Protein AF-0000000080322251 (afdb_homodimer)

Nearest PDB structures (foldseek):
  4rfl-assembly2_D  TM=8.947E-01  e=3.299E-30  Methanocaldococcus jannaschii DSM 2661
  3ce9-assembly1_C  TM=9.248E-01  e=2.451E-27  Clostridium acetobutylicum ATCC 824
  1kq3-assembly1_A  TM=8.225E-01  e=1.600E-18  Thermotoga maritima
  5xn8-assembly1_A  TM=8.268E-01  e=2.009E-17  unidentified
  4mca-assembly1_B  TM=8.255E-01  e=3.932E-17  Serratia plymuthica A30

Radius of gyration: 25.62 Å; Cα contacts (8 Å, |Δi|>4): 1543; chains: 2; bounding box: 57×73×66 Å

pLDDT: mean 95.17, std 6.14, range [41.28, 98.88]

Foldseek 3Di:
DVVCCVVPHADFDFAQAEDEEQPLLVCVVVVCVVVVFAAEEEEEAPVQCVVPVVVSCVNPVRRYDYYYHDDFQAVVSLVVVVVVCPPPDGQEYEFGEAQSRLLSRQVNCQVSVHAYEAEYLEQLFLSSFAQWHWHADPLAIDIDGGRTHNYYRYNLNSHLPPDLQSVLNLLLQLLLLQQLLVFVVVCCVPVVDDDDPVLLCLRVVLNVVLLPDPLQECSDSVSVSSSNSNSNSLRSSCRSVVHNSSRDALLQLLLSLCSRVVNNFGGSSLSSLLSSLLSQVLCCVPVVDHDSVSSLVSSVSHPRQNAQVVRPHDPVSSLSSSLVSLVPPVVSGGSCVVVVDDSVRSVVSCVVSVRD/DVVVCVVPHADFDFAQAEDEEQPLLVCVVVVCVVVVFAAEEEEEAPVQCVVPVVVSCVVPVRRYPYYYYDDFQAVVSLVVVVVVCPPPDGQEYEFGEAQSRLLSQQVNCQVSVHAYEAEYLEQLFLSSFAQWHWHADPLAIDIDGGRTHNYYRYNLNSHLPPDLQSVLNLLLQLLLLQQLLVFVVVCCVPVVDDDDPVLLCLRVVLNVVLLPDPLQECSDSVSVSSSNSNSNSLRSSCRSVVHNSSRDALLQLLLSLCSRVVNNFGGSSLSSLLSSLLSQVLCCVPVVDHDSVSSLVSSVSHPRQNAQVVRPHDPVSSLSSSLVSLVPPVVSGGSCVVVVDDSVRSVVSCVVSVRD

InterPro domains:
  IPR016205 Glycerol dehydrogenase [PIRSF000112] (14-344)
  IPR016205 Glycerol dehydrogenase [PTHR43616] (7-342)
  IPR023002 Glycerol-1-phosphate dehydrogenase, archaea [MF_00497_A] (11-356)
  IPR032837 Glycerol-1-phosphate dehydrogenase, N-terminal domain [PF13685] (20-163)

Structure (mmCIF, N/CA/C/O backbone):
data_AF-0000000080322251-model_v1
#
loop_
_entity.id
_entity.type
_entity.pdbx_description
1 polymer 'Glycerol-1-phosphate dehydrogenase'
#
loop_
_atom_site.group_PDB
_atom_site.id
_atom_site.type_symbol
_atom_site.label_atom_id
_atom_site.label_alt_id
_atom_site.label_comp_id
_atom_site.label_asym_id
_atom_site.label_entity_id
_atom_site.label_seq_id
_atom_site.pdbx_PDB_ins_code
_atom_site.Cartn_x
_atom_site.Cartn_y
_atom_site.Cartn_z
_atom_site.occupancy
_atom_site.B_iso_or_equiv
_atom_site.auth_seq_id
_atom_site.auth_comp_id
_atom_site.auth_asym_id
_atom_site.auth_atom_id
_atom_site.pdbx_PDB_model_num
ATOM 1 N N . MET A 1 1 ? -6.652 1.315 -27.812 1 41.28 1 MET A N 1
ATOM 2 C CA . MET A 1 1 ? -5.781 0.913 -26.703 1 41.28 1 MET A CA 1
ATOM 3 C C . MET A 1 1 ? -5.848 1.921 -25.562 1 41.28 1 MET A C 1
ATOM 5 O O . MET A 1 1 ? -6.004 1.541 -24.406 1 41.28 1 MET A O 1
ATOM 9 N N . ARG A 1 2 ? -5.832 3.135 -25.953 1 52.5 2 ARG A N 1
ATOM 10 C CA . ARG A 1 2 ? -5.859 4.215 -24.969 1 52.5 2 ARG A CA 1
ATOM 11 C C . ARG A 1 2 ? -7.246 4.359 -24.344 1 52.5 2 ARG A C 1
ATOM 13 O O . ARG A 1 2 ? -7.375 4.574 -23.141 1 52.5 2 ARG A O 1
ATOM 20 N N . ARG A 1 3 ? -8.211 4.285 -25.266 1 57.41 3 ARG A N 1
ATOM 21 C CA . ARG A 1 3 ? -9.578 4.438 -24.797 1 57.41 3 ARG A CA 1
ATOM 22 C C . ARG A 1 3 ? -9.961 3.322 -23.828 1 57.41 3 ARG A C 1
ATOM 24 O O . ARG A 1 3 ? -10.688 3.551 -22.859 1 57.41 3 ARG A O 1
ATOM 31 N N . TYR A 1 4 ? -9.469 2.096 -24.109 1 61.5 4 TYR A N 1
ATOM 32 C CA . TYR A 1 4 ? -9.688 0.958 -23.219 1 61.5 4 TYR A CA 1
ATOM 33 C C . TYR A 1 4 ? -9.164 1.246 -21.812 1 61.5 4 TYR A C 1
ATOM 35 O O . TYR A 1 4 ? -9.875 1.056 -20.828 1 61.5 4 TYR A O 1
ATOM 43 N N . ARG A 1 5 ? -8 1.687 -21.844 1 68.88 5 ARG A N 1
ATOM 44 C CA . ARG A 1 5 ? -7.27 1.883 -20.594 1 68.88 5 ARG A CA 1
ATOM 45 C C . ARG A 1 5 ? -7.941 2.938 -19.719 1 68.88 5 ARG A C 1
ATOM 47 O O . ARG A 1 5 ? -8.055 2.766 -18.5 1 68.88 5 ARG A O 1
ATOM 54 N N . ARG A 1 6 ? -8.438 3.814 -20.422 1 69 6 ARG A N 1
ATOM 55 C CA . ARG A 1 6 ? -9.094 4.902 -19.688 1 69 6 ARG A CA 1
ATOM 56 C C . ARG A 1 6 ? -10.469 4.477 -19.188 1 69 6 ARG A C 1
ATOM 58 O O . ARG A 1 6 ? -10.93 4.961 -18.156 1 69 6 ARG A O 1
ATOM 65 N N . LYS A 1 7 ? -10.875 3.613 -19.922 1 77.31 7 LYS A N 1
ATOM 66 C CA . LYS A 1 7 ? -12.25 3.223 -19.609 1 77.31 7 LYS A CA 1
ATOM 67 C C . LYS A 1 7 ? -12.289 2.15 -18.531 1 77.31 7 LYS A C 1
ATOM 69 O O . LYS A 1 7 ? -13.172 2.162 -17.672 1 77.31 7 LYS A O 1
ATOM 74 N N . TYR A 1 8 ? -11.305 1.313 -18.469 1 83.12 8 TYR A N 1
ATOM 75 C CA . TYR A 1 8 ? -11.477 0.106 -17.656 1 83.12 8 TYR A CA 1
ATOM 76 C C . TYR A 1 8 ? -10.469 0.058 -16.516 1 83.12 8 TYR A C 1
ATOM 78 O O . TYR A 1 8 ? -10.578 -0.785 -15.625 1 83.12 8 TYR A O 1
ATOM 86 N N . LEU A 1 9 ? -9.586 1.004 -16.547 1 85.38 9 LEU A N 1
ATOM 87 C CA . LEU A 1 9 ? -8.578 0.998 -15.492 1 85.38 9 LEU A CA 1
ATOM 88 C C . LEU A 1 9 ? -8.531 2.342 -14.773 1 85.38 9 LEU A C 1
ATOM 90 O O . LEU A 1 9 ? -8.945 3.363 -15.328 1 85.38 9 LEU A O 1
ATOM 94 N N . LYS A 1 10 ? -8.086 2.338 -13.562 1 86.25 10 LYS A N 1
ATOM 95 C CA . LYS A 1 10 ? -7.879 3.559 -12.789 1 86.25 10 LYS A CA 1
ATOM 96 C C . LYS A 1 10 ? -6.488 4.137 -13.039 1 86.25 10 LYS A C 1
ATOM 98 O O . LYS A 1 10 ? -5.484 3.428 -12.914 1 86.25 10 LYS A O 1
ATOM 103 N N . LEU A 1 11 ? -6.492 5.414 -13.422 1 86.19 11 LEU A N 1
ATOM 104 C CA . LEU A 1 11 ? -5.227 6.125 -13.555 1 86.19 11 LEU A CA 1
ATOM 105 C C . LEU A 1 11 ? -4.945 6.965 -12.312 1 86.19 11 LEU A C 1
ATOM 107 O O . LEU A 1 11 ? -5.812 7.719 -11.859 1 86.19 11 LEU A O 1
ATOM 111 N N . ALA A 1 12 ? -3.811 6.781 -11.719 1 85.19 12 ALA A N 1
ATOM 112 C CA . ALA A 1 12 ? -3.424 7.523 -10.523 1 85.19 12 ALA A CA 1
ATOM 113 C C . ALA A 1 12 ? -2.121 8.289 -10.75 1 85.19 12 ALA A C 1
ATOM 115 O O . ALA A 1 12 ? -1.206 7.785 -11.406 1 85.19 12 ALA A O 1
ATOM 116 N N . GLU A 1 13 ? -2.143 9.555 -10.219 1 88.44 13 GLU A N 1
ATOM 117 C CA . GLU A 1 13 ? -0.93 10.367 -10.242 1 88.44 13 GLU A CA 1
ATOM 118 C C . GLU A 1 13 ? -0.18 10.281 -8.914 1 88.44 13 GLU A C 1
ATOM 120 O O . GLU A 1 13 ? -0.681 10.727 -7.879 1 88.44 13 GLU A O 1
ATOM 125 N N . LEU A 1 14 ? 0.951 9.734 -8.984 1 92.06 14 LEU A N 1
ATOM 126 C CA . LEU A 1 14 ? 1.763 9.477 -7.801 1 92.06 14 LEU A CA 1
ATOM 127 C C . LEU A 1 14 ? 3.131 10.141 -7.93 1 92.06 14 LEU A C 1
ATOM 129 O O . LEU A 1 14 ? 3.545 10.516 -9.031 1 92.06 14 LEU A O 1
ATOM 133 N N . PRO A 1 15 ? 3.781 10.344 -6.77 1 93.44 15 PRO A N 1
ATOM 134 C CA . PRO A 1 15 ? 5.172 10.789 -6.902 1 93.44 15 PRO A CA 1
ATOM 135 C C . PRO A 1 15 ? 5.984 9.898 -7.84 1 93.44 15 PRO A C 1
ATOM 137 O O . PRO A 1 15 ? 5.855 8.672 -7.801 1 93.44 15 PRO A O 1
ATOM 140 N N . SER A 1 16 ? 6.754 10.531 -8.656 1 93.56 16 SER A N 1
ATOM 141 C CA . SER A 1 16 ? 7.555 9.789 -9.625 1 93.56 16 SER A CA 1
ATOM 142 C C . SER A 1 16 ? 8.734 9.102 -8.961 1 93.56 16 SER A C 1
ATOM 144 O O . SER A 1 16 ? 9.195 8.055 -9.422 1 93.56 16 SER A O 1
ATOM 146 N N . LEU A 1 17 ? 9.156 9.758 -7.898 1 95.75 17 LEU A N 1
ATOM 147 C CA . LEU A 1 17 ? 10.336 9.234 -7.23 1 95.75 17 LEU A CA 1
ATOM 148 C C . LEU A 1 17 ? 10.234 9.414 -5.719 1 95.75 17 LEU A C 1
ATOM 150 O O . LEU A 1 17 ? 9.969 10.523 -5.238 1 95.75 17 LEU A O 1
ATOM 154 N N . VAL A 1 18 ? 10.32 8.305 -4.996 1 97.38 18 VAL A N 1
ATOM 155 C CA . VAL A 1 18 ? 10.367 8.32 -3.539 1 97.38 18 VAL A CA 1
ATOM 156 C C . VAL A 1 18 ? 11.586 7.531 -3.055 1 97.38 18 VAL A C 1
ATOM 158 O O . VAL A 1 18 ? 11.789 6.383 -3.459 1 97.38 18 VAL A O 1
ATOM 161 N N . GLU A 1 19 ? 12.352 8.172 -2.293 1 97.38 19 GLU A N 1
ATOM 162 C CA . GLU A 1 19 ? 13.508 7.496 -1.719 1 97.38 19 GLU A CA 1
ATOM 163 C C . GLU A 1 19 ? 13.484 7.559 -0.194 1 97.38 19 GLU A C 1
ATOM 165 O O . GLU A 1 19 ? 13.281 8.625 0.388 1 97.38 19 GLU A O 1
ATOM 170 N N . ILE A 1 20 ? 13.617 6.441 0.441 1 97.81 20 ILE A N 1
ATOM 171 C CA . ILE A 1 20 ? 13.797 6.309 1.882 1 97.81 20 ILE A CA 1
ATOM 172 C C . ILE A 1 20 ? 15.117 5.598 2.172 1 97.81 20 ILE A C 1
ATOM 174 O O . ILE A 1 20 ? 15.242 4.391 1.943 1 97.81 20 ILE A O 1
ATOM 178 N N . SER A 1 21 ? 16.031 6.316 2.658 1 96.44 21 SER A N 1
ATOM 179 C CA . SER A 1 21 ? 17.344 5.742 2.99 1 96.44 21 SER A CA 1
ATOM 180 C C . SER A 1 21 ? 18.125 6.656 3.924 1 96.44 21 SER A C 1
ATOM 182 O O . SER A 1 21 ? 17.703 7.789 4.184 1 96.44 21 SER A O 1
ATOM 184 N N . GLU A 1 22 ? 19.25 6.23 4.43 1 95.31 22 GLU A N 1
ATOM 185 C CA . GLU A 1 22 ? 20.078 7.02 5.344 1 95.31 22 GLU A CA 1
ATOM 186 C C . GLU A 1 22 ? 20.797 8.141 4.605 1 95.31 22 GLU A C 1
ATOM 188 O O . GLU A 1 22 ? 21.312 9.07 5.23 1 95.31 22 GLU A O 1
ATOM 193 N N . ASN A 1 23 ? 20.844 8.148 3.242 1 92.88 23 ASN A N 1
ATOM 194 C CA . ASN A 1 23 ? 21.562 9.164 2.477 1 92.88 23 ASN A CA 1
ATOM 195 C C . ASN A 1 23 ? 20.703 9.727 1.343 1 92.88 23 ASN A C 1
ATOM 197 O O . ASN A 1 23 ? 21.234 10.133 0.308 1 92.88 23 ASN A O 1
ATOM 201 N N . ALA A 1 24 ? 19.422 9.672 1.575 1 94.44 24 ALA A N 1
ATOM 202 C CA . ALA A 1 24 ? 18.516 10.078 0.512 1 94.44 24 ALA A CA 1
ATOM 203 C C . ALA A 1 24 ? 18.797 11.508 0.064 1 94.44 24 ALA A C 1
ATOM 205 O O . ALA A 1 24 ? 18.656 11.828 -1.118 1 94.44 24 ALA A O 1
ATOM 206 N N . ARG A 1 25 ? 19.203 12.398 0.958 1 91.88 25 ARG A N 1
ATOM 207 C CA . ARG A 1 25 ? 19.438 13.805 0.648 1 91.88 25 ARG A CA 1
ATOM 208 C C . ARG A 1 25 ? 20.547 13.969 -0.378 1 91.88 25 ARG A C 1
ATOM 210 O O . ARG A 1 25 ? 20.562 14.922 -1.156 1 91.88 25 ARG A O 1
ATOM 217 N N . LYS A 1 26 ? 21.469 13.086 -0.409 1 92.44 26 LYS A N 1
ATOM 218 C CA . LYS A 1 26 ? 22.625 13.164 -1.307 1 92.44 26 LYS A CA 1
ATOM 219 C C . LYS A 1 26 ? 22.203 12.953 -2.758 1 92.44 26 LYS A C 1
ATOM 221 O O . LYS A 1 26 ? 22.953 13.281 -3.682 1 92.44 26 LYS A O 1
ATOM 226 N N . ASN A 1 27 ? 21.016 12.484 -2.957 1 94.06 27 ASN A N 1
ATOM 227 C CA . ASN A 1 27 ? 20.562 12.141 -4.301 1 94.06 27 ASN A CA 1
ATOM 228 C C . ASN A 1 27 ? 19.766 13.273 -4.934 1 94.06 27 ASN A C 1
ATOM 230 O O . ASN A 1 27 ? 19.141 13.094 -5.98 1 94.06 27 ASN A O 1
ATOM 234 N N . VAL A 1 28 ? 19.781 14.445 -4.293 1 97.12 28 VAL A N 1
ATOM 235 C CA . VAL A 1 28 ? 19.016 15.586 -4.781 1 97.12 28 VAL A CA 1
ATOM 236 C C . VAL A 1 28 ? 19.469 15.953 -6.191 1 97.12 28 VAL A C 1
ATOM 238 O O . VAL A 1 28 ? 18.641 16.25 -7.059 1 97.12 28 VAL A O 1
ATOM 241 N N . GLU A 1 29 ? 20.734 15.945 -6.465 1 96.38 29 GLU A N 1
ATOM 242 C CA . GLU A 1 29 ? 21.25 16.281 -7.789 1 96.38 29 GLU A CA 1
ATOM 243 C C . GLU A 1 29 ? 20.781 15.258 -8.828 1 96.38 29 GLU A C 1
ATOM 245 O O . GLU A 1 29 ? 20.469 15.625 -9.961 1 96.38 29 GLU A O 1
ATOM 250 N N . LYS A 1 30 ? 20.844 14.023 -8.43 1 94.81 30 LYS A N 1
ATOM 251 C CA . LYS A 1 30 ? 20.359 12.969 -9.32 1 94.81 30 LYS A CA 1
ATOM 252 C C . LYS A 1 30 ? 18.906 13.195 -9.719 1 94.81 30 LYS A C 1
ATOM 254 O O . LYS A 1 30 ? 18.531 12.953 -10.867 1 94.81 30 LYS A O 1
ATOM 259 N N . VAL A 1 31 ? 18.094 13.609 -8.766 1 95.75 31 VAL A N 1
ATOM 260 C CA . VAL A 1 31 ? 16.688 13.898 -9.031 1 95.75 31 VAL A CA 1
ATOM 261 C C . VAL A 1 31 ? 16.578 15.062 -10.016 1 95.75 31 VAL A C 1
ATOM 263 O O . VAL A 1 31 ? 15.789 15.008 -10.961 1 95.75 31 VAL A O 1
ATOM 266 N N . ILE A 1 32 ? 17.375 16.109 -9.812 1 97.12 32 ILE A N 1
ATOM 267 C CA . ILE A 1 32 ? 17.375 17.266 -10.688 1 97.12 32 ILE A CA 1
ATOM 268 C C . ILE A 1 32 ? 17.719 16.844 -12.117 1 97.12 32 ILE A C 1
ATOM 270 O O . ILE A 1 32 ? 17.047 17.25 -13.062 1 97.12 32 ILE A O 1
ATOM 274 N N . MET A 1 33 ? 18.672 15.984 -12.266 1 96 33 MET A N 1
ATOM 275 C CA . MET A 1 33 ? 19.109 15.508 -13.578 1 96 33 MET A CA 1
ATOM 276 C C . MET A 1 33 ? 18.047 14.625 -14.211 1 96 33 MET A C 1
ATOM 278 O O . MET A 1 33 ? 17.766 14.734 -15.414 1 96 33 MET A O 1
ATOM 282 N N . GLU A 1 34 ? 17.484 13.781 -13.391 1 93.62 34 GLU A N 1
ATOM 283 C CA . GLU A 1 34 ? 16.484 12.828 -13.867 1 93.62 34 GLU A CA 1
ATOM 284 C C . GLU A 1 34 ? 15.281 13.547 -14.484 1 93.62 34 GLU A C 1
ATOM 286 O O . GLU A 1 34 ? 14.719 13.086 -15.477 1 93.62 34 GLU A O 1
ATOM 291 N N . PHE A 1 35 ? 14.93 14.688 -13.883 1 95.5 35 PHE A N 1
ATOM 292 C CA . PHE A 1 35 ? 13.734 15.383 -14.336 1 95.5 35 PHE A CA 1
ATOM 293 C C . PHE A 1 35 ? 14.102 16.578 -15.203 1 95.5 35 PHE A C 1
ATOM 295 O O . PHE A 1 35 ? 13.242 17.406 -15.523 1 95.5 35 PHE A O 1
ATOM 302 N N . ASP A 1 36 ? 15.414 16.75 -15.555 1 95.75 36 ASP A N 1
ATOM 303 C CA . ASP A 1 36 ? 15.922 17.812 -16.438 1 95.75 36 ASP A CA 1
ATOM 304 C C . ASP A 1 36 ? 15.562 19.188 -15.898 1 95.75 36 ASP A C 1
ATOM 306 O O . ASP A 1 36 ? 15.016 20.016 -16.625 1 95.75 36 ASP A O 1
ATOM 310 N N . LEU A 1 37 ? 15.734 19.312 -14.57 1 96.56 37 LEU A N 1
ATOM 311 C CA . LEU A 1 37 ? 15.484 20.594 -13.922 1 96.56 37 LEU A CA 1
ATOM 312 C C . LEU A 1 37 ? 16.703 21.5 -14.023 1 96.56 37 LEU A C 1
ATOM 314 O O . LEU A 1 37 ? 17.844 21.031 -14.078 1 96.56 37 LEU A O 1
ATOM 318 N N . SER A 1 38 ? 16.469 22.828 -14.047 1 96.44 38 SER A N 1
ATOM 319 C CA . SER A 1 38 ? 17.594 23.719 -14.273 1 96.44 38 SER A CA 1
ATOM 320 C C . SER A 1 38 ? 17.5 24.953 -13.383 1 96.44 38 SER A C 1
ATOM 322 O O . SER A 1 38 ? 18.484 25.672 -13.211 1 96.44 38 SER A O 1
ATOM 324 N N . SER A 1 39 ? 16.438 25.281 -12.844 1 97.5 39 SER A N 1
ATOM 325 C CA . SER A 1 39 ? 16.203 26.469 -12.031 1 97.5 39 SER A CA 1
ATOM 326 C C . SER A 1 39 ? 15.359 26.141 -10.797 1 97.5 39 SER A C 1
ATOM 328 O O . SER A 1 39 ? 14.141 25.984 -10.898 1 97.5 39 SER A O 1
ATOM 330 N N . VAL A 1 40 ? 16.016 26.188 -9.641 1 97.44 40 VAL A N 1
ATOM 331 C CA . VAL A 1 40 ? 15.406 25.656 -8.422 1 97.44 40 VAL A CA 1
ATOM 332 C C . VAL A 1 40 ? 15.219 26.797 -7.414 1 97.44 40 VAL A C 1
ATOM 334 O O . VAL A 1 40 ? 16.125 27.594 -7.199 1 97.44 40 VAL A O 1
ATOM 337 N N . ILE A 1 41 ? 14.055 26.875 -6.879 1 97.75 41 ILE A N 1
ATOM 338 C CA . ILE A 1 41 ? 13.82 27.672 -5.672 1 97.75 41 ILE A CA 1
ATOM 339 C C . ILE A 1 41 ? 13.883 26.766 -4.445 1 97.75 41 ILE A C 1
ATOM 341 O O . ILE A 1 41 ? 13.211 25.719 -4.398 1 97.75 41 ILE A O 1
ATOM 345 N N . LEU A 1 42 ? 14.695 27.172 -3.518 1 98.19 42 LEU A N 1
ATOM 346 C CA . LEU A 1 42 ? 14.766 26.438 -2.258 1 98.19 42 LEU A CA 1
ATOM 347 C C . LEU A 1 42 ? 13.906 27.109 -1.19 1 98.19 42 LEU A C 1
ATOM 349 O O . LEU A 1 42 ? 14.008 28.328 -0.978 1 98.19 42 LEU A O 1
ATOM 353 N N . ILE A 1 43 ? 13.062 26.406 -0.618 1 98.25 43 ILE A N 1
ATOM 354 C CA . ILE A 1 43 ? 12.266 26.891 0.503 1 98.25 43 ILE A CA 1
ATOM 355 C C . ILE A 1 43 ? 12.594 26.078 1.757 1 98.25 43 ILE A C 1
ATOM 357 O O . ILE A 1 43 ? 12.68 24.859 1.703 1 98.25 43 ILE A O 1
ATOM 361 N N . SER A 1 44 ? 12.836 26.75 2.906 1 98.44 44 SER A N 1
ATOM 362 C CA . SER A 1 44 ? 13.227 26.047 4.125 1 98.44 44 SER A CA 1
ATOM 363 C C . SER A 1 44 ? 12.906 26.875 5.367 1 98.44 44 SER A C 1
ATOM 365 O O . SER A 1 44 ? 12.648 28.078 5.27 1 98.44 44 SER A O 1
ATOM 367 N N . GLY A 1 45 ? 12.75 26.219 6.469 1 96.69 45 GLY A N 1
ATOM 368 C CA . GLY A 1 45 ? 12.891 26.938 7.723 1 96.69 45 GLY A CA 1
ATOM 369 C C . GLY A 1 45 ? 14.328 27.312 8.047 1 96.69 45 GLY A C 1
ATOM 370 O O . GLY A 1 45 ? 15.258 26.703 7.512 1 96.69 45 GLY A O 1
ATOM 371 N N . ARG A 1 46 ? 14.531 28.234 8.93 1 96.06 46 ARG A N 1
ATOM 372 C CA . ARG A 1 46 ? 15.875 28.703 9.25 1 96.06 46 ARG A CA 1
ATOM 373 C C . ARG A 1 46 ? 16.688 27.594 9.898 1 96.06 46 ARG A C 1
ATOM 375 O O . ARG A 1 46 ? 17.844 27.344 9.516 1 96.06 46 ARG A O 1
ATOM 382 N N . THR A 1 47 ? 16.109 26.938 10.867 1 94.81 47 THR A N 1
ATOM 383 C CA . THR A 1 47 ? 16.797 25.875 11.578 1 94.81 47 THR A CA 1
ATOM 384 C C . THR A 1 47 ? 17.125 24.719 10.625 1 94.81 47 THR A C 1
ATOM 386 O O . THR A 1 47 ? 18.25 24.203 10.633 1 94.81 47 THR A O 1
ATOM 389 N N . SER A 1 48 ? 16.156 24.297 9.812 1 96.31 48 SER A N 1
ATOM 390 C CA . SER A 1 48 ? 16.344 23.203 8.859 1 96.31 48 SER A CA 1
ATOM 391 C C . SER A 1 48 ? 17.422 23.547 7.84 1 96.31 48 SER A C 1
ATOM 393 O O . SER A 1 48 ? 18.188 22.672 7.414 1 96.31 48 SER A O 1
ATOM 395 N N . TYR A 1 49 ? 17.438 24.797 7.398 1 97.12 49 TYR A N 1
ATOM 396 C CA . TYR A 1 49 ? 18.453 25.219 6.441 1 97.12 49 TYR A CA 1
ATOM 397 C C . TYR A 1 49 ? 19.844 25.078 7.039 1 97.12 49 TYR A C 1
ATOM 399 O O . TYR A 1 49 ? 20.766 24.578 6.383 1 97.12 49 TYR A O 1
ATOM 407 N N . GLU A 1 50 ? 20 25.531 8.25 1 96.31 50 GLU A N 1
ATOM 408 C CA . GLU A 1 50 ? 21.312 25.5 8.906 1 96.31 50 GLU A CA 1
ATOM 409 C C . GLU A 1 50 ? 21.766 24.062 9.133 1 96.31 50 GLU A C 1
ATOM 411 O O . GLU A 1 50 ? 22.953 23.75 8.984 1 96.31 50 GLU A O 1
ATOM 416 N N . MET A 1 51 ? 20.859 23.203 9.445 1 93.38 51 MET A N 1
ATOM 417 C CA . MET A 1 51 ? 21.203 21.844 9.828 1 93.38 51 MET A CA 1
ATOM 418 C C . MET A 1 51 ? 21.406 20.969 8.594 1 93.38 51 MET A C 1
ATOM 420 O O . MET A 1 51 ? 22.281 20.094 8.586 1 93.38 51 MET A O 1
ATOM 424 N N . VAL A 1 52 ? 20.578 21.156 7.586 1 94.5 52 VAL A N 1
ATOM 425 C CA . VAL A 1 52 ? 20.547 20.219 6.473 1 94.5 52 VAL A CA 1
ATOM 426 C C . VAL A 1 52 ? 20.594 20.969 5.148 1 94.5 52 VAL A C 1
ATOM 428 O O . VAL A 1 52 ? 21.281 20.562 4.211 1 94.5 52 VAL A O 1
ATOM 431 N N . GLY A 1 53 ? 19.891 22.078 5.047 1 96.19 53 GLY A N 1
ATOM 432 C CA . GLY A 1 53 ? 19.641 22.797 3.805 1 96.19 53 GLY A CA 1
ATOM 433 C C . GLY A 1 53 ? 20.906 23.391 3.205 1 96.19 53 GLY A C 1
ATOM 434 O O . GLY A 1 53 ? 21.047 23.453 1.982 1 96.19 53 GLY A O 1
ATOM 435 N N . GLN A 1 54 ? 21.781 23.812 4.051 1 96.81 54 GLN A N 1
ATOM 436 C CA . GLN A 1 54 ? 23.016 24.453 3.58 1 96.81 54 GLN A CA 1
ATOM 437 C C . GLN A 1 54 ? 23.844 23.5 2.744 1 96.81 54 GLN A C 1
ATOM 439 O O . GLN A 1 54 ? 24.344 23.859 1.674 1 96.81 54 GLN A O 1
ATOM 444 N N . LYS A 1 55 ? 24.047 22.328 3.234 1 95.94 55 LYS A N 1
ATOM 445 C CA . LYS A 1 55 ? 24.828 21.328 2.523 1 95.94 55 LYS A CA 1
ATOM 446 C C . LYS A 1 55 ? 24.172 20.953 1.201 1 95.94 55 LYS A C 1
ATOM 448 O O . LYS A 1 55 ? 24.859 20.75 0.196 1 95.94 55 LYS A O 1
ATOM 453 N N . ILE A 1 56 ? 22.859 20.812 1.25 1 97.56 56 ILE A N 1
ATOM 454 C CA . ILE A 1 56 ? 22.109 20.5 0.035 1 97.56 56 ILE A CA 1
ATOM 455 C C . ILE A 1 56 ? 22.266 21.641 -0.973 1 97.56 56 ILE A C 1
ATOM 457 O O . ILE A 1 56 ? 22.531 21.406 -2.152 1 97.56 56 ILE A O 1
ATOM 461 N N . HIS A 1 57 ? 22.094 22.859 -0.467 1 97.81 57 HIS A N 1
ATOM 462 C CA . HIS A 1 57 ? 22.25 24.047 -1.296 1 97.81 57 HIS A CA 1
ATOM 463 C C . HIS A 1 57 ? 23.609 24.094 -1.966 1 97.81 57 HIS A C 1
ATOM 465 O O . HIS A 1 57 ? 23.719 24.359 -3.166 1 97.81 57 HIS A O 1
ATOM 471 N N . GLU A 1 58 ? 24.641 23.812 -1.244 1 97.19 58 GLU A N 1
ATOM 472 C CA . GLU A 1 58 ? 26 23.828 -1.768 1 97.19 58 GLU A CA 1
ATOM 473 C C . GLU A 1 58 ? 26.188 22.797 -2.877 1 97.19 58 GLU A C 1
ATOM 475 O O . GLU A 1 58 ? 26.828 23.062 -3.893 1 97.19 58 GLU A O 1
ATOM 480 N N . LYS A 1 59 ? 25.625 21.688 -2.715 1 96.25 59 LYS A N 1
ATOM 481 C CA . LYS A 1 59 ? 25.75 20.594 -3.666 1 96.25 59 LYS A CA 1
ATOM 482 C C . LYS A 1 59 ? 25.062 20.922 -4.988 1 96.25 59 LYS A C 1
ATOM 484 O O . LYS A 1 59 ? 25.484 20.453 -6.047 1 96.25 59 LYS A O 1
ATOM 489 N N . ILE A 1 60 ? 23.984 21.766 -4.895 1 97.94 60 ILE A N 1
ATOM 490 C CA . ILE A 1 60 ? 23.234 22.016 -6.113 1 97.94 60 ILE A CA 1
ATOM 491 C C . ILE A 1 60 ? 23.219 23.516 -6.402 1 97.94 60 ILE A C 1
ATOM 493 O O . ILE A 1 60 ? 22.234 24.047 -6.93 1 97.94 60 ILE A O 1
ATOM 497 N N . SER A 1 61 ? 24.203 24.203 -5.969 1 97.62 61 SER A N 1
ATOM 498 C CA . SER A 1 61 ? 24.297 25.656 -6.031 1 97.62 61 SER A CA 1
ATOM 499 C C . SER A 1 61 ? 24.109 26.156 -7.461 1 97.62 61 SER A C 1
ATOM 501 O O . SER A 1 61 ? 23.547 27.219 -7.684 1 97.62 61 SER A O 1
ATOM 503 N N . ASP A 1 62 ? 24.516 25.391 -8.445 1 97.12 62 ASP A N 1
ATOM 504 C CA . ASP A 1 62 ? 24.469 25.797 -9.844 1 97.12 62 ASP A CA 1
ATOM 505 C C . ASP A 1 62 ? 23.016 25.891 -10.336 1 97.12 62 ASP A C 1
ATOM 507 O O . ASP A 1 62 ? 22.75 26.547 -11.336 1 97.12 62 ASP A O 1
ATOM 511 N N . TYR A 1 63 ? 22.125 25.172 -9.633 1 97.31 63 TYR A N 1
ATOM 512 C CA . TYR A 1 63 ? 20.734 25.109 -10.078 1 97.31 63 TYR A CA 1
ATOM 513 C C . TYR A 1 63 ? 19.875 26.109 -9.297 1 97.31 63 TYR A C 1
ATOM 515 O O . TYR A 1 63 ? 18.75 26.422 -9.703 1 97.31 63 TYR A O 1
ATOM 523 N N . VAL A 1 64 ? 20.344 26.625 -8.133 1 97.75 64 VAL A N 1
ATOM 524 C CA . VAL A 1 64 ? 19.516 27.391 -7.199 1 97.75 64 VAL A CA 1
ATOM 525 C C . VAL A 1 64 ? 19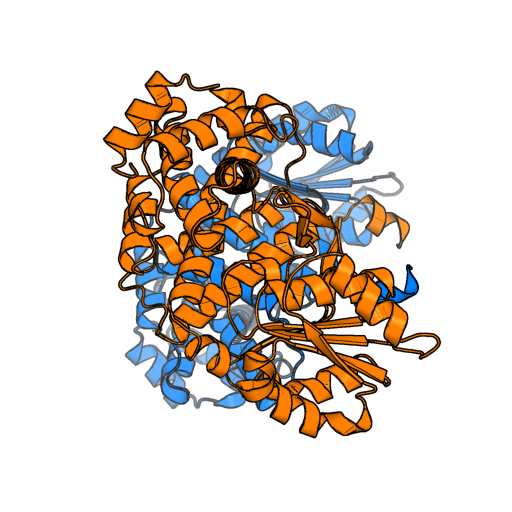.453 28.844 -7.629 1 97.75 64 VAL A C 1
ATOM 527 O O . VAL A 1 64 ? 20.484 29.5 -7.758 1 97.75 64 VAL A O 1
ATOM 530 N N . VAL A 1 65 ? 18.281 29.312 -7.777 1 96.44 65 VAL A N 1
ATOM 531 C CA . VAL A 1 65 ? 18.062 30.703 -8.188 1 96.44 65 VAL A CA 1
ATOM 532 C C . VAL A 1 65 ? 17.875 31.578 -6.949 1 96.44 65 VAL A C 1
ATOM 534 O O . VAL A 1 65 ? 18.281 32.75 -6.941 1 96.44 65 VAL A O 1
ATOM 537 N N . ASP A 1 66 ? 17.219 31.062 -5.973 1 96.38 66 ASP A N 1
ATOM 538 C CA . ASP A 1 66 ? 16.953 31.828 -4.754 1 96.38 66 ASP A CA 1
ATOM 539 C C . ASP A 1 66 ? 16.578 30.891 -3.6 1 96.38 66 ASP A C 1
ATOM 541 O O . ASP A 1 66 ? 16.281 29.719 -3.816 1 96.38 66 ASP A O 1
ATOM 545 N N . VAL A 1 67 ? 16.719 31.422 -2.406 1 97.62 67 VAL A N 1
ATOM 546 C CA . VAL A 1 67 ? 16.359 30.719 -1.18 1 97.62 67 VAL A CA 1
ATOM 547 C C . VAL A 1 67 ? 15.375 31.547 -0.373 1 97.62 67 VAL A C 1
ATOM 549 O O . VAL A 1 67 ? 15.594 32.75 -0.14 1 97.62 67 VAL A O 1
ATOM 552 N N . PHE A 1 68 ? 14.273 30.953 0.015 1 97.94 68 PHE A N 1
ATOM 553 C CA . PHE A 1 68 ? 13.266 31.625 0.818 1 97.94 68 PHE A CA 1
ATOM 554 C C . PHE A 1 68 ? 13.047 30.906 2.143 1 97.94 68 PHE A C 1
ATOM 556 O O . PHE A 1 68 ? 12.953 29.672 2.176 1 97.94 68 PHE A O 1
ATOM 563 N N . TYR A 1 69 ? 12.992 31.625 3.217 1 97.94 69 TYR A N 1
ATOM 564 C CA . TYR A 1 69 ? 12.688 31.078 4.535 1 97.94 69 TYR A CA 1
ATOM 565 C C . TYR A 1 69 ? 11.219 31.266 4.879 1 97.94 69 TYR A C 1
ATOM 567 O O . TYR A 1 69 ? 10.664 32.344 4.699 1 97.94 69 TYR A O 1
ATOM 575 N N . VAL A 1 70 ? 10.609 30.156 5.312 1 96.56 70 VAL A N 1
ATOM 576 C CA . VAL A 1 70 ? 9.188 30.141 5.652 1 96.56 70 VAL A CA 1
ATOM 577 C C . VAL A 1 70 ? 9.023 29.984 7.164 1 96.56 70 VAL A C 1
ATOM 579 O O . VAL A 1 70 ? 9.68 29.141 7.781 1 96.56 70 VAL A O 1
ATOM 582 N N . GLU A 1 71 ? 8.133 30.766 7.699 1 92.69 71 GLU A N 1
ATOM 583 C CA . GLU A 1 71 ? 7.906 30.719 9.141 1 92.69 71 GLU A CA 1
ATOM 584 C C . GLU A 1 71 ? 6.523 30.156 9.461 1 92.69 71 GLU A C 1
ATOM 586 O O . GLU A 1 71 ? 6.328 29.531 10.5 1 92.69 71 GLU A O 1
ATOM 591 N N . LYS A 1 72 ? 5.613 30.5 8.625 1 93.25 72 LYS A N 1
ATOM 592 C CA . LYS A 1 72 ? 4.23 30.078 8.852 1 93.25 72 LYS A CA 1
ATOM 593 C C . LYS A 1 72 ? 3.619 29.5 7.574 1 93.25 72 LYS A C 1
ATOM 595 O O . LYS A 1 72 ? 4 29.891 6.465 1 93.25 72 LYS A O 1
ATOM 600 N N . ALA A 1 73 ? 2.789 28.578 7.727 1 94.19 73 ALA A N 1
ATOM 601 C CA . ALA A 1 73 ? 2.045 28.031 6.594 1 94.19 73 ALA A CA 1
ATOM 602 C C . ALA A 1 73 ? 0.806 28.875 6.297 1 94.19 73 ALA A C 1
ATOM 604 O O . ALA A 1 73 ? -0.309 28.5 6.664 1 94.19 73 ALA A O 1
ATOM 605 N N . ARG A 1 74 ? 1 29.953 5.66 1 95.62 74 ARG A N 1
ATOM 606 C CA . ARG A 1 74 ? -0.039 30.906 5.262 1 95.62 74 ARG A CA 1
ATOM 607 C C . ARG A 1 74 ? 0.106 31.297 3.797 1 95.62 74 ARG A C 1
ATOM 609 O O . ARG A 1 74 ? 1.206 31.25 3.242 1 95.62 74 ARG A O 1
ATOM 616 N N . MET A 1 75 ? -1.05 31.703 3.258 1 95.94 75 MET A N 1
ATOM 617 C CA . MET A 1 75 ? -1.036 32.094 1.854 1 95.94 75 MET A CA 1
ATOM 618 C C . MET A 1 75 ? -0.17 33.344 1.649 1 95.94 75 MET A C 1
ATOM 620 O O . MET A 1 75 ? 0.427 33.531 0.586 1 95.94 75 MET A O 1
ATOM 624 N N . GLU A 1 76 ? -0.09 34.094 2.645 1 95.5 76 GLU A N 1
ATOM 625 C CA . GLU A 1 76 ? 0.751 35.281 2.582 1 95.5 76 GLU A CA 1
ATOM 626 C C . GLU A 1 76 ? 2.197 34.938 2.252 1 95.5 76 GLU A C 1
ATOM 628 O O . GLU A 1 76 ? 2.877 35.656 1.531 1 95.5 76 GLU A O 1
ATOM 633 N N . GLU A 1 77 ? 2.711 33.844 2.818 1 95.94 77 GLU A N 1
ATOM 634 C CA . GLU A 1 77 ? 4.066 33.375 2.535 1 95.94 77 GLU A CA 1
ATOM 635 C C . GLU A 1 77 ? 4.211 32.969 1.075 1 95.94 77 GLU A C 1
ATOM 637 O O . GLU A 1 77 ? 5.234 33.25 0.444 1 95.94 77 GLU A O 1
ATOM 642 N N . VAL A 1 78 ? 3.227 32.281 0.531 1 97.25 78 VAL A N 1
ATOM 643 C CA . VAL A 1 78 ? 3.236 31.844 -0.864 1 97.25 78 VAL A CA 1
ATOM 644 C C . VAL A 1 78 ? 3.275 33.062 -1.777 1 97.25 78 VAL A C 1
ATOM 646 O O . VAL A 1 78 ? 4.086 33.125 -2.705 1 97.25 78 VAL A O 1
ATOM 649 N N . ARG A 1 79 ? 2.414 34.062 -1.502 1 96.62 79 ARG A N 1
ATOM 650 C CA . ARG A 1 79 ? 2.35 35.281 -2.305 1 96.62 79 ARG A CA 1
ATOM 651 C C . ARG A 1 79 ? 3.66 36.062 -2.229 1 96.62 79 ARG A C 1
ATOM 653 O O . ARG A 1 79 ? 4.137 36.594 -3.238 1 96.62 79 ARG A O 1
ATOM 660 N N . ARG A 1 80 ? 4.172 36.125 -1.037 1 96.62 80 ARG A N 1
ATOM 661 C CA . ARG A 1 80 ? 5.449 36.812 -0.85 1 96.62 80 ARG A CA 1
ATOM 662 C C . ARG A 1 80 ? 6.527 36.188 -1.74 1 96.62 80 ARG A C 1
ATOM 664 O O . ARG A 1 80 ? 7.273 36.938 -2.402 1 96.62 80 ARG A O 1
ATOM 671 N N . ILE A 1 81 ? 6.641 34.906 -1.746 1 96.5 81 ILE A N 1
ATOM 672 C CA . ILE A 1 81 ? 7.656 34.219 -2.535 1 96.5 81 ILE A CA 1
ATOM 673 C C . ILE A 1 81 ? 7.391 34.438 -4.023 1 96.5 81 ILE A C 1
ATOM 675 O O . ILE A 1 81 ? 8.312 34.719 -4.785 1 96.5 81 ILE A O 1
ATOM 679 N N . GLU A 1 82 ? 6.148 34.375 -4.465 1 95.19 82 GLU A N 1
ATOM 680 C CA . GLU A 1 82 ? 5.777 34.594 -5.859 1 95.19 82 GLU A CA 1
ATOM 681 C C . GLU A 1 82 ? 6.156 36 -6.309 1 95.19 82 GLU A C 1
ATOM 683 O O . GLU A 1 82 ? 6.656 36.188 -7.418 1 95.19 82 GLU A O 1
ATOM 688 N N . PHE A 1 83 ? 5.809 36.875 -5.41 1 94.69 83 PHE A N 1
ATOM 689 C CA . PHE A 1 83 ? 6.105 38.281 -5.719 1 94.69 83 PHE A CA 1
ATOM 690 C C . PHE A 1 83 ? 7.605 38.5 -5.902 1 94.69 83 PHE A C 1
ATOM 692 O O . PHE A 1 83 ? 8.031 39.188 -6.824 1 94.69 83 PHE A O 1
ATOM 699 N N . ASN A 1 84 ? 8.367 37.938 -5.035 1 94.81 84 ASN A N 1
ATOM 700 C CA . ASN A 1 84 ? 9.82 38.094 -5.078 1 94.81 84 ASN A CA 1
ATOM 701 C C . ASN A 1 84 ? 10.414 37.406 -6.309 1 94.81 84 ASN A C 1
ATOM 703 O O . ASN A 1 84 ? 11.461 37.844 -6.809 1 94.81 84 ASN A O 1
ATOM 707 N N . LEU A 1 85 ? 9.781 36.344 -6.762 1 91.69 85 LEU A N 1
ATOM 708 C CA . LEU A 1 85 ? 10.25 35.625 -7.953 1 91.69 85 LEU A CA 1
ATOM 709 C C . LEU A 1 85 ? 10.062 36.5 -9.195 1 91.69 85 LEU A C 1
ATOM 711 O O . LEU A 1 85 ? 10.828 36.406 -10.156 1 91.69 85 LEU A O 1
ATOM 715 N N . GLY A 1 86 ? 9.047 37.375 -9.242 1 86.56 86 GLY A N 1
ATOM 716 C CA . GLY A 1 86 ? 8.781 38.219 -10.391 1 86.56 86 GLY A CA 1
ATOM 717 C C . GLY A 1 86 ? 8.664 37.438 -11.688 1 86.56 86 GLY A C 1
ATOM 718 O O . GLY A 1 86 ? 7.863 36.531 -11.789 1 86.56 86 GLY A O 1
ATOM 719 N N . TYR A 1 87 ? 9.609 37.781 -12.586 1 82.06 87 TYR A N 1
ATOM 720 C CA . TYR A 1 87 ? 9.57 37.188 -13.914 1 82.06 87 TYR A CA 1
ATOM 721 C C . TYR A 1 87 ? 10.633 36.094 -14.047 1 82.06 87 TYR A C 1
ATOM 723 O O . TYR A 1 87 ? 10.914 35.625 -15.156 1 82.06 87 TYR A O 1
ATOM 731 N N . THR A 1 88 ? 11.141 35.719 -12.906 1 87.25 88 THR A N 1
ATOM 732 C CA . THR A 1 88 ? 12.141 34.656 -12.945 1 87.25 88 THR A CA 1
ATOM 733 C C . THR A 1 88 ? 11.508 33.312 -13.32 1 87.25 88 THR A C 1
ATOM 735 O O . THR A 1 88 ? 10.492 32.906 -12.742 1 87.25 88 THR A O 1
ATOM 738 N N . ASP A 1 89 ? 12.055 32.688 -14.312 1 89.62 89 ASP A N 1
ATOM 739 C CA . ASP A 1 89 ? 11.57 31.375 -14.727 1 89.62 89 ASP A CA 1
ATOM 740 C C . ASP A 1 89 ? 12.133 30.281 -13.828 1 89.62 89 ASP A C 1
ATOM 742 O O . ASP A 1 89 ? 13.352 30.141 -13.703 1 89.62 89 ASP A O 1
ATOM 746 N N . VAL A 1 90 ? 11.273 29.625 -13.188 1 94.88 90 VAL A N 1
ATOM 747 C CA . VAL A 1 90 ? 11.656 28.516 -12.312 1 94.88 90 VAL A CA 1
ATOM 748 C C . VAL A 1 90 ? 10.938 27.25 -12.75 1 94.88 90 VAL A C 1
ATOM 750 O O . VAL A 1 90 ? 9.781 27.281 -13.164 1 94.88 90 VAL A O 1
ATOM 753 N N . ASP A 1 91 ? 11.672 26.141 -12.703 1 96.56 91 ASP A N 1
ATOM 754 C CA . ASP A 1 91 ? 11.039 24.906 -13.156 1 96.56 91 ASP A CA 1
ATOM 755 C C . ASP A 1 91 ? 10.898 23.906 -12.016 1 96.56 91 ASP A C 1
ATOM 757 O O . ASP A 1 91 ? 10.414 22.781 -12.211 1 96.56 91 ASP A O 1
ATOM 761 N N . SER A 1 92 ? 11.32 24.344 -10.781 1 97.75 92 SER A N 1
ATOM 762 C CA . SER A 1 92 ? 11.148 23.422 -9.656 1 97.75 92 SER A CA 1
ATOM 763 C C . SER A 1 92 ? 11.234 24.156 -8.32 1 97.75 92 SER A C 1
ATOM 765 O O . SER A 1 92 ? 11.852 25.219 -8.234 1 97.75 92 SER A O 1
ATOM 767 N N . VAL A 1 93 ? 10.609 23.625 -7.363 1 98.31 93 VAL A N 1
ATOM 768 C CA . VAL A 1 93 ? 10.664 24.031 -5.965 1 98.31 93 VAL A CA 1
ATOM 769 C C . VAL A 1 93 ? 11.156 22.875 -5.102 1 98.31 93 VAL A C 1
ATOM 771 O O . VAL A 1 93 ? 10.695 21.75 -5.25 1 98.31 93 VAL A O 1
ATOM 774 N N . ILE A 1 94 ? 12.148 23.094 -4.277 1 98.56 94 ILE A N 1
ATOM 775 C CA . ILE A 1 94 ? 12.602 22.094 -3.305 1 98.56 94 ILE A CA 1
ATOM 776 C C . ILE A 1 94 ? 12.273 22.578 -1.892 1 98.56 94 ILE A C 1
ATOM 778 O O . ILE A 1 94 ? 12.711 23.656 -1.482 1 98.56 94 ILE A O 1
ATOM 782 N N . GLY A 1 95 ? 11.438 21.875 -1.211 1 98.31 95 GLY A N 1
ATOM 783 C CA . GLY A 1 95 ? 11.148 22.156 0.187 1 98.31 95 GLY A CA 1
ATOM 784 C C . GLY A 1 95 ? 12 21.344 1.145 1 98.31 95 GLY A C 1
ATOM 785 O O . GLY A 1 95 ? 12.031 20.109 1.059 1 98.31 95 GLY A O 1
ATOM 786 N N . ILE A 1 96 ? 12.703 22.016 2.047 1 98.25 96 ILE A N 1
ATOM 787 C CA . ILE A 1 96 ? 13.523 21.359 3.062 1 98.25 96 ILE A CA 1
ATOM 788 C C . ILE A 1 96 ? 13.062 21.797 4.453 1 98.25 96 ILE A C 1
ATOM 790 O O . ILE A 1 96 ? 13.359 22.906 4.902 1 98.25 96 ILE A O 1
ATOM 794 N N . GLY A 1 97 ? 12.367 20.938 5.141 1 97.5 97 GLY A N 1
ATOM 795 C CA . GLY A 1 97 ? 11.898 21.328 6.461 1 97.5 97 GLY A CA 1
ATOM 796 C C . GLY A 1 97 ? 10.734 20.484 6.953 1 97.5 97 GLY A C 1
ATOM 797 O O . GLY A 1 97 ? 10.578 19.328 6.547 1 97.5 97 GLY A O 1
ATOM 798 N N . GLY A 1 98 ? 10.039 21 7.953 1 96.06 98 GLY A N 1
ATOM 799 C CA . GLY A 1 98 ? 8.867 20.328 8.492 1 96.06 98 GLY A CA 1
ATOM 800 C C . GLY A 1 98 ? 7.613 20.578 7.672 1 96.06 98 GLY A C 1
ATOM 801 O O . GLY A 1 98 ? 7.688 21.031 6.527 1 96.06 98 GLY A O 1
ATOM 802 N N . GLY A 1 99 ? 6.496 20.266 8.25 1 95.25 99 GLY A N 1
ATOM 803 C CA . GLY A 1 99 ? 5.215 20.297 7.562 1 95.25 99 GLY A CA 1
ATOM 804 C C . GLY A 1 99 ? 4.875 21.672 7.004 1 95.25 99 GLY A C 1
ATOM 805 O O . GLY A 1 99 ? 4.391 21.781 5.875 1 95.25 99 GLY A O 1
ATOM 806 N N . LYS A 1 100 ? 5.121 22.719 7.781 1 95 100 LYS A N 1
ATOM 807 C CA . LYS A 1 100 ? 4.785 24.078 7.352 1 95 100 LYS A CA 1
ATOM 808 C C . LYS A 1 100 ? 5.547 24.453 6.086 1 95 100 LYS A C 1
ATOM 810 O O . LYS A 1 100 ? 4.965 25 5.148 1 95 100 LYS A O 1
ATOM 815 N N . VAL A 1 101 ? 6.809 24.172 6.105 1 97.56 101 VAL A N 1
ATOM 816 C CA . VAL A 1 101 ? 7.672 24.484 4.977 1 97.56 101 VAL A CA 1
ATOM 817 C C . VAL A 1 101 ? 7.254 23.672 3.758 1 97.56 101 VAL A C 1
ATOM 819 O O . VAL A 1 101 ? 7.113 24.203 2.656 1 97.56 101 VAL A O 1
ATOM 822 N N . LEU A 1 102 ? 7.059 22.375 3.988 1 98.06 102 LEU A N 1
ATOM 823 C CA . LEU A 1 102 ? 6.723 21.484 2.889 1 98.06 102 LEU A CA 1
ATOM 824 C C . LEU A 1 102 ? 5.367 21.844 2.289 1 98.06 102 LEU A C 1
ATOM 826 O O . LEU A 1 102 ? 5.184 21.781 1.072 1 98.06 102 LEU A O 1
ATOM 830 N N . ASP A 1 103 ? 4.449 22.25 3.113 1 97.88 103 ASP A N 1
ATOM 831 C CA . ASP A 1 103 ? 3.121 22.625 2.633 1 97.88 103 ASP A CA 1
ATOM 832 C C . ASP A 1 103 ? 3.178 23.906 1.793 1 97.88 103 ASP A C 1
ATOM 834 O O . ASP A 1 103 ? 2.543 23.984 0.74 1 97.88 103 ASP A O 1
ATOM 838 N N . VAL A 1 104 ? 3.91 24.859 2.262 1 98.06 104 VAL A N 1
ATOM 839 C CA . VAL A 1 104 ? 4.07 26.094 1.487 1 98.06 104 VAL A CA 1
ATOM 840 C C . VAL A 1 104 ? 4.734 25.766 0.149 1 98.06 104 VAL A C 1
ATOM 842 O O . VAL A 1 104 ? 4.312 26.281 -0.895 1 98.06 104 VAL A O 1
ATOM 845 N N . GLY A 1 105 ? 5.754 24.953 0.182 1 98.06 105 GLY A N 1
ATOM 846 C CA . GLY A 1 105 ? 6.418 24.547 -1.043 1 98.06 105 GLY A CA 1
ATOM 847 C C . GLY A 1 105 ? 5.492 23.844 -2.018 1 98.06 105 GLY A C 1
ATOM 848 O O . GLY A 1 105 ? 5.539 24.094 -3.223 1 98.06 105 GLY A O 1
ATOM 849 N N . LYS A 1 106 ? 4.684 23.016 -1.483 1 97.44 106 LYS A N 1
ATOM 850 C CA . LYS A 1 106 ? 3.734 22.266 -2.305 1 97.44 106 LYS A CA 1
ATOM 851 C C . LYS A 1 106 ? 2.756 23.203 -3.006 1 97.44 106 LYS A C 1
ATOM 853 O O . LYS A 1 106 ? 2.488 23.047 -4.199 1 97.44 106 LYS A O 1
ATOM 858 N N . VAL A 1 107 ? 2.178 24.109 -2.281 1 98.06 107 VAL A N 1
ATOM 859 C CA . VAL A 1 107 ? 1.221 25.047 -2.846 1 98.06 107 VAL A CA 1
ATOM 860 C C . VAL A 1 107 ? 1.907 25.906 -3.906 1 98.06 107 VAL A C 1
ATOM 862 O O . VAL A 1 107 ? 1.378 26.094 -5.004 1 98.06 107 VAL A O 1
ATOM 865 N N . LEU A 1 108 ? 3.082 26.375 -3.588 1 97.69 108 LEU A N 1
ATOM 866 C CA . LEU A 1 108 ? 3.83 27.219 -4.52 1 97.69 108 LEU A CA 1
ATOM 867 C C . LEU A 1 108 ? 4.109 26.469 -5.82 1 97.69 108 LEU A C 1
ATOM 869 O O . LEU A 1 108 ? 3.846 26.984 -6.906 1 97.69 108 LEU A O 1
ATOM 873 N N . ALA A 1 109 ? 4.652 25.281 -5.711 1 97.19 109 ALA A N 1
ATOM 874 C CA . ALA A 1 109 ? 5 24.484 -6.887 1 97.19 109 ALA A CA 1
ATOM 875 C C . ALA A 1 109 ? 3.768 24.203 -7.734 1 97.19 109 ALA A C 1
ATOM 877 O O . ALA A 1 109 ? 3.832 24.219 -8.969 1 97.19 109 ALA A O 1
ATOM 878 N N . SER A 1 110 ? 2.682 23.891 -7.055 1 95.94 110 SER A N 1
ATOM 879 C CA . SER A 1 110 ? 1.44 23.594 -7.762 1 95.94 110 SER A CA 1
ATOM 880 C C . SER A 1 110 ? 0.927 24.812 -8.516 1 95.94 110 SER A C 1
ATOM 882 O O . SER A 1 110 ? 0.473 24.688 -9.656 1 95.94 110 SER A O 1
ATOM 884 N N . GLU A 1 111 ? 0.963 25.922 -7.875 1 95.31 111 GLU A N 1
ATOM 885 C CA . GLU A 1 111 ? 0.482 27.141 -8.516 1 95.31 111 GLU A CA 1
ATOM 886 C C . GLU A 1 111 ? 1.368 27.531 -9.688 1 95.31 111 GLU A C 1
ATOM 888 O O . GLU A 1 111 ? 0.878 28.047 -10.695 1 95.31 111 GLU A O 1
ATOM 893 N N . LEU A 1 112 ? 2.641 27.312 -9.539 1 94.38 112 LEU A N 1
ATOM 894 C CA . LEU A 1 112 ? 3.586 27.625 -10.602 1 94.38 112 LEU A CA 1
ATOM 895 C C . LEU A 1 112 ? 3.596 26.547 -11.672 1 94.38 112 LEU A C 1
ATOM 897 O O . LEU A 1 112 ? 4.184 26.719 -12.742 1 94.38 112 LEU A O 1
ATOM 901 N N . ASN A 1 113 ? 2.955 25.422 -11.328 1 94.12 113 ASN A N 1
ATOM 902 C CA . ASN A 1 113 ? 2.932 24.266 -12.211 1 94.12 113 ASN A CA 1
ATOM 903 C C . ASN A 1 113 ? 4.344 23.766 -12.531 1 94.12 113 ASN A C 1
ATOM 905 O O . ASN A 1 113 ? 4.703 23.625 -13.695 1 94.12 113 ASN A O 1
ATOM 909 N N . VAL A 1 114 ? 5.137 23.594 -11.539 1 96.44 114 VAL A N 1
ATOM 910 C CA . VAL A 1 114 ? 6.516 23.141 -11.688 1 96.44 114 VAL A CA 1
ATOM 911 C C . VAL A 1 114 ? 6.754 21.922 -10.797 1 96.44 114 VAL A C 1
ATOM 913 O O . VAL A 1 114 ? 5.898 21.562 -9.984 1 96.44 114 VAL A O 1
ATOM 916 N N . ALA A 1 115 ? 7.898 21.266 -10.922 1 97.44 115 ALA A N 1
ATOM 917 C CA . ALA A 1 115 ? 8.25 20.094 -10.133 1 97.44 115 ALA A CA 1
ATOM 918 C C . ALA A 1 115 ? 8.438 20.453 -8.664 1 97.44 115 ALA A C 1
ATOM 920 O O . ALA A 1 115 ? 8.977 21.516 -8.344 1 97.44 115 ALA A O 1
ATOM 921 N N . TYR A 1 116 ? 8.016 19.625 -7.844 1 98 116 TYR A N 1
ATOM 922 C CA . TYR A 1 116 ? 8.203 19.844 -6.414 1 98 116 TYR A CA 1
ATOM 923 C C . TYR A 1 116 ? 8.984 18.688 -5.797 1 98 116 TYR A C 1
ATOM 925 O O . TYR A 1 116 ? 8.578 17.516 -5.918 1 98 116 TYR A O 1
ATOM 933 N N . ILE A 1 117 ? 10.031 18.922 -5.145 1 98.25 117 ILE A N 1
ATOM 934 C CA . ILE A 1 117 ? 10.82 17.938 -4.422 1 98.25 117 ILE A CA 1
ATOM 935 C C . ILE A 1 117 ? 10.688 18.172 -2.916 1 98.25 117 ILE A C 1
ATOM 937 O O . ILE A 1 117 ? 11.062 19.219 -2.408 1 98.25 117 ILE A O 1
ATOM 941 N N . SER A 1 118 ? 10.172 17.203 -2.191 1 98.19 118 SER A N 1
ATOM 942 C CA . SER A 1 118 ? 9.945 17.25 -0.75 1 98.19 118 SER A CA 1
ATOM 943 C C . SER A 1 118 ? 11.086 16.578 0.011 1 98.19 118 SER A C 1
ATOM 945 O O . SER A 1 118 ? 11.344 15.391 -0.167 1 98.19 118 SER A O 1
ATOM 947 N N . ILE A 1 119 ? 11.781 17.297 0.843 1 98.38 119 ILE A N 1
ATOM 948 C CA . ILE A 1 119 ? 12.836 16.766 1.704 1 98.38 119 ILE A CA 1
ATOM 949 C C . ILE A 1 119 ? 12.484 17.031 3.168 1 98.38 119 ILE A C 1
ATOM 951 O O . ILE A 1 119 ? 12.945 18.016 3.752 1 98.38 119 ILE A O 1
ATOM 955 N N . PRO A 1 120 ? 11.805 16.141 3.781 1 98.38 120 PRO A N 1
ATOM 956 C CA . PRO A 1 120 ? 11.359 16.359 5.16 1 98.38 120 PRO A CA 1
ATOM 957 C C . PRO A 1 120 ? 12.508 16.281 6.164 1 98.38 120 PRO A C 1
ATOM 959 O O . PRO A 1 120 ? 13.383 15.422 6.047 1 98.38 120 PRO A O 1
ATOM 962 N N . THR A 1 121 ? 12.492 17.203 7.137 1 97.81 121 THR A N 1
ATOM 963 C CA . THR A 1 121 ? 13.453 17.156 8.234 1 97.81 121 THR A CA 1
ATOM 964 C C . THR A 1 121 ? 12.781 16.656 9.516 1 97.81 121 THR A C 1
ATOM 966 O O . THR A 1 121 ? 13.461 16.344 10.492 1 97.81 121 THR A O 1
ATOM 969 N N . VAL A 1 122 ? 11.523 16.609 9.555 1 97 122 VAL A N 1
ATOM 970 C CA . VAL A 1 122 ? 10.711 15.945 10.57 1 97 122 VAL A CA 1
ATOM 971 C C . VAL A 1 122 ? 9.602 15.141 9.898 1 97 122 VAL A C 1
ATOM 973 O O . VAL A 1 122 ? 9.219 15.43 8.758 1 97 122 VAL A O 1
ATOM 976 N N . ALA A 1 123 ? 9.156 14.102 10.508 1 95.81 123 ALA A N 1
ATOM 977 C CA . ALA A 1 123 ? 8.047 13.297 10.008 1 95.81 123 ALA A CA 1
ATOM 978 C C . ALA A 1 123 ? 6.879 13.305 10.992 1 95.81 123 ALA A C 1
ATOM 980 O O . ALA A 1 123 ? 6.617 12.297 11.664 1 95.81 123 ALA A O 1
ATOM 981 N N . SER A 1 124 ? 6.172 14.414 10.969 1 96 124 SER A N 1
ATOM 982 C CA . SER A 1 124 ? 5.156 14.602 11.992 1 96 124 SER A CA 1
ATOM 983 C C . SER A 1 124 ? 3.77 14.227 11.484 1 96 124 SER A C 1
ATOM 985 O O . SER A 1 124 ? 2.816 14.141 12.258 1 96 124 SER A O 1
ATOM 987 N N . HIS A 1 125 ? 3.623 14 10.172 1 93.19 125 HIS A N 1
ATOM 988 C CA . HIS A 1 125 ? 2.363 13.602 9.555 1 93.19 125 HIS A CA 1
ATOM 989 C C . HIS A 1 125 ? 2.564 13.18 8.109 1 93.19 125 HIS A C 1
ATOM 991 O O . HIS A 1 125 ? 3.67 13.297 7.57 1 93.19 125 HIS A O 1
ATOM 997 N N . ASP A 1 126 ? 1.492 12.742 7.488 1 90.94 126 ASP A N 1
ATOM 998 C CA . ASP A 1 126 ? 1.57 12.156 6.152 1 90.94 126 ASP A CA 1
ATOM 999 C C . ASP A 1 126 ? 1.688 13.234 5.082 1 90.94 126 ASP A C 1
ATOM 1001 O O . ASP A 1 126 ? 1.781 12.938 3.891 1 90.94 126 ASP A O 1
ATOM 1005 N N . GLY A 1 127 ? 1.828 14.453 5.391 1 93.56 127 GLY A N 1
ATOM 1006 C CA . GLY A 1 127 ? 1.957 15.57 4.457 1 93.56 127 GLY A CA 1
ATOM 1007 C C . GLY A 1 127 ? 3.246 15.531 3.662 1 93.56 127 GLY A C 1
ATOM 1008 O O . GLY A 1 127 ? 3.373 16.219 2.643 1 93.56 127 GLY A O 1
ATOM 1009 N N . ILE A 1 128 ? 4.188 14.742 4.008 1 93.06 128 ILE A N 1
ATOM 1010 C CA . ILE A 1 128 ? 5.484 14.68 3.346 1 93.06 128 ILE A CA 1
ATOM 1011 C C . ILE A 1 128 ? 5.316 14.141 1.927 1 93.06 128 ILE A C 1
ATOM 1013 O O . ILE A 1 128 ? 6.16 14.383 1.06 1 93.06 128 ILE A O 1
ATOM 1017 N N . ALA A 1 129 ? 4.145 13.445 1.677 1 94.56 129 ALA A N 1
ATOM 1018 C CA . ALA A 1 129 ? 3.957 12.852 0.354 1 94.56 129 ALA A CA 1
ATOM 1019 C C . ALA A 1 129 ? 2.539 13.094 -0.156 1 94.56 129 ALA A C 1
ATOM 1021 O O . ALA A 1 129 ? 2.221 12.766 -1.301 1 94.56 129 ALA A O 1
ATOM 1022 N N . SER A 1 130 ? 1.69 13.688 0.638 1 95.19 130 SER A N 1
ATOM 1023 C CA . SER A 1 130 ? 0.284 13.836 0.277 1 95.19 130 SER A CA 1
ATOM 1024 C C . SER A 1 130 ? 0.077 15.023 -0.664 1 95.19 130 SER A C 1
ATOM 1026 O O . SER A 1 130 ? 0.879 15.953 -0.68 1 95.19 130 SER A O 1
ATOM 1028 N N . PRO A 1 131 ? -0.964 15.031 -1.474 1 96.12 131 PRO A N 1
ATOM 1029 C CA . PRO A 1 131 ? -1.312 16.172 -2.338 1 96.12 131 PRO A CA 1
ATOM 1030 C C . PRO A 1 131 ? -2.174 17.203 -1.628 1 96.12 131 PRO A C 1
ATOM 1032 O O . PRO A 1 131 ? -3.066 17.797 -2.242 1 96.12 131 PRO A O 1
ATOM 1035 N N . VAL A 1 132 ? -2.066 17.312 -0.33 1 95.69 132 VAL A N 1
ATOM 1036 C CA . VAL A 1 132 ? -2.846 18.25 0.463 1 95.69 132 VAL A CA 1
ATOM 1037 C C . VAL A 1 132 ? -1.91 19.094 1.334 1 95.69 132 VAL A C 1
ATOM 1039 O O . VAL A 1 132 ? -0.925 18.578 1.87 1 95.69 132 VAL A O 1
ATOM 1042 N N . ALA A 1 133 ? -2.154 20.312 1.398 1 96.62 133 ALA A N 1
ATOM 1043 C CA . ALA A 1 133 ? -1.411 21.219 2.27 1 96.62 133 ALA A CA 1
ATOM 1044 C C . ALA A 1 133 ? -2.314 21.797 3.355 1 96.62 133 ALA A C 1
ATOM 1046 O O . ALA A 1 133 ? -3.471 22.141 3.094 1 96.62 133 ALA A O 1
ATOM 1047 N N . SER A 1 134 ? -1.799 21.859 4.512 1 93.31 134 SER A N 1
ATOM 1048 C CA . SER A 1 134 ? -2.541 22.406 5.641 1 93.31 134 SER A CA 1
ATOM 1049 C C . SER A 1 134 ? -2.055 23.812 5.988 1 93.31 134 SER A C 1
ATOM 1051 O O . SER A 1 134 ? -0.887 24 6.332 1 93.31 134 SER A O 1
ATOM 1053 N N . PHE A 1 135 ? -2.922 24.797 5.926 1 94.06 135 PHE A N 1
ATOM 1054 C CA . PHE A 1 135 ? -2.627 26.188 6.23 1 94.06 135 PHE A CA 1
ATOM 1055 C C . PHE A 1 135 ? -3.484 26.672 7.391 1 94.06 135 PHE A C 1
ATOM 1057 O O . PHE A 1 135 ? -4.461 26.031 7.766 1 94.06 135 PHE A O 1
ATOM 1064 N N . LYS A 1 136 ? -2.992 27.672 8.047 1 89.38 136 LYS A N 1
ATOM 1065 C CA . LYS A 1 136 ? -3.779 28.391 9.047 1 89.38 136 LYS A CA 1
ATOM 1066 C C . LYS A 1 136 ? -3.965 29.859 8.664 1 89.38 136 LYS A C 1
ATOM 1068 O O . LYS A 1 136 ? -2.99 30.609 8.578 1 89.38 136 LYS A O 1
ATOM 1073 N N . GLU A 1 137 ? -5.246 30.125 8.367 1 89.62 137 GLU A N 1
ATOM 1074 C CA . GLU A 1 137 ? -5.613 31.5 8.031 1 89.62 137 GLU A CA 1
ATOM 1075 C C . GLU A 1 137 ? -6.527 32.094 9.094 1 89.62 137 GLU A C 1
ATOM 1077 O O . GLU A 1 137 ? -7.629 31.609 9.328 1 89.62 137 GLU A O 1
ATOM 1082 N N . GLU A 1 138 ? -6.16 33.156 9.695 1 83.25 138 GLU A N 1
ATOM 1083 C CA . GLU A 1 138 ? -6.926 33.812 10.766 1 83.25 138 GLU A CA 1
ATOM 1084 C C . GLU A 1 138 ? -7.332 32.781 11.828 1 83.25 138 GLU A C 1
ATOM 1086 O O . GLU A 1 138 ? -8.508 32.688 12.188 1 83.25 138 GLU A O 1
ATOM 1091 N N . ASN A 1 139 ? -6.488 31.953 12.109 1 77.31 139 ASN A N 1
ATOM 1092 C CA . ASN A 1 139 ? -6.605 30.938 13.148 1 77.31 139 ASN A CA 1
ATOM 1093 C C . ASN A 1 139 ? -7.57 29.828 12.75 1 77.31 139 ASN A C 1
ATOM 1095 O O . ASN A 1 139 ? -8.086 29.109 13.602 1 77.31 139 ASN A O 1
ATOM 1099 N N . ARG A 1 140 ? -7.863 29.797 11.523 1 82.69 140 ARG A N 1
ATOM 1100 C CA . ARG A 1 140 ? -8.703 28.734 11 1 82.69 140 ARG A CA 1
ATOM 1101 C C . ARG A 1 140 ? -7.91 27.812 10.07 1 82.69 140 ARG A C 1
ATOM 1103 O O . ARG A 1 140 ? -7.137 28.297 9.234 1 82.69 140 ARG A O 1
ATOM 1110 N N . PRO A 1 141 ? -8.094 26.562 10.367 1 86.81 141 PRO A N 1
ATOM 1111 C CA . PRO A 1 141 ? -7.391 25.625 9.5 1 86.81 141 PRO A CA 1
ATOM 1112 C C . PRO A 1 141 ? -8.016 25.531 8.109 1 86.81 141 PRO A C 1
ATOM 1114 O O . PRO A 1 141 ? -9.242 25.547 7.973 1 86.81 141 PRO A O 1
ATOM 1117 N N . ILE A 1 142 ? -7.195 25.547 7.07 1 88.81 142 ILE A N 1
ATOM 1118 C CA . ILE A 1 142 ? -7.672 25.328 5.707 1 88.81 142 ILE A CA 1
ATOM 1119 C C . ILE A 1 142 ? -6.816 24.266 5.023 1 88.81 142 ILE A C 1
ATOM 1121 O O . ILE A 1 142 ? -5.598 24.219 5.223 1 88.81 142 ILE A O 1
ATOM 1125 N N . SER A 1 143 ? -7.477 23.391 4.344 1 90.75 143 SER A N 1
ATOM 1126 C CA . SER A 1 143 ? -6.805 22.391 3.525 1 90.75 143 SER A CA 1
ATOM 1127 C C . SER A 1 143 ? -6.797 22.797 2.055 1 90.75 143 SER A C 1
ATOM 1129 O O . SER A 1 143 ? -7.844 23.109 1.486 1 90.75 143 SER A O 1
ATOM 1131 N N . ILE A 1 144 ? -5.629 22.812 1.465 1 94.69 144 ILE A N 1
ATOM 1132 C CA . ILE A 1 144 ? -5.488 23.203 0.067 1 94.69 144 ILE A CA 1
ATOM 1133 C C . ILE A 1 144 ? -5.082 22 -0.771 1 94.69 144 ILE A C 1
ATOM 1135 O O . ILE A 1 144 ? -4.113 21.297 -0.444 1 94.69 144 ILE A O 1
ATOM 1139 N N . SER A 1 145 ? -5.871 21.688 -1.792 1 94.5 145 SER A N 1
ATOM 1140 C CA . SER A 1 145 ? -5.504 20.625 -2.729 1 94.5 145 SER A CA 1
ATOM 1141 C C . SER A 1 145 ? -4.316 21.047 -3.592 1 94.5 145 SER A C 1
ATOM 1143 O O . SER A 1 145 ? -4.277 22.156 -4.109 1 94.5 145 SER A O 1
ATOM 1145 N N . THR A 1 146 ? -3.348 20.203 -3.725 1 95.81 146 THR A N 1
ATOM 1146 C CA . THR A 1 146 ? -2.145 20.438 -4.516 1 95.81 146 THR A CA 1
ATOM 1147 C C . THR A 1 146 ? -1.804 19.203 -5.352 1 95.81 146 THR A C 1
ATOM 1149 O O . THR A 1 146 ? -2.457 18.156 -5.23 1 95.81 146 THR A O 1
ATOM 1152 N N . ASN A 1 147 ? -0.885 19.359 -6.273 1 94 147 ASN A N 1
ATOM 1153 C CA . ASN A 1 147 ? -0.247 18.172 -6.84 1 94 147 ASN A CA 1
ATOM 1154 C C . ASN A 1 147 ? 0.592 17.438 -5.797 1 94 147 ASN A C 1
ATOM 1156 O O . ASN A 1 147 ? 1.141 18.062 -4.887 1 94 147 ASN A O 1
ATOM 1160 N N . PRO A 1 148 ? 0.591 16.125 -5.941 1 94.5 148 PRO A N 1
ATOM 1161 C CA . PRO A 1 148 ? 1.588 15.445 -5.105 1 94.5 148 PRO A CA 1
ATOM 1162 C C . PRO A 1 148 ? 3.021 15.812 -5.484 1 94.5 148 PRO A C 1
ATOM 1164 O O . PRO A 1 148 ? 3.266 16.312 -6.586 1 94.5 148 PRO A O 1
ATOM 1167 N N . PRO A 1 149 ? 3.926 15.633 -4.562 1 96.88 149 PRO A N 1
ATOM 1168 C CA . PRO A 1 149 ? 5.312 15.906 -4.941 1 96.88 149 PRO A CA 1
ATOM 1169 C C . PRO A 1 149 ? 5.797 15.031 -6.094 1 96.88 149 PRO A C 1
ATOM 1171 O O . PRO A 1 149 ? 5.367 13.883 -6.223 1 96.88 149 PRO A O 1
ATOM 1174 N N . THR A 1 150 ? 6.633 15.664 -6.918 1 96.88 150 THR A N 1
ATOM 1175 C CA . THR A 1 150 ? 7.309 14.914 -7.973 1 96.88 150 THR A CA 1
ATOM 1176 C C . THR A 1 150 ? 8.266 13.883 -7.375 1 96.88 150 THR A C 1
ATOM 1178 O O . THR A 1 150 ? 8.328 12.742 -7.84 1 96.88 150 THR A O 1
ATOM 1181 N N . ALA A 1 151 ? 8.938 14.336 -6.348 1 97.56 151 ALA A N 1
ATOM 1182 C CA . ALA A 1 151 ? 9.883 13.461 -5.664 1 97.56 151 ALA A CA 1
ATOM 1183 C C . ALA A 1 151 ? 9.859 13.695 -4.156 1 97.56 151 ALA A C 1
ATOM 1185 O O . ALA A 1 151 ? 9.609 14.812 -3.703 1 97.56 151 ALA A O 1
ATOM 1186 N N . VAL A 1 152 ? 10.086 12.664 -3.398 1 98.25 152 VAL A N 1
ATOM 1187 C CA . VAL A 1 152 ? 10.242 12.719 -1.949 1 98.25 152 VAL A CA 1
ATOM 1188 C C . VAL A 1 152 ? 11.578 12.086 -1.552 1 98.25 152 VAL A C 1
ATOM 1190 O O . VAL A 1 152 ? 11.844 10.93 -1.882 1 98.25 152 VAL A O 1
ATOM 1193 N N . LEU A 1 153 ? 12.414 12.844 -0.947 1 98.25 153 LEU A N 1
ATOM 1194 C CA . LEU A 1 153 ? 13.672 12.336 -0.41 1 98.25 153 LEU A CA 1
ATOM 1195 C C . LEU A 1 153 ? 13.641 12.305 1.114 1 98.25 153 LEU A C 1
ATOM 1197 O O . LEU A 1 153 ? 14.008 13.281 1.767 1 98.25 153 LEU A O 1
ATOM 1201 N N . ALA A 1 154 ? 13.234 11.211 1.663 1 98.31 154 ALA A N 1
ATOM 1202 C CA . ALA A 1 154 ? 13.172 11.023 3.109 1 98.31 154 ALA A CA 1
ATOM 1203 C C . ALA A 1 154 ? 14.477 10.438 3.645 1 98.31 154 ALA A C 1
ATOM 1205 O O . ALA A 1 154 ? 14.703 9.227 3.562 1 98.31 154 ALA A O 1
ATOM 1206 N N . ASP A 1 155 ? 15.289 11.273 4.207 1 98.06 155 ASP A N 1
ATOM 1207 C CA . ASP A 1 155 ? 16.594 10.883 4.746 1 98.06 155 ASP A CA 1
ATOM 1208 C C . ASP A 1 155 ? 16.469 10.414 6.191 1 98.06 155 ASP A C 1
ATOM 1210 O O . ASP A 1 155 ? 16.234 11.219 7.094 1 98.06 155 ASP A O 1
ATOM 1214 N N . LEU A 1 156 ? 16.75 9.141 6.441 1 97.75 156 LEU A N 1
ATOM 1215 C CA . LEU A 1 156 ? 16.516 8.531 7.746 1 97.75 156 LEU A CA 1
ATOM 1216 C C . LEU A 1 156 ? 17.5 9.078 8.773 1 97.75 156 LEU A C 1
ATOM 1218 O O . LEU A 1 156 ? 17.188 9.156 9.969 1 97.75 156 LEU A O 1
ATOM 1222 N N . THR A 1 157 ? 18.672 9.453 8.344 1 96.56 157 THR A N 1
ATOM 1223 C CA . THR A 1 157 ? 19.656 10.031 9.258 1 96.56 157 THR A CA 1
ATOM 1224 C C . THR A 1 157 ? 19.156 11.375 9.789 1 96.56 157 THR A C 1
ATOM 1226 O O . THR A 1 157 ? 19.281 11.656 10.984 1 96.56 157 THR A O 1
ATOM 1229 N N . ILE A 1 158 ? 18.594 12.164 8.906 1 96.56 158 ILE A N 1
ATOM 1230 C CA . ILE A 1 158 ? 18.047 13.469 9.281 1 96.56 158 ILE A CA 1
ATOM 1231 C C . ILE A 1 158 ? 16.828 13.281 10.172 1 96.56 158 ILE A C 1
ATOM 1233 O O . ILE A 1 158 ? 16.719 13.914 11.227 1 96.56 158 ILE A O 1
ATOM 1237 N N . LEU A 1 159 ? 15.93 12.398 9.812 1 97.56 159 LEU A N 1
ATOM 1238 C CA . LEU A 1 159 ? 14.664 12.203 10.523 1 97.56 159 LEU A CA 1
ATOM 1239 C C . LEU A 1 159 ? 14.898 11.609 11.906 1 97.56 159 LEU A C 1
ATOM 1241 O O . LEU A 1 159 ? 14.211 11.969 12.867 1 97.56 159 LEU A O 1
ATOM 1245 N N . ARG A 1 160 ? 15.883 10.719 11.992 1 96.38 160 ARG A N 1
ATOM 1246 C CA . ARG A 1 160 ? 16.203 10.078 13.266 1 96.38 160 ARG A CA 1
ATOM 1247 C C . ARG A 1 160 ? 16.719 11.102 14.281 1 96.38 160 ARG A C 1
ATOM 1249 O O . ARG A 1 160 ? 16.5 10.953 15.484 1 96.38 160 ARG A O 1
ATOM 1256 N N . LYS A 1 161 ? 17.328 12.172 13.828 1 94.44 161 LYS A N 1
ATOM 1257 C CA . LYS A 1 161 ? 17.938 13.18 14.688 1 94.44 161 LYS A CA 1
ATOM 1258 C C . LYS A 1 161 ? 16.953 14.281 15.039 1 94.44 161 LYS A C 1
ATOM 1260 O O . LYS A 1 161 ? 17.219 15.125 15.891 1 94.44 161 LYS A O 1
ATOM 1265 N N . SER A 1 162 ? 15.797 14.273 14.406 1 95.69 162 SER A N 1
ATOM 1266 C CA . SER A 1 162 ? 14.781 15.266 14.719 1 95.69 162 SER A CA 1
ATOM 1267 C C . SER A 1 162 ? 14.227 15.07 16.125 1 95.69 162 SER A C 1
ATOM 1269 O O . SER A 1 162 ? 14.344 13.984 16.703 1 95.69 162 SER A O 1
ATOM 1271 N N . PRO A 1 163 ? 13.742 16.188 16.766 1 95.75 163 PRO A N 1
ATOM 1272 C CA . PRO A 1 163 ? 13.102 15.969 18.078 1 95.75 163 PRO A CA 1
ATOM 1273 C C . PRO A 1 163 ? 12.055 14.859 18.031 1 95.75 163 PRO A C 1
ATOM 1275 O O . PRO A 1 163 ? 11.203 14.836 17.141 1 95.75 163 PRO A O 1
ATOM 1278 N N . VAL A 1 164 ? 12.086 13.945 18.984 1 97.06 164 VAL A N 1
ATOM 1279 C CA . VAL A 1 164 ? 11.336 12.695 18.969 1 97.06 164 VAL A CA 1
ATOM 1280 C C . VAL A 1 164 ? 9.836 12.992 19 1 97.06 164 VAL A C 1
ATOM 1282 O O . VAL A 1 164 ? 9.031 12.195 18.5 1 97.06 164 VAL A O 1
ATOM 1285 N N . ARG A 1 165 ? 9.492 14.188 19.5 1 97.56 165 ARG A N 1
ATOM 1286 C CA . ARG A 1 165 ? 8.094 14.57 19.578 1 97.56 165 ARG A CA 1
ATOM 1287 C C . ARG A 1 165 ? 7.445 14.555 18.188 1 97.56 165 ARG A C 1
ATOM 1289 O O . ARG A 1 165 ? 6.273 14.203 18.047 1 97.56 165 ARG A O 1
ATOM 1296 N N . TYR A 1 166 ? 8.195 14.93 17.156 1 97.75 166 TYR A N 1
ATOM 1297 C CA . TYR A 1 166 ? 7.652 14.977 15.805 1 97.75 166 TYR A CA 1
ATOM 1298 C C . TYR A 1 166 ? 7.453 13.57 15.25 1 97.75 166 TYR A C 1
ATOM 1300 O O . TYR A 1 166 ? 6.5 13.32 14.508 1 97.75 166 TYR A O 1
ATOM 1308 N N . LEU A 1 167 ? 8.328 12.641 15.609 1 97.94 167 LEU A N 1
ATOM 1309 C CA . LEU A 1 167 ? 8.148 11.258 15.203 1 97.94 167 LEU A CA 1
ATOM 1310 C C . LEU A 1 167 ? 6.941 10.633 15.898 1 97.94 167 LEU A C 1
ATOM 1312 O O . LEU A 1 167 ? 6.188 9.883 15.289 1 97.94 167 LEU A O 1
ATOM 1316 N N . ARG A 1 168 ? 6.773 11.023 17.172 1 98.25 168 ARG A N 1
ATOM 1317 C CA . ARG A 1 168 ? 5.609 10.547 17.922 1 98.25 168 ARG A CA 1
ATOM 1318 C C . ARG A 1 168 ? 4.316 11.07 17.312 1 98.25 168 ARG A C 1
ATOM 1320 O O . ARG A 1 168 ? 3.324 10.344 17.234 1 98.25 168 ARG A O 1
ATOM 1327 N N . SER A 1 169 ? 4.379 12.312 16.859 1 98.31 169 SER A N 1
ATOM 1328 C CA . SER A 1 169 ? 3.23 12.891 16.172 1 98.31 169 SER A CA 1
ATOM 1329 C C . SER A 1 169 ? 2.943 12.156 14.867 1 98.31 169 SER A C 1
ATOM 1331 O O . SER A 1 169 ? 1.786 11.883 14.539 1 98.31 169 SER A O 1
ATOM 1333 N N . GLY A 1 170 ? 4.012 11.875 14.109 1 98.44 170 GLY A N 1
ATOM 1334 C CA . GLY A 1 170 ? 3.855 11.094 12.898 1 98.44 170 GLY A CA 1
ATOM 1335 C C . GLY A 1 170 ? 3.223 9.742 13.133 1 98.44 170 GLY A C 1
ATOM 1336 O O . GLY A 1 170 ? 2.395 9.289 12.344 1 98.44 170 GLY A O 1
ATOM 1337 N N . TYR A 1 171 ? 3.613 9.094 14.25 1 98.62 171 TYR A N 1
ATOM 1338 C CA . TYR A 1 171 ? 3.023 7.816 14.633 1 98.62 171 TYR A CA 1
ATOM 1339 C C . TYR A 1 171 ? 1.528 7.961 14.891 1 98.62 171 TYR A C 1
ATOM 1341 O O . TYR A 1 171 ? 0.729 7.152 14.414 1 98.62 171 TYR A O 1
ATOM 1349 N N . GLY A 1 172 ? 1.184 8.992 15.656 1 98.69 172 GLY A N 1
ATOM 1350 C CA . GLY A 1 172 ? -0.225 9.258 15.898 1 98.69 172 GLY A CA 1
ATOM 1351 C C . GLY A 1 172 ? -1.025 9.469 14.633 1 98.69 172 GLY A C 1
ATOM 1352 O O . GLY A 1 172 ? -2.137 8.945 14.5 1 98.69 172 GLY A O 1
ATOM 1353 N N . ASP A 1 173 ? -0.435 10.211 13.711 1 98.75 173 ASP A N 1
ATOM 1354 C CA . ASP A 1 173 ? -1.08 10.469 12.43 1 98.75 173 ASP A CA 1
ATOM 1355 C C . ASP A 1 173 ? -1.298 9.164 11.648 1 98.75 173 ASP A C 1
ATOM 1357 O O . ASP A 1 173 ? -2.369 8.953 11.078 1 98.75 173 ASP A O 1
ATOM 1361 N N . LEU A 1 174 ? -0.339 8.312 11.625 1 98.75 174 LEU A N 1
ATOM 1362 C CA . LEU A 1 174 ? -0.442 7.043 10.914 1 98.75 174 LEU A CA 1
ATOM 1363 C C . LEU A 1 174 ? -1.521 6.156 11.531 1 98.75 174 LEU A C 1
ATOM 1365 O O . LEU A 1 174 ? -2.35 5.59 10.82 1 98.75 174 LEU A O 1
ATOM 1369 N N . ILE A 1 175 ? -1.547 6.059 12.852 1 98.62 175 ILE A N 1
ATOM 1370 C CA . ILE A 1 175 ? -2.473 5.191 13.57 1 98.62 175 ILE A CA 1
ATOM 1371 C C . ILE A 1 175 ? -3.906 5.664 13.344 1 98.62 175 ILE A C 1
ATOM 1373 O O . ILE A 1 175 ? -4.836 4.852 13.297 1 98.62 175 ILE A O 1
ATOM 1377 N N . SER A 1 176 ? -4.027 6.949 13.117 1 98.75 176 SER A N 1
ATOM 1378 C CA . SER A 1 176 ? -5.363 7.512 12.938 1 98.75 176 SER A CA 1
ATOM 1379 C C . SER A 1 176 ? -6.004 7.012 11.648 1 98.75 176 SER A C 1
ATOM 1381 O O . SER A 1 176 ? -7.223 7.105 11.477 1 98.75 176 SER A O 1
ATOM 1383 N N . ASN A 1 177 ? -5.18 6.465 10.703 1 98.81 177 ASN A N 1
ATOM 1384 C CA . ASN A 1 177 ? -5.738 5.895 9.484 1 98.81 177 ASN A CA 1
ATOM 1385 C C . ASN A 1 177 ? -6.719 4.766 9.789 1 98.81 177 ASN A C 1
ATOM 1387 O O . ASN A 1 177 ? -7.605 4.473 8.984 1 98.81 177 ASN A O 1
ATOM 1391 N N . ILE A 1 178 ? -6.602 4.113 10.953 1 98.62 178 ILE A N 1
ATOM 1392 C CA . ILE A 1 178 ? -7.457 2.996 11.344 1 98.62 178 ILE A CA 1
ATOM 1393 C C . ILE A 1 178 ? -8.906 3.471 11.469 1 98.62 178 ILE A C 1
ATOM 1395 O O . ILE A 1 178 ? -9.812 2.873 10.883 1 98.62 178 ILE A O 1
ATOM 1399 N N . THR A 1 179 ? -9.148 4.586 12.164 1 98.75 179 THR A N 1
ATOM 1400 C CA . THR A 1 179 ? -10.508 5.09 12.328 1 98.75 179 THR A CA 1
ATOM 1401 C C . THR A 1 179 ? -10.977 5.805 11.07 1 98.75 179 THR A C 1
ATOM 1403 O O . THR A 1 179 ? -12.164 5.77 10.734 1 98.75 179 THR A O 1
ATOM 1406 N N . ALA A 1 180 ? -10.016 6.418 10.328 1 98.75 180 ALA A N 1
ATOM 1407 C CA . ALA A 1 180 ? -10.375 7.066 9.07 1 98.75 180 ALA A CA 1
ATOM 1408 C C . ALA A 1 180 ? -10.977 6.062 8.086 1 98.75 180 ALA A C 1
ATOM 1410 O O . ALA A 1 180 ? -12.008 6.332 7.473 1 98.75 180 ALA A O 1
ATOM 1411 N N . VAL A 1 181 ? -10.375 4.949 7.969 1 98.62 181 VAL A N 1
ATOM 1412 C CA . VAL A 1 181 ? -10.844 3.939 7.027 1 98.62 181 VAL A CA 1
ATOM 1413 C C . VAL A 1 181 ? -12.148 3.338 7.523 1 98.62 181 VAL A C 1
ATOM 1415 O O . VAL A 1 181 ? -13.055 3.055 6.73 1 98.62 181 VAL A O 1
ATOM 1418 N N . LYS A 1 182 ? -12.305 3.117 8.875 1 98.38 182 LYS A N 1
ATOM 1419 C CA . LYS A 1 182 ? -13.578 2.645 9.414 1 98.38 182 LYS A CA 1
ATOM 1420 C C . LYS A 1 182 ? -14.711 3.609 9.07 1 98.38 182 LYS A C 1
ATOM 1422 O O . LYS A 1 182 ? -15.812 3.182 8.703 1 98.38 182 LYS A O 1
ATOM 1427 N N . ASP A 1 183 ? -14.422 4.887 9.219 1 98.62 183 ASP A N 1
ATOM 1428 C CA . ASP A 1 183 ? -15.406 5.898 8.867 1 98.62 183 ASP A CA 1
ATOM 1429 C C . ASP A 1 183 ? -15.75 5.836 7.379 1 98.62 183 ASP A C 1
ATOM 1431 O O . ASP A 1 183 ? -16.906 6.031 6.988 1 98.62 183 ASP A O 1
ATOM 1435 N N . TRP A 1 184 ? -14.734 5.641 6.57 1 98.56 184 TRP A N 1
ATOM 1436 C CA . TRP A 1 184 ? -14.938 5.555 5.129 1 98.56 184 TRP A CA 1
ATOM 1437 C C . TRP A 1 184 ? -15.82 4.359 4.773 1 98.56 184 TRP A C 1
ATOM 1439 O O . TRP A 1 184 ? -16.719 4.473 3.947 1 98.56 184 TRP A O 1
ATOM 1449 N N . ILE A 1 185 ? -15.578 3.213 5.375 1 97.44 185 ILE A N 1
ATOM 1450 C CA . ILE A 1 185 ? -16.391 2.02 5.18 1 97.44 185 ILE A CA 1
ATOM 1451 C C . ILE A 1 185 ? -17.828 2.297 5.625 1 97.44 185 ILE A C 1
ATOM 1453 O O . ILE A 1 185 ? -18.781 1.922 4.941 1 97.44 185 ILE A O 1
ATOM 1457 N N . LEU A 1 186 ? -17.938 2.955 6.789 1 97.88 186 LEU A N 1
ATOM 1458 C CA . LEU A 1 186 ? -19.266 3.332 7.301 1 97.88 186 LEU A CA 1
ATOM 1459 C C . LEU A 1 186 ? -20 4.195 6.289 1 97.88 186 LEU A C 1
ATOM 1461 O O . LEU A 1 186 ? -21.203 3.994 6.051 1 97.88 186 LEU A O 1
ATOM 1465 N N . ALA A 1 187 ? -19.328 5.164 5.715 1 98.12 187 ALA A N 1
ATOM 1466 C CA . ALA A 1 187 ? -19.938 6.043 4.719 1 98.12 187 ALA A CA 1
ATOM 1467 C C . ALA A 1 187 ? -20.391 5.262 3.488 1 98.12 187 ALA A C 1
ATOM 1469 O O . ALA A 1 187 ? -21.438 5.539 2.916 1 98.12 187 ALA A O 1
ATOM 1470 N N . LYS A 1 188 ? -19.578 4.375 3.053 1 96.25 188 LYS A N 1
ATOM 1471 C CA . LYS A 1 188 ? -19.953 3.502 1.94 1 96.25 188 LYS A CA 1
ATOM 1472 C C . LYS A 1 188 ? -21.234 2.744 2.244 1 96.25 188 LYS A C 1
ATOM 1474 O O . LYS A 1 188 ? -22.156 2.697 1.413 1 96.25 188 LYS A O 1
ATOM 1479 N N . GLU A 1 189 ? -21.359 2.205 3.385 1 95.06 189 GLU A N 1
ATOM 1480 C CA . GLU A 1 189 ? -22.469 1.338 3.764 1 95.06 189 GLU A CA 1
ATOM 1481 C C . GLU A 1 189 ? -23.734 2.146 4.008 1 95.06 189 GLU A C 1
ATOM 1483 O O . GLU A 1 189 ? -24.844 1.7 3.676 1 95.06 189 GLU A O 1
ATOM 1488 N N . LYS A 1 190 ? -23.578 3.281 4.641 1 96.81 190 LYS A N 1
ATOM 1489 C CA . LYS A 1 190 ? -24.734 4.016 5.129 1 96.81 190 LYS A CA 1
ATOM 1490 C C . LYS A 1 190 ? -25.234 5.02 4.09 1 96.81 190 LYS A C 1
ATOM 1492 O O . LYS A 1 190 ? -26.438 5.27 3.99 1 96.81 190 LYS A O 1
ATOM 1497 N N . VAL A 1 191 ? -24.328 5.625 3.316 1 96.88 191 VAL A N 1
ATOM 1498 C CA . VAL A 1 191 ? -24.766 6.688 2.42 1 96.88 191 VAL A CA 1
ATOM 1499 C C . VAL A 1 191 ? -24.25 6.426 1.011 1 96.88 191 VAL A C 1
ATOM 1501 O O . VAL A 1 191 ? -24.203 7.336 0.177 1 96.88 191 VAL A O 1
ATOM 1504 N N . ASP A 1 192 ? -23.734 5.281 0.704 1 94.75 192 ASP A N 1
ATOM 1505 C CA . ASP A 1 192 ? -23.312 4.797 -0.608 1 94.75 192 ASP A CA 1
ATOM 1506 C C . ASP A 1 192 ? -22.188 5.668 -1.182 1 94.75 192 ASP A C 1
ATOM 1508 O O . ASP A 1 192 ? -22.203 5.992 -2.371 1 94.75 192 ASP A O 1
ATOM 1512 N N . GLU A 1 193 ? -21.312 6.109 -0.25 1 96.56 193 GLU A N 1
ATOM 1513 C CA . GLU A 1 193 ? -20.156 6.867 -0.715 1 96.56 193 GLU A CA 1
ATOM 1514 C C . GLU A 1 193 ? -19.188 5.973 -1.483 1 96.56 193 GLU A C 1
ATOM 1516 O O . GLU A 1 193 ? -19.016 4.797 -1.149 1 96.56 193 GLU A O 1
ATOM 1521 N N . GLU A 1 194 ? -18.594 6.551 -2.516 1 94.5 194 GLU A N 1
ATOM 1522 C CA . GLU A 1 194 ? -17.578 5.812 -3.264 1 94.5 194 GLU A CA 1
ATOM 1523 C C . GLU A 1 194 ? -16.438 5.355 -2.352 1 94.5 194 GLU A C 1
ATOM 1525 O O . GLU A 1 194 ? -16 6.102 -1.479 1 94.5 194 GLU A O 1
ATOM 1530 N N . TYR A 1 195 ? -15.992 4.129 -2.504 1 96.06 195 TYR A N 1
ATOM 1531 C CA . TYR A 1 195 ? -14.969 3.486 -1.688 1 96.06 195 TYR A CA 1
ATOM 1532 C C . TYR A 1 195 ? -13.922 2.807 -2.564 1 96.06 195 TYR A C 1
ATOM 1534 O O . TYR A 1 195 ? -14.258 2.217 -3.594 1 96.06 195 TYR A O 1
ATOM 1542 N N . ASN A 1 196 ? -12.68 2.977 -2.26 1 96.88 196 ASN A N 1
ATOM 1543 C CA . ASN A 1 196 ? -11.57 2.34 -2.961 1 96.88 196 ASN A CA 1
ATOM 1544 C C . ASN A 1 196 ? -10.766 1.432 -2.033 1 96.88 196 ASN A C 1
ATOM 1546 O O . ASN A 1 196 ? -10 1.912 -1.199 1 96.88 196 ASN A O 1
ATOM 1550 N N . GLU A 1 197 ? -10.875 0.208 -2.258 1 97.56 197 GLU A N 1
ATOM 1551 C CA . GLU A 1 197 ? -10.289 -0.795 -1.372 1 97.56 197 GLU A CA 1
ATOM 1552 C C . GLU A 1 197 ? -8.766 -0.742 -1.406 1 97.56 197 GLU A C 1
ATOM 1554 O O . GLU A 1 197 ? -8.109 -0.968 -0.388 1 97.56 197 GLU A O 1
ATOM 1559 N N . VAL A 1 198 ? -8.18 -0.525 -2.535 1 97.38 198 VAL A N 1
ATOM 1560 C CA . VAL A 1 198 ? -6.73 -0.472 -2.668 1 97.38 198 VAL A CA 1
ATOM 1561 C C . VAL A 1 198 ? -6.176 0.681 -1.835 1 97.38 198 VAL A C 1
ATOM 1563 O O . VAL A 1 198 ? -5.254 0.492 -1.037 1 97.38 198 VAL A O 1
ATOM 1566 N N . ALA A 1 199 ? -6.789 1.865 -1.962 1 97.75 199 ALA A N 1
ATOM 1567 C CA . ALA A 1 199 ? -6.363 3.029 -1.188 1 97.75 199 ALA A CA 1
ATOM 1568 C C . ALA A 1 199 ? -6.547 2.791 0.307 1 97.75 199 ALA A C 1
ATOM 1570 O O . ALA A 1 199 ? -5.68 3.143 1.11 1 97.75 199 ALA A O 1
ATOM 1571 N N . ALA A 1 200 ? -7.676 2.207 0.651 1 98.5 200 ALA A N 1
ATOM 1572 C CA . ALA A 1 200 ? -7.938 1.901 2.055 1 98.5 200 ALA A CA 1
ATOM 1573 C C . ALA A 1 200 ? -6.887 0.95 2.615 1 98.5 200 ALA A C 1
ATOM 1575 O O . ALA A 1 200 ? -6.398 1.143 3.732 1 98.5 200 ALA A O 1
ATOM 1576 N N . SER A 1 201 ? -6.543 -0.052 1.84 1 98.5 201 SER A N 1
ATOM 1577 C CA . SER A 1 201 ? -5.547 -1.03 2.266 1 98.5 201 SER A CA 1
ATOM 1578 C C . SER A 1 201 ? -4.172 -0.39 2.42 1 98.5 201 SER A C 1
ATOM 1580 O O . SER A 1 201 ? -3.449 -0.681 3.375 1 98.5 201 SER A O 1
ATOM 1582 N N . MET A 1 202 ? -3.803 0.516 1.527 1 98.12 202 MET A N 1
ATOM 1583 C CA . MET A 1 202 ? -2.525 1.223 1.577 1 98.12 202 MET A CA 1
ATOM 1584 C C . MET A 1 202 ? -2.418 2.062 2.844 1 98.12 202 MET A C 1
ATOM 1586 O O . MET A 1 202 ? -1.322 2.262 3.371 1 98.12 202 MET A O 1
ATOM 1590 N N . ALA A 1 203 ? -3.545 2.553 3.289 1 98.56 203 ALA A N 1
ATOM 1591 C CA . ALA A 1 203 ? -3.561 3.422 4.461 1 98.56 203 ALA A CA 1
ATOM 1592 C C . ALA A 1 203 ? -3.572 2.605 5.75 1 98.56 203 ALA A C 1
ATOM 1594 O O . ALA A 1 203 ? -2.822 2.898 6.684 1 98.56 203 ALA A O 1
ATOM 1595 N N . VAL A 1 204 ? -4.348 1.537 5.789 1 98.38 204 VAL A N 1
ATOM 1596 C CA . VAL A 1 204 ? -4.668 0.919 7.07 1 98.38 204 VAL A CA 1
ATOM 1597 C C . VAL A 1 204 ? -3.658 -0.186 7.379 1 98.38 204 VAL A C 1
ATOM 1599 O O . VAL A 1 204 ? -3.338 -0.437 8.539 1 98.38 204 VAL A O 1
ATOM 1602 N N . MET A 1 205 ? -3.078 -0.861 6.355 1 98 205 MET A N 1
ATOM 1603 C CA . MET A 1 205 ? -2.203 -2 6.621 1 98 205 MET A CA 1
ATOM 1604 C C . MET A 1 205 ? -0.923 -1.556 7.32 1 98 205 MET A C 1
ATOM 1606 O O . MET A 1 205 ? -0.509 -2.16 8.312 1 98 205 MET A O 1
ATOM 1610 N N . PRO A 1 206 ? -0.266 -0.442 6.859 1 98.19 206 PRO A N 1
ATOM 1611 C CA . PRO A 1 206 ? 0.896 0.038 7.613 1 98.19 206 PRO A CA 1
ATOM 1612 C C . PRO A 1 206 ? 0.545 0.443 9.047 1 98.19 206 PRO A C 1
ATOM 1614 O O . PRO A 1 206 ? 1.331 0.209 9.969 1 98.19 206 PRO A O 1
ATOM 1617 N N . ALA A 1 207 ? -0.607 1.069 9.227 1 98.38 207 ALA A N 1
ATOM 1618 C CA . ALA A 1 207 ? -1.044 1.443 10.57 1 98.38 207 ALA A CA 1
ATOM 1619 C C . ALA A 1 207 ? -1.169 0.215 11.469 1 98.38 207 ALA A C 1
ATOM 1621 O O . ALA A 1 207 ? -0.705 0.224 12.609 1 98.38 207 ALA A O 1
ATOM 1622 N N . ASN A 1 208 ? -1.764 -0.849 10.945 1 97.75 208 ASN A N 1
ATOM 1623 C CA . ASN A 1 208 ? -1.924 -2.082 11.711 1 97.75 208 ASN A CA 1
ATOM 1624 C C . ASN A 1 208 ? -0.58 -2.75 11.992 1 97.75 208 ASN A C 1
ATOM 1626 O O . ASN A 1 208 ? -0.394 -3.371 13.039 1 97.75 208 ASN A O 1
ATOM 1630 N N . LEU A 1 209 ? 0.352 -2.65 11.016 1 97.44 209 LEU A N 1
ATOM 1631 C CA . LEU A 1 209 ? 1.69 -3.188 11.234 1 97.44 209 LEU A CA 1
ATOM 1632 C C . LEU A 1 209 ? 2.354 -2.527 12.438 1 97.44 209 LEU A C 1
ATOM 1634 O O . LEU A 1 209 ? 2.889 -3.213 13.312 1 97.44 209 LEU A O 1
ATOM 1638 N N . MET A 1 210 ? 2.25 -1.178 12.461 1 96.75 210 MET A N 1
ATOM 1639 C CA . MET A 1 210 ? 2.85 -0.455 13.578 1 96.75 210 MET A CA 1
ATOM 1640 C C . MET A 1 210 ? 2.148 -0.798 14.891 1 96.75 210 MET A C 1
ATOM 1642 O O . MET A 1 210 ? 2.799 -0.954 15.922 1 96.75 210 MET A O 1
ATOM 1646 N N . LEU A 1 211 ? 0.875 -0.957 14.797 1 95.19 211 LEU A N 1
ATOM 1647 C CA . LEU A 1 211 ? 0.052 -1.271 15.953 1 95.19 211 LEU A CA 1
ATOM 1648 C C . LEU A 1 211 ? 0.434 -2.627 16.547 1 95.19 211 LEU A C 1
ATOM 1650 O O . LEU A 1 211 ? 0.404 -2.812 17.766 1 95.19 211 LEU A O 1
ATOM 1654 N N . THR A 1 212 ? 0.849 -3.572 15.719 1 92.25 212 THR A N 1
ATOM 1655 C CA . THR A 1 212 ? 1.046 -4.961 16.125 1 92.25 212 THR A CA 1
ATOM 1656 C C . THR A 1 212 ? 2.516 -5.234 16.422 1 92.25 212 THR A C 1
ATOM 1658 O O . THR A 1 212 ? 2.859 -6.281 16.969 1 92.25 212 THR A O 1
ATOM 1661 N N . THR A 1 213 ? 3.389 -4.32 16.031 1 91.62 213 THR A N 1
ATOM 1662 C CA . THR A 1 213 ? 4.82 -4.523 16.25 1 91.62 213 THR A CA 1
ATOM 1663 C C . THR A 1 213 ? 5.156 -4.523 17.734 1 91.62 213 THR A C 1
ATOM 1665 O O . THR A 1 213 ? 4.891 -3.545 18.438 1 91.62 213 THR A O 1
ATOM 1668 N N . ALA A 1 214 ? 5.711 -5.645 18.109 1 84.88 214 ALA A N 1
ATOM 1669 C CA . ALA A 1 214 ? 6.137 -5.773 19.5 1 84.88 214 ALA A CA 1
ATOM 1670 C C . ALA A 1 214 ? 7.383 -4.934 19.766 1 84.88 214 ALA A C 1
ATOM 1672 O O . ALA A 1 214 ? 8.234 -4.773 18.891 1 84.88 214 ALA A O 1
ATOM 1673 N N . ASN A 1 215 ? 7.605 -4.441 20.875 1 87.69 215 ASN A N 1
ATOM 1674 C CA . ASN A 1 215 ? 8.781 -3.686 21.297 1 87.69 215 ASN A CA 1
ATOM 1675 C C . ASN A 1 215 ? 9.078 -2.533 20.344 1 87.69 215 ASN A C 1
ATOM 1677 O O . ASN A 1 215 ? 10.227 -2.332 19.953 1 87.69 215 ASN A O 1
ATOM 1681 N N . LEU A 1 216 ? 8.062 -1.956 19.859 1 91.12 216 LEU A N 1
ATOM 1682 C CA . LEU A 1 216 ? 8.172 -0.826 18.953 1 91.12 216 LEU A CA 1
ATOM 1683 C C . LEU A 1 216 ? 9.039 0.277 19.547 1 91.12 216 LEU A C 1
ATOM 1685 O O . LEU A 1 216 ? 8.836 0.68 20.688 1 91.12 216 LEU A O 1
ATOM 1689 N N . ASP A 1 217 ? 10.109 0.642 18.797 1 93 217 ASP A N 1
ATOM 1690 C CA . ASP A 1 217 ? 11.016 1.739 19.109 1 93 217 ASP A CA 1
ATOM 1691 C C . ASP A 1 217 ? 11.234 2.641 17.891 1 93 217 ASP A C 1
ATOM 1693 O O . ASP A 1 217 ? 12 2.301 16.984 1 93 217 ASP A O 1
ATOM 1697 N N . ILE A 1 218 ? 10.664 3.789 17.906 1 92.12 218 ILE A N 1
ATOM 1698 C CA . ILE A 1 218 ? 10.703 4.664 16.734 1 92.12 218 ILE A CA 1
ATOM 1699 C C . ILE A 1 218 ? 12.102 5.254 16.578 1 92.12 218 ILE A C 1
ATOM 1701 O O . ILE A 1 218 ? 12.422 5.824 15.531 1 92.12 218 ILE A O 1
ATOM 1705 N N . GLY A 1 219 ? 12.961 5.07 17.625 1 90.81 219 GLY A N 1
ATOM 1706 C CA . GLY A 1 219 ? 14.359 5.457 17.5 1 90.81 219 GLY A CA 1
ATOM 1707 C C . GLY A 1 219 ? 15.195 4.438 16.766 1 90.81 219 GLY A C 1
ATOM 1708 O O . GLY A 1 219 ? 16.312 4.738 16.312 1 90.81 219 GLY A O 1
ATOM 1709 N N . ASN A 1 220 ? 14.68 3.23 16.688 1 93.12 220 ASN A N 1
ATOM 1710 C CA . ASN A 1 220 ? 15.328 2.186 15.906 1 93.12 220 ASN A CA 1
ATOM 1711 C C . ASN A 1 220 ? 15.164 2.432 14.406 1 93.12 220 ASN A C 1
ATOM 1713 O O . ASN A 1 220 ? 14.055 2.715 13.938 1 93.12 220 ASN A O 1
ATOM 1717 N N . ILE A 1 221 ? 16.188 2.309 13.68 1 94.81 221 ILE A N 1
ATOM 1718 C CA . ILE A 1 221 ? 16.219 2.703 12.281 1 94.81 221 ILE A CA 1
ATOM 1719 C C . ILE A 1 221 ? 15.203 1.879 11.484 1 94.81 221 ILE A C 1
ATOM 1721 O O . ILE A 1 221 ? 14.57 2.385 10.555 1 94.81 221 ILE A O 1
ATOM 1725 N N . LYS A 1 222 ? 15.055 0.596 11.812 1 92.75 222 LYS A N 1
ATOM 1726 C CA . LYS A 1 222 ? 14.125 -0.267 11.094 1 92.75 222 LYS A CA 1
ATOM 1727 C C . LYS A 1 222 ? 12.68 0.152 11.344 1 92.75 222 LYS A C 1
ATOM 1729 O O . LYS A 1 222 ? 11.859 0.166 10.422 1 92.75 222 LYS A O 1
ATOM 1734 N N . HIS A 1 223 ? 12.359 0.411 12.609 1 95.94 223 HIS A N 1
ATOM 1735 C CA . HIS A 1 223 ? 11.008 0.845 12.953 1 95.94 223 HIS A CA 1
ATOM 1736 C C . HIS A 1 223 ? 10.719 2.234 12.398 1 95.94 223 HIS A C 1
ATOM 1738 O O . HIS A 1 223 ? 9.594 2.514 11.977 1 95.94 223 HIS A O 1
ATOM 1744 N N . LEU A 1 224 ? 11.773 3.107 12.398 1 97.38 224 LEU A N 1
ATOM 1745 C CA . LEU A 1 224 ? 11.633 4.43 11.805 1 97.38 224 LEU A CA 1
ATOM 1746 C C . LEU A 1 224 ? 11.328 4.324 10.312 1 97.38 224 LEU A C 1
ATOM 1748 O O . LEU A 1 224 ? 10.461 5.031 9.797 1 97.38 224 LEU A O 1
ATOM 1752 N N . GLU A 1 225 ? 12.031 3.486 9.633 1 97.38 225 GLU A N 1
ATOM 1753 C CA . GLU A 1 225 ? 11.805 3.266 8.211 1 97.38 225 GLU A CA 1
ATOM 1754 C C . GLU A 1 225 ? 10.367 2.818 7.941 1 97.38 225 GLU A C 1
ATOM 1756 O O . GLU A 1 225 ? 9.727 3.295 7 1 97.38 225 GLU A O 1
ATOM 1761 N N . MET A 1 226 ? 9.836 1.922 8.766 1 97.06 226 MET A N 1
ATOM 1762 C CA . MET A 1 226 ? 8.469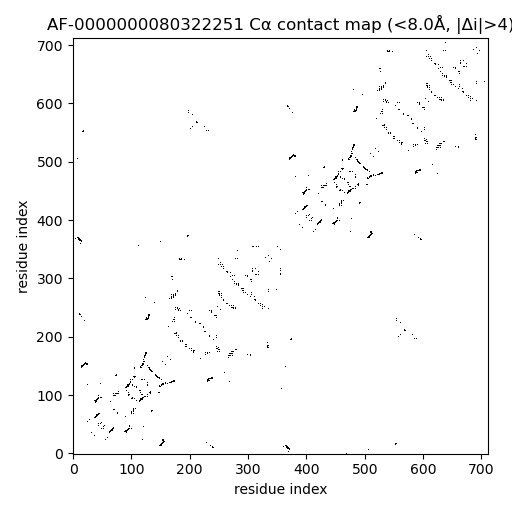 1.437 8.617 1 97.06 226 MET A CA 1
ATOM 1763 C C . MET A 1 226 ? 7.465 2.562 8.836 1 97.06 226 MET A C 1
ATOM 1765 O O . MET A 1 226 ? 6.465 2.654 8.125 1 97.06 226 MET A O 1
ATOM 1769 N N . LEU A 1 227 ? 7.754 3.373 9.844 1 98.12 227 LEU A N 1
ATOM 1770 C CA . LEU A 1 227 ? 6.891 4.52 10.117 1 98.12 227 LEU A CA 1
ATOM 1771 C C . LEU A 1 227 ? 6.848 5.457 8.914 1 98.12 227 LEU A C 1
ATOM 1773 O O . LEU A 1 227 ? 5.77 5.879 8.492 1 98.12 227 LEU A O 1
ATOM 1777 N N . ILE A 1 228 ? 8.023 5.738 8.32 1 98.5 228 ILE A N 1
ATOM 1778 C CA . ILE A 1 228 ? 8.125 6.66 7.199 1 98.5 228 ILE A CA 1
ATOM 1779 C C . ILE A 1 228 ? 7.438 6.055 5.973 1 98.5 228 ILE A C 1
ATOM 1781 O O . ILE A 1 228 ? 6.707 6.746 5.262 1 98.5 228 ILE A O 1
ATOM 1785 N N . ARG A 1 229 ? 7.613 4.73 5.75 1 98.38 229 ARG A N 1
ATOM 1786 C CA . ARG A 1 229 ? 6.91 4.043 4.672 1 98.38 229 ARG A CA 1
ATOM 1787 C C . ARG A 1 229 ? 5.398 4.172 4.836 1 98.38 229 ARG A C 1
ATOM 1789 O O . ARG A 1 229 ? 4.68 4.406 3.859 1 98.38 229 ARG A O 1
ATOM 1796 N N . GLY A 1 230 ? 4.973 3.979 6.07 1 98.56 230 GLY A N 1
ATOM 1797 C CA . GLY A 1 230 ? 3.551 4.094 6.348 1 98.56 230 GLY A CA 1
ATOM 1798 C C . GLY A 1 230 ? 2.998 5.477 6.062 1 98.56 230 GLY A C 1
ATOM 1799 O O . GLY A 1 230 ? 1.939 5.613 5.445 1 98.56 230 GLY A O 1
ATOM 1800 N N . LEU A 1 231 ? 3.715 6.5 6.496 1 98.56 231 LEU A N 1
ATOM 1801 C CA . LEU A 1 231 ? 3.283 7.875 6.277 1 98.56 231 LEU A CA 1
ATOM 1802 C C . LEU A 1 231 ? 3.246 8.203 4.789 1 98.56 231 LEU A C 1
ATOM 1804 O O . LEU A 1 231 ? 2.328 8.883 4.32 1 98.56 231 LEU A O 1
ATOM 1808 N N . ILE A 1 232 ? 4.203 7.738 4.051 1 98.19 232 ILE A N 1
ATOM 1809 C CA . ILE A 1 232 ? 4.266 7.98 2.613 1 98.19 232 ILE A CA 1
ATOM 1810 C C . ILE A 1 232 ? 3.113 7.258 1.917 1 98.19 232 ILE A C 1
ATOM 1812 O O . ILE A 1 232 ? 2.439 7.832 1.06 1 98.19 232 ILE A O 1
ATOM 1816 N N . LEU A 1 233 ? 2.834 6.004 2.309 1 98.5 233 LEU A N 1
ATOM 1817 C CA . LEU A 1 233 ? 1.721 5.27 1.718 1 98.5 233 LEU A CA 1
ATOM 1818 C C . LEU A 1 233 ? 0.392 5.945 2.033 1 98.5 233 LEU A C 1
ATOM 1820 O O . LEU A 1 233 ? -0.526 5.938 1.21 1 98.5 233 LEU A O 1
ATOM 1824 N N . SER A 1 234 ? 0.299 6.473 3.246 1 98.44 234 SER A N 1
ATOM 1825 C CA . SER A 1 234 ? -0.883 7.25 3.604 1 98.44 234 SER A CA 1
ATOM 1826 C C . SER A 1 234 ? -1.091 8.414 2.639 1 98.44 234 SER A C 1
ATOM 1828 O O . SER A 1 234 ? -2.184 8.594 2.098 1 98.44 234 SER A O 1
ATOM 1830 N N . GLY A 1 235 ? -0.019 9.18 2.385 1 97.25 235 GLY A N 1
ATOM 1831 C CA . GLY A 1 235 ? -0.093 10.281 1.434 1 97.25 235 GLY A CA 1
ATOM 1832 C C . GLY A 1 235 ? -0.419 9.828 0.023 1 97.25 235 GLY A C 1
ATOM 1833 O O . GLY A 1 235 ? -1.241 10.438 -0.658 1 97.25 235 GLY A O 1
ATOM 1834 N N . VAL A 1 236 ? 0.154 8.742 -0.4 1 96.88 236 VAL A N 1
ATOM 1835 C CA . VAL A 1 236 ? -0.039 8.211 -1.746 1 96.88 236 VAL A CA 1
ATOM 1836 C C . VAL A 1 236 ? -1.474 7.715 -1.904 1 96.88 236 VAL A C 1
ATOM 1838 O O . VAL A 1 236 ? -2.061 7.828 -2.982 1 96.88 236 VAL A O 1
ATOM 1841 N N . SER A 1 237 ? -2.02 7.117 -0.828 1 97.75 237 SER A N 1
ATOM 1842 C CA . SER A 1 237 ? -3.402 6.66 -0.887 1 97.75 237 SER A CA 1
ATOM 1843 C C . SER A 1 237 ? -4.359 7.82 -1.145 1 97.75 237 SER A C 1
ATOM 1845 O O . SER A 1 237 ? -5.348 7.668 -1.866 1 97.75 237 SER A O 1
ATOM 1847 N N . ILE A 1 238 ? -4.062 8.984 -0.577 1 97.12 238 ILE A N 1
ATOM 1848 C CA . ILE A 1 238 ? -4.852 10.188 -0.808 1 97.12 238 ILE A CA 1
ATOM 1849 C C . ILE A 1 238 ? -4.754 10.594 -2.277 1 97.12 238 ILE A C 1
ATOM 1851 O O . ILE A 1 238 ? -5.762 10.938 -2.9 1 97.12 238 ILE A O 1
ATOM 1855 N N . SER A 1 239 ? -3.553 10.508 -2.82 1 94.25 239 SER A N 1
ATOM 1856 C CA . SER A 1 239 ? -3.326 10.836 -4.223 1 94.25 239 SER A CA 1
ATOM 1857 C C . SER A 1 239 ? -4.09 9.891 -5.145 1 94.25 239 SER A C 1
ATOM 1859 O O . SER A 1 239 ? -4.605 10.305 -6.184 1 94.25 239 SER A O 1
ATOM 1861 N N . LEU A 1 240 ? -4.145 8.656 -4.773 1 94.12 240 LEU A N 1
ATOM 1862 C CA . LEU A 1 240 ? -4.758 7.617 -5.594 1 94.12 240 LEU A CA 1
ATOM 1863 C C . LEU A 1 240 ? -6.246 7.887 -5.789 1 94.12 240 LEU A C 1
ATOM 1865 O O . LEU A 1 240 ? -6.781 7.664 -6.879 1 94.12 240 LEU A O 1
ATOM 1869 N N . VAL A 1 241 ? -6.902 8.414 -4.766 1 94.62 241 VAL A N 1
ATOM 1870 C CA . VAL A 1 241 ? -8.352 8.523 -4.848 1 94.62 241 VAL A CA 1
ATOM 1871 C C . VAL A 1 241 ? -8.758 9.984 -5.004 1 94.62 241 VAL A C 1
ATOM 1873 O O . VAL A 1 241 ? -9.922 10.297 -5.281 1 94.62 241 VAL A O 1
ATOM 1876 N N . GLY A 1 242 ? -7.832 10.961 -4.828 1 92.38 242 GLY A N 1
ATOM 1877 C CA . GLY A 1 242 ? -8.133 12.375 -4.961 1 92.38 242 GLY A CA 1
ATOM 1878 C C . GLY A 1 242 ? -8.977 12.914 -3.822 1 92.38 242 GLY A C 1
ATOM 1879 O O . GLY A 1 242 ? -9.742 13.859 -4.004 1 92.38 242 GLY A O 1
ATOM 1880 N N . SER A 1 243 ? -8.883 12.25 -2.717 1 94.25 243 SER A N 1
ATOM 1881 C CA . SER A 1 243 ? -9.602 12.625 -1.504 1 94.25 243 SER A CA 1
ATOM 1882 C C . SER A 1 243 ? -8.844 12.195 -0.253 1 94.25 243 SER A C 1
ATOM 1884 O O . SER A 1 243 ? -8.078 11.227 -0.285 1 94.25 243 SER A O 1
ATOM 1886 N N . SER A 1 244 ? -9.062 12.867 0.812 1 95.62 244 SER A N 1
ATOM 1887 C CA . SER A 1 244 ? -8.367 12.531 2.051 1 95.62 244 SER A CA 1
ATOM 1888 C C . SER A 1 244 ? -9.07 11.398 2.789 1 95.62 244 SER A C 1
ATOM 1890 O O . SER A 1 244 ? -8.68 11.039 3.9 1 95.62 244 SER A O 1
ATOM 1892 N N . ARG A 1 245 ? -10.047 10.766 2.256 1 97.25 245 ARG A N 1
ATOM 1893 C CA . ARG A 1 245 ? -10.898 9.766 2.896 1 97.25 245 ARG A CA 1
ATOM 1894 C C . ARG A 1 245 ? -10.062 8.633 3.479 1 97.25 245 ARG A C 1
ATOM 1896 O O . ARG A 1 245 ? -10.352 8.141 4.574 1 97.25 245 ARG A O 1
ATOM 1903 N N . PRO A 1 246 ? -8.977 8.219 2.795 1 98.06 246 PRO A N 1
ATOM 1904 C CA . PRO A 1 246 ? -8.219 7.086 3.344 1 98.06 246 PRO A CA 1
ATOM 1905 C C . PRO A 1 246 ? -7.488 7.438 4.637 1 98.06 246 PRO A C 1
ATOM 1907 O O . PRO A 1 246 ? -7.062 6.543 5.371 1 98.06 246 PRO A O 1
ATOM 1910 N N . ALA A 1 247 ? -7.371 8.781 4.898 1 98.25 247 ALA A N 1
ATOM 1911 C CA . ALA A 1 247 ? -6.469 9.172 5.98 1 98.25 247 ALA A CA 1
ATOM 1912 C C . ALA A 1 247 ? -7.129 10.188 6.906 1 98.25 247 ALA A C 1
ATOM 1914 O O . ALA A 1 247 ? -6.477 10.75 7.789 1 98.25 247 ALA A O 1
ATOM 1915 N N . SER A 1 248 ? -8.367 10.477 6.691 1 97.38 248 SER A N 1
ATOM 1916 C CA . SER A 1 248 ? -9.023 11.508 7.484 1 97.38 248 SER A CA 1
ATOM 1917 C C . SER A 1 248 ? -10.492 11.164 7.73 1 97.38 248 SER A C 1
ATOM 1919 O O . SER A 1 248 ? -11.266 11.008 6.781 1 97.38 248 SER A O 1
ATOM 1921 N N . GLY A 1 249 ? -10.867 10.953 8.938 1 97.75 249 GLY A N 1
ATOM 1922 C CA . GLY A 1 249 ? -12.234 10.727 9.367 1 97.75 249 GLY A CA 1
ATOM 1923 C C . GLY A 1 249 ? -12.648 11.609 10.531 1 97.75 249 GLY A C 1
ATOM 1924 O O . GLY A 1 249 ? -12.352 12.805 10.547 1 97.75 249 GLY A O 1
ATOM 1925 N N . ALA A 1 250 ? -13.336 11.086 11.469 1 98.56 250 ALA A N 1
ATOM 1926 C CA . ALA A 1 250 ? -13.859 11.812 12.617 1 98.56 250 ALA A CA 1
ATOM 1927 C C . ALA A 1 250 ? -12.727 12.289 13.523 1 98.56 250 ALA A C 1
ATOM 1929 O O . ALA A 1 250 ? -12.828 13.344 14.148 1 98.56 250 ALA A O 1
ATOM 1930 N N . GLU A 1 251 ? -11.656 11.523 13.625 1 98.44 251 GLU A N 1
ATOM 1931 C CA . GLU A 1 251 ? -10.508 11.93 14.43 1 98.44 251 GLU A CA 1
ATOM 1932 C C . GLU A 1 251 ? -9.906 13.234 13.906 1 98.44 251 GLU A C 1
ATOM 1934 O O . GLU A 1 251 ? -9.469 14.078 14.695 1 98.44 251 GLU A O 1
ATOM 1939 N N . HIS A 1 252 ? -9.867 13.383 12.586 1 97.19 252 HIS A N 1
ATOM 1940 C CA . HIS A 1 252 ? -9.398 14.633 11.992 1 97.19 252 HIS A CA 1
ATOM 1941 C C . HIS A 1 252 ? -10.406 15.758 12.195 1 97.19 252 HIS A C 1
ATOM 1943 O O . HIS A 1 252 ? -10.023 16.922 12.391 1 97.19 252 HIS A O 1
ATOM 1949 N N . LYS A 1 253 ? -11.695 15.43 12.133 1 97.25 253 LYS A N 1
ATOM 1950 C CA . LYS A 1 253 ? -12.703 16.438 12.438 1 97.25 253 LYS A CA 1
ATOM 1951 C C . LYS A 1 253 ? -12.508 17 13.844 1 97.25 253 LYS A C 1
ATOM 1953 O O . LYS A 1 253 ? -12.648 18.203 14.055 1 97.25 253 LYS A O 1
ATOM 1958 N N . PHE A 1 254 ? -12.234 16.141 14.781 1 98.06 254 PHE A N 1
ATOM 1959 C CA . PHE A 1 254 ? -11.945 16.562 16.156 1 98.06 254 PHE A CA 1
ATOM 1960 C C . PHE A 1 254 ? -10.773 17.531 16.188 1 98.06 254 PHE A C 1
ATOM 1962 O O . PHE A 1 254 ? -10.852 18.594 16.797 1 98.06 254 PHE A O 1
ATOM 1969 N N . SER A 1 255 ? -9.656 17.172 15.508 1 96.56 255 SER A N 1
ATOM 1970 C CA . SER A 1 255 ? -8.477 18.016 15.453 1 96.56 255 SER A CA 1
ATOM 1971 C C . SER A 1 255 ? -8.797 19.359 14.82 1 96.56 255 SER A C 1
ATOM 1973 O O . SER A 1 255 ? -8.391 20.406 15.336 1 96.56 255 SER A O 1
ATOM 1975 N N . HIS A 1 256 ? -9.539 19.359 13.734 1 94.25 256 HIS A N 1
ATOM 1976 C CA . HIS A 1 256 ? -9.93 20.594 13.07 1 94.25 256 HIS A CA 1
ATOM 1977 C C . HIS A 1 256 ? -10.789 21.453 13.992 1 94.25 256 HIS A C 1
ATOM 1979 O O . HIS A 1 256 ? -10.641 22.688 14.016 1 94.25 256 HIS A O 1
ATOM 1985 N N . ALA A 1 257 ? -11.672 20.812 14.672 1 96 257 ALA A N 1
ATOM 1986 C CA . ALA A 1 257 ? -12.523 21.531 15.617 1 96 257 ALA A CA 1
ATOM 1987 C C . ALA A 1 257 ? -11.688 22.219 16.703 1 96 257 ALA A C 1
ATOM 1989 O O . ALA A 1 257 ? -11.953 23.359 17.062 1 96 257 ALA A O 1
ATOM 1990 N N . LEU A 1 258 ? -10.703 21.469 17.234 1 95.62 258 LEU A N 1
ATOM 1991 C CA . LEU A 1 258 ? -9.797 22.078 18.219 1 95.62 258 LEU A CA 1
ATOM 1992 C C . LEU A 1 258 ? -9.164 23.344 17.656 1 95.62 258 LEU A C 1
ATOM 1994 O O . LEU A 1 258 ? -9.141 24.375 18.344 1 95.62 258 LEU A O 1
ATOM 1998 N N . ASP A 1 259 ? -8.727 23.281 16.469 1 91.62 259 ASP A N 1
ATOM 1999 C CA . ASP A 1 259 ? -8.055 24.406 15.836 1 91.62 259 ASP A CA 1
ATOM 2000 C C . ASP A 1 259 ? -9.023 25.562 15.594 1 91.62 259 ASP A C 1
ATOM 2002 O O . ASP A 1 259 ? -8.695 26.719 15.836 1 91.62 259 ASP A O 1
ATOM 2006 N N . TYR A 1 260 ? -10.172 25.25 15.141 1 91.12 260 TYR A N 1
ATOM 2007 C CA . TYR A 1 260 ? -11.188 26.25 14.836 1 91.12 260 TYR A CA 1
ATOM 2008 C C . TYR A 1 260 ? -11.586 27.016 16.094 1 91.12 260 TYR A C 1
ATOM 2010 O O . TYR A 1 260 ? -11.844 28.234 16.031 1 91.12 260 TYR A O 1
ATOM 2018 N N . LEU A 1 261 ? -11.633 26.328 17.188 1 93.5 261 LEU A N 1
ATOM 2019 C CA . LEU A 1 261 ? -12.102 26.922 18.453 1 93.5 261 LEU A CA 1
ATOM 2020 C C . LEU A 1 261 ? -10.961 27.641 19.172 1 93.5 261 LEU A C 1
ATOM 2022 O O . LEU A 1 261 ? -11.172 28.234 20.234 1 93.5 261 LEU A O 1
ATOM 2026 N N . GLY A 1 262 ? -9.766 27.562 18.562 1 90.5 262 GLY A N 1
ATOM 2027 C CA . GLY A 1 262 ? -8.609 28.234 19.156 1 90.5 262 GLY A CA 1
ATOM 2028 C C . GLY A 1 262 ? -7.938 27.406 20.234 1 90.5 262 GLY A C 1
ATOM 2029 O O . GLY A 1 262 ? -7.148 27.922 21.031 1 90.5 262 GLY A O 1
ATOM 2030 N N . HIS A 1 263 ? -8.258 26.094 20.281 1 89.94 263 HIS A N 1
ATOM 2031 C CA . HIS A 1 263 ? -7.691 25.172 21.266 1 89.94 263 HIS A CA 1
ATOM 2032 C C . HIS A 1 263 ? -6.641 24.266 20.625 1 89.94 263 HIS A C 1
ATOM 2034 O O . HIS A 1 263 ? -6.387 23.156 21.125 1 89.94 263 HIS A O 1
ATOM 2040 N N . GLY A 1 264 ? -6.145 24.688 19.531 1 83.06 264 GLY A N 1
ATOM 2041 C CA . GLY A 1 264 ? -5.277 23.828 18.734 1 83.06 264 GLY A CA 1
ATOM 2042 C C . GLY A 1 264 ? -3.912 23.625 19.375 1 83.06 264 GLY A C 1
ATOM 2043 O O . GLY A 1 264 ? -2.885 23.781 18.703 1 83.06 264 GLY A O 1
ATOM 2044 N N . ASN A 1 265 ? -3.881 23.234 20.578 1 87.19 265 ASN A N 1
ATOM 2045 C CA . ASN A 1 265 ? -2.627 22.906 21.25 1 87.19 265 ASN A CA 1
ATOM 2046 C C . ASN A 1 265 ? -2.104 21.547 20.828 1 87.19 265 ASN A C 1
ATOM 2048 O O . ASN A 1 265 ? -2.885 20.656 20.469 1 87.19 265 ASN A O 1
ATOM 2052 N N . GLY A 1 266 ? -0.772 21.422 20.812 1 93.19 266 GLY A N 1
ATOM 2053 C CA . GLY A 1 266 ? -0.167 20.172 20.406 1 93.19 266 GLY A CA 1
ATOM 2054 C C . GLY A 1 266 ? 0.05 20.062 18.906 1 93.19 266 GLY A C 1
ATOM 2055 O O . GLY A 1 266 ? -0.468 20.891 18.141 1 93.19 266 GLY A O 1
ATOM 2056 N N . LEU A 1 267 ? 0.777 19.062 18.5 1 95.56 267 LEU A N 1
ATOM 2057 C CA . LEU A 1 267 ? 1.012 18.797 17.094 1 95.56 267 LEU A CA 1
ATOM 2058 C C . LEU A 1 267 ? -0.177 18.062 16.484 1 95.56 267 LEU A C 1
ATOM 2060 O O . LEU A 1 267 ? -0.973 17.453 17.188 1 95.56 267 LEU A O 1
ATOM 2064 N N . HIS A 1 268 ? -0.334 18.156 15.195 1 95.25 268 HIS A N 1
ATOM 2065 C CA . HIS A 1 268 ? -1.448 17.562 14.461 1 95.25 268 HIS A CA 1
ATOM 2066 C C . HIS A 1 268 ? -1.603 16.078 14.797 1 95.25 268 HIS A C 1
ATOM 2068 O O . HIS A 1 268 ? -2.701 15.633 15.125 1 95.25 268 HIS A O 1
ATOM 2074 N N . GLY A 1 269 ? -0.477 15.297 14.734 1 97.81 269 GLY A N 1
ATOM 2075 C CA . GLY A 1 269 ? -0.513 13.867 14.984 1 97.81 269 GLY A CA 1
ATOM 2076 C C . GLY A 1 269 ? -0.887 13.523 16.406 1 97.81 269 GLY A C 1
ATOM 2077 O O . GLY A 1 269 ? -1.437 12.445 16.672 1 97.81 269 GLY A O 1
ATOM 2078 N N . GLU A 1 270 ? -0.588 14.461 17.328 1 98.5 270 GLU A N 1
ATOM 2079 C CA . GLU A 1 270 ? -0.997 14.273 18.719 1 98.5 270 GLU A CA 1
ATOM 2080 C C . GLU A 1 270 ? -2.51 14.414 18.875 1 98.5 270 GLU A C 1
ATOM 2082 O O . GLU A 1 270 ? -3.145 13.609 19.547 1 98.5 270 GLU A O 1
ATOM 2087 N N . GLN A 1 271 ? -3.029 15.398 18.203 1 98.12 271 GLN A N 1
ATOM 2088 C CA . GLN A 1 271 ? -4.465 15.641 18.266 1 98.12 271 GLN A CA 1
ATOM 2089 C C . GLN A 1 271 ? -5.25 14.492 17.656 1 98.12 271 GLN A C 1
ATOM 2091 O O . GLN A 1 271 ? -6.203 13.984 18.25 1 98.12 271 GLN A O 1
ATOM 2096 N N . VAL A 1 272 ? -4.836 14.055 16.469 1 98.5 272 VAL A N 1
ATOM 2097 C CA . VAL A 1 272 ? -5.613 13.039 15.766 1 98.5 272 VAL A CA 1
ATOM 2098 C C . VAL A 1 272 ? -5.395 11.68 16.438 1 98.5 272 VAL A C 1
ATOM 2100 O O . VAL A 1 272 ? -6.27 10.812 16.391 1 98.5 272 VAL A O 1
ATOM 2103 N N . GLY A 1 273 ? -4.191 11.469 17.047 1 98.69 273 GLY A N 1
ATOM 2104 C CA . GLY A 1 273 ? -4.004 10.273 17.859 1 98.69 273 GLY A CA 1
ATOM 2105 C C . GLY A 1 273 ? -5.004 10.148 18.984 1 98.69 273 GLY A C 1
ATOM 2106 O O . GLY A 1 273 ? -5.633 9.102 19.156 1 98.69 273 GLY A O 1
ATOM 2107 N N . ILE A 1 274 ? -5.195 11.234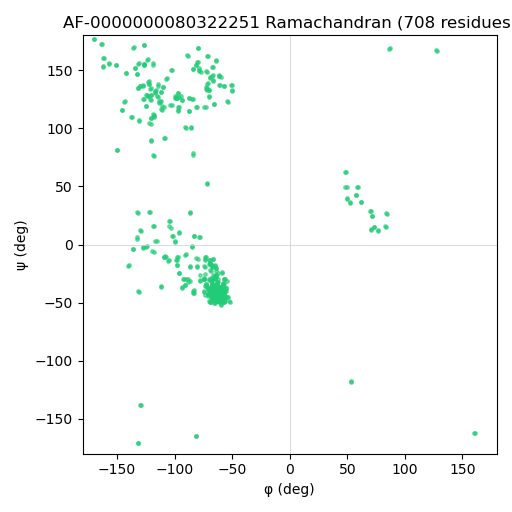 19.719 1 98.75 274 ILE A N 1
ATOM 2108 C CA . ILE A 1 274 ? -6.184 11.281 20.781 1 98.75 274 ILE A CA 1
ATOM 2109 C C . ILE A 1 274 ? -7.586 11.102 20.203 1 98.75 274 ILE A C 1
ATOM 2111 O O . ILE A 1 274 ? -8.391 10.344 20.75 1 98.75 274 ILE A O 1
ATOM 2115 N N . GLY A 1 275 ? -7.82 11.781 19.141 1 98.75 275 GLY A N 1
ATOM 2116 C CA . GLY A 1 275 ? -9.094 11.617 18.453 1 98.75 275 GLY A CA 1
ATOM 2117 C C . GLY A 1 275 ? -9.375 10.18 18.062 1 98.75 275 GLY A C 1
ATOM 2118 O O . GLY A 1 275 ? -10.508 9.719 18.156 1 98.75 275 GLY A O 1
ATOM 2119 N N . ALA A 1 276 ? -8.352 9.477 17.609 1 98.88 276 ALA A N 1
ATOM 2120 C CA . ALA A 1 276 ? -8.5 8.094 17.172 1 98.88 276 ALA A CA 1
ATOM 2121 C C . ALA A 1 276 ? -8.945 7.203 18.328 1 98.88 276 ALA A C 1
ATOM 2123 O O . ALA A 1 276 ? -9.734 6.281 18.141 1 98.88 276 ALA A O 1
ATOM 2124 N N . ILE A 1 277 ? -8.414 7.465 19.547 1 98.88 277 ILE A N 1
ATOM 2125 C CA . ILE A 1 277 ? -8.844 6.719 20.719 1 98.88 277 ILE A CA 1
ATOM 2126 C C . ILE A 1 277 ? -10.352 6.898 20.922 1 98.88 277 ILE A C 1
ATOM 2128 O O . ILE A 1 277 ? -11.078 5.918 21.094 1 98.88 277 ILE A O 1
ATOM 2132 N N . ILE A 1 278 ? -10.789 8.141 20.859 1 98.88 278 ILE A N 1
ATOM 2133 C CA . ILE A 1 278 ? -12.18 8.484 21.125 1 98.88 278 ILE A CA 1
ATOM 2134 C C . ILE A 1 278 ? -13.078 7.859 20.062 1 98.88 278 ILE A C 1
ATOM 2136 O O . ILE A 1 278 ? -14.07 7.203 20.391 1 98.88 278 ILE A O 1
ATOM 2140 N N . MET A 1 279 ? -12.727 8.062 18.781 1 98.88 279 MET A N 1
ATOM 2141 C CA . MET A 1 279 ? -13.562 7.582 17.688 1 98.88 279 MET A CA 1
ATOM 2142 C C . MET A 1 279 ? -13.57 6.059 17.641 1 98.88 279 MET A C 1
ATOM 2144 O O . MET A 1 279 ? -14.586 5.449 17.297 1 98.88 279 MET A O 1
ATOM 2148 N N . GLU A 1 280 ? -12.422 5.445 17.906 1 98.81 280 GLU A N 1
ATOM 2149 C CA . GLU A 1 280 ? -12.359 3.988 17.953 1 98.81 280 GLU A CA 1
ATOM 2150 C C . GLU A 1 280 ? -13.289 3.428 19.016 1 98.81 280 GLU A C 1
ATOM 2152 O O . GLU A 1 280 ? -13.898 2.377 18.828 1 98.81 280 GLU A O 1
ATOM 2157 N N . TYR A 1 281 ? -13.359 4.09 20.188 1 98.81 281 TYR A N 1
ATOM 2158 C CA . TYR A 1 281 ? -14.297 3.691 21.234 1 98.81 281 TYR A CA 1
ATOM 2159 C C . TYR A 1 281 ? -15.727 3.713 20.719 1 98.81 281 TYR A C 1
ATOM 2161 O O . TYR A 1 281 ? -16.5 2.791 20.984 1 98.81 281 TYR A O 1
ATOM 2169 N N . LEU A 1 282 ? -16.078 4.758 20.031 1 98.69 282 LEU A N 1
ATOM 2170 C CA . LEU A 1 282 ? -17.438 4.863 19.5 1 98.69 282 LEU A CA 1
ATOM 2171 C C . LEU A 1 282 ? -17.719 3.736 18.5 1 98.69 282 LEU A C 1
ATOM 2173 O O . LEU A 1 282 ? -18.797 3.145 18.531 1 98.69 282 LEU A O 1
ATOM 2177 N N . HIS A 1 283 ? -16.766 3.447 17.625 1 98.56 283 HIS A N 1
ATOM 2178 C CA . HIS A 1 283 ? -16.922 2.338 16.703 1 98.56 283 HIS A CA 1
ATOM 2179 C C . HIS A 1 283 ? -17.109 1.018 17.438 1 98.56 283 HIS A C 1
ATOM 2181 O O . HIS A 1 283 ? -17.938 0.189 17.047 1 98.56 283 HIS A O 1
ATOM 2187 N N . GLN A 1 284 ? -16.312 0.822 18.469 1 98.25 284 GLN A N 1
ATOM 2188 C CA . GLN A 1 284 ? -16.391 -0.397 19.266 1 98.25 284 GLN A CA 1
ATOM 2189 C C . GLN A 1 284 ? -17.75 -0.489 19.969 1 98.25 284 GLN A C 1
ATOM 2191 O O . GLN A 1 284 ? -18.391 -1.538 19.953 1 98.25 284 GLN A O 1
ATOM 2196 N N . LYS A 1 285 ? -18.156 0.531 20.594 1 98 285 LYS A N 1
ATOM 2197 C CA . LYS A 1 285 ? -19.391 0.558 21.391 1 98 285 LYS A CA 1
ATOM 2198 C C . LYS A 1 285 ? -20.625 0.347 20.516 1 98 285 LYS A C 1
ATOM 2200 O O . LYS A 1 285 ? -21.516 -0.428 20.859 1 98 285 LYS A O 1
ATOM 2205 N N . HIS A 1 286 ? -20.672 0.976 19.359 1 97.75 286 HIS A N 1
ATOM 2206 C CA . HIS A 1 286 ? -21.906 1.022 18.594 1 97.75 286 HIS A CA 1
ATOM 2207 C C . HIS A 1 286 ? -21.953 -0.068 17.531 1 97.75 286 HIS A C 1
ATOM 2209 O O . HIS A 1 286 ? -23.031 -0.515 17.125 1 97.75 286 HIS A O 1
ATOM 2215 N N . TYR A 1 287 ? -20.766 -0.567 17.062 1 96.5 287 TYR A N 1
ATOM 2216 C CA . TYR A 1 287 ? -20.781 -1.522 15.969 1 96.5 287 TYR A CA 1
ATOM 2217 C C . TYR A 1 287 ? -19.984 -2.775 16.328 1 96.5 287 TYR A C 1
ATOM 2219 O O . TYR A 1 287 ? -19.922 -3.727 15.547 1 96.5 287 TYR A O 1
ATOM 2227 N N . GLY A 1 288 ? -19.406 -2.771 17.5 1 94.94 288 GLY A N 1
ATOM 2228 C CA . GLY A 1 288 ? -18.672 -3.939 17.953 1 94.94 288 GLY A CA 1
ATOM 2229 C C . GLY A 1 288 ? -17.375 -4.152 17.203 1 94.94 288 GLY A C 1
ATOM 2230 O O . GLY A 1 288 ? -16.828 -5.258 17.203 1 94.94 288 GLY A O 1
ATOM 2231 N N . ILE A 1 289 ? -17.016 -3.082 16.453 1 92.5 289 ILE A N 1
ATOM 2232 C CA . ILE A 1 289 ? -15.773 -3.188 15.688 1 92.5 289 ILE A CA 1
ATOM 2233 C C . ILE A 1 289 ? -14.758 -2.184 16.219 1 92.5 289 ILE A C 1
ATOM 2235 O O . ILE A 1 289 ? -15.125 -1.08 16.641 1 92.5 289 ILE A O 1
ATOM 2239 N N . GLY A 1 290 ? -13.594 -2.627 16.547 1 91.06 290 GLY A N 1
ATOM 2240 C CA . GLY A 1 290 ? -12.547 -1.745 17.031 1 91.06 290 GLY A CA 1
ATOM 2241 C C . GLY A 1 290 ? -11.93 -2.203 18.344 1 91.06 290 GLY A C 1
ATOM 2242 O O . GLY A 1 290 ? -12.453 -3.109 18.984 1 91.06 290 GLY A O 1
ATOM 2243 N N . ASP A 1 291 ? -10.883 -1.619 18.625 1 96.38 291 ASP A N 1
ATOM 2244 C CA . ASP A 1 291 ? -10.125 -1.859 19.844 1 96.38 291 ASP A CA 1
ATOM 2245 C C . ASP A 1 291 ? -9.383 -0.599 20.281 1 96.38 291 ASP A C 1
ATOM 2247 O O . ASP A 1 291 ? -8.18 -0.465 20.047 1 96.38 291 ASP A O 1
ATOM 2251 N N . TRP A 1 292 ? -10.188 0.291 20.984 1 98.38 292 TRP A N 1
ATOM 2252 C CA . TRP A 1 292 ? -9.625 1.589 21.344 1 98.38 292 TRP A CA 1
ATOM 2253 C C . TRP A 1 292 ? -8.477 1.429 22.344 1 98.38 292 TRP A C 1
ATOM 2255 O O . TRP A 1 292 ? -7.535 2.229 22.344 1 98.38 292 TRP A O 1
ATOM 2265 N N . GLU A 1 293 ? -8.523 0.384 23.156 1 98.38 293 GLU A N 1
ATOM 2266 C CA . GLU A 1 293 ? -7.453 0.146 24.125 1 98.38 293 GLU A CA 1
ATOM 2267 C C . GLU A 1 293 ? -6.137 -0.178 23.422 1 98.38 293 GLU A C 1
ATOM 2269 O O . GLU A 1 293 ? -5.07 0.259 23.859 1 98.38 293 GLU A O 1
ATOM 2274 N N . ARG A 1 294 ? -6.293 -0.956 22.391 1 96.5 294 ARG A N 1
ATOM 2275 C CA . ARG A 1 294 ? -5.102 -1.302 21.625 1 96.5 294 ARG A CA 1
ATOM 2276 C C . ARG A 1 294 ? -4.469 -0.061 21.016 1 96.5 294 ARG A C 1
ATOM 2278 O O . ARG A 1 294 ? -3.244 0.068 20.969 1 96.5 294 ARG A O 1
ATOM 2285 N N . ILE A 1 295 ? -5.277 0.84 20.469 1 98.12 295 ILE A N 1
ATOM 2286 C CA . ILE A 1 295 ? -4.789 2.094 19.906 1 98.12 295 ILE A CA 1
ATOM 2287 C C . ILE A 1 295 ? -4.102 2.912 21 1 98.12 295 ILE A C 1
ATOM 2289 O O . ILE A 1 295 ? -2.977 3.387 20.812 1 98.12 295 ILE A O 1
ATOM 2293 N N . LYS A 1 296 ? -4.77 3.043 22.109 1 98.5 296 LYS A N 1
ATOM 2294 C CA . LYS A 1 296 ? -4.227 3.816 23.219 1 98.5 296 LYS A CA 1
ATOM 2295 C C . LYS A 1 296 ? -2.904 3.232 23.703 1 98.5 296 LYS A C 1
ATOM 2297 O O . LYS A 1 296 ? -1.934 3.965 23.906 1 98.5 296 LYS A O 1
ATOM 2302 N N . GLN A 1 297 ? -2.865 1.938 23.875 1 97.31 297 GLN A N 1
ATOM 2303 C CA . GLN A 1 297 ? -1.654 1.268 24.344 1 97.31 297 GLN A CA 1
ATOM 2304 C C . GLN A 1 297 ? -0.506 1.46 23.359 1 97.31 297 GLN A C 1
ATOM 2306 O O . GLN A 1 297 ? 0.645 1.635 23.766 1 97.31 297 GLN A O 1
ATOM 2311 N N . SER A 1 298 ? -0.845 1.358 22.078 1 96.88 298 SER A N 1
ATOM 2312 C CA . SER A 1 298 ? 0.179 1.528 21.047 1 96.88 298 SER A CA 1
ATOM 2313 C C . SER A 1 298 ? 0.77 2.934 21.094 1 96.88 298 SER A C 1
ATOM 2315 O O . SER A 1 298 ? 1.979 3.107 20.938 1 96.88 298 SER A O 1
ATOM 2317 N N . LEU A 1 299 ? -0.05 3.951 21.266 1 98.12 299 LEU A N 1
ATOM 2318 C CA . LEU A 1 299 ? 0.416 5.328 21.391 1 98.12 299 LEU A CA 1
ATOM 2319 C C . LEU A 1 299 ? 1.288 5.496 22.625 1 98.12 299 LEU A C 1
ATOM 2321 O O . LEU A 1 299 ? 2.332 6.152 22.578 1 98.12 299 LEU A O 1
ATOM 2325 N N . GLU A 1 300 ? 0.882 4.875 23.703 1 97.38 300 GLU A N 1
ATOM 2326 C CA . GLU A 1 300 ? 1.644 4.945 24.938 1 97.38 300 GLU A CA 1
ATOM 2327 C C . GLU A 1 300 ? 3.02 4.305 24.781 1 97.38 300 GLU A C 1
ATOM 2329 O O . GLU A 1 300 ? 4.008 4.801 25.328 1 97.38 300 GLU A O 1
ATOM 2334 N N . LYS A 1 301 ? 3.084 3.23 24.031 1 95.06 301 LYS A N 1
ATOM 2335 C CA . LYS A 1 301 ? 4.336 2.51 23.812 1 95.06 301 LYS A CA 1
ATOM 2336 C C . LYS A 1 301 ? 5.395 3.416 23.203 1 95.06 301 LYS A C 1
ATOM 2338 O O . LYS A 1 301 ? 6.582 3.275 23.484 1 95.06 301 LYS A O 1
ATOM 2343 N N . VAL A 1 302 ? 4.984 4.34 22.375 1 96.5 302 VAL A N 1
ATOM 2344 C CA . VAL A 1 302 ? 5.949 5.223 21.734 1 96.5 302 VAL A CA 1
ATOM 2345 C C . VAL A 1 302 ? 5.992 6.562 22.453 1 96.5 302 VAL A C 1
ATOM 2347 O O . VAL A 1 302 ? 6.598 7.523 21.969 1 96.5 302 VAL A O 1
ATOM 2350 N N . GLN A 1 303 ? 5.219 6.688 23.531 1 97.12 303 GLN A N 1
ATOM 2351 C CA . GLN A 1 303 ? 5.172 7.863 24.391 1 97.12 303 GLN A CA 1
ATOM 2352 C C . GLN A 1 303 ? 4.504 9.039 23.688 1 97.12 303 GLN A C 1
ATOM 2354 O O . GLN A 1 303 ? 4.914 10.188 23.859 1 97.12 303 GLN A O 1
ATOM 2359 N N . ALA A 1 304 ? 3.623 8.711 22.812 1 97.81 304 ALA A N 1
ATOM 2360 C CA . ALA A 1 304 ? 2.75 9.734 22.266 1 97.81 304 ALA A CA 1
ATOM 2361 C C . ALA A 1 304 ? 1.622 10.086 23.219 1 97.81 304 ALA A C 1
ATOM 2363 O O . ALA A 1 304 ? 1.192 9.242 24.016 1 97.81 304 ALA A O 1
ATOM 2364 N N . PRO A 1 305 ? 1.133 11.297 23.188 1 98.31 305 PRO A N 1
ATOM 2365 C CA . PRO A 1 305 ? 0.06 11.688 24.094 1 98.31 305 PRO A CA 1
ATOM 2366 C C . PRO A 1 305 ? -1.209 10.859 23.906 1 98.31 305 PRO A C 1
ATOM 2368 O O . PRO A 1 305 ? -1.589 10.555 22.781 1 98.31 305 PRO A O 1
ATOM 2371 N N . THR A 1 306 ? -1.812 10.469 25.031 1 98.75 306 THR A N 1
ATOM 2372 C CA . THR A 1 306 ? -3.074 9.734 25 1 98.75 306 THR A CA 1
ATOM 2373 C C . THR A 1 306 ? -4.137 10.445 25.828 1 98.75 306 THR A C 1
ATOM 2375 O O . THR A 1 306 ? -5.289 10.008 25.875 1 98.75 306 THR A O 1
ATOM 2378 N N . THR A 1 307 ? -3.758 11.586 26.484 1 98.5 307 THR A N 1
ATOM 2379 C CA . THR A 1 307 ? -4.699 12.383 27.266 1 98.5 307 THR A CA 1
ATOM 2380 C C . THR A 1 307 ? -4.68 13.844 26.812 1 98.5 307 THR A C 1
ATOM 2382 O O . THR A 1 307 ? -3.664 14.328 26.297 1 98.5 307 THR A O 1
ATOM 2385 N N . ALA A 1 308 ? -5.781 14.461 27.062 1 97.75 308 ALA A N 1
ATOM 2386 C CA . ALA A 1 308 ? -5.914 15.875 26.703 1 97.75 308 ALA A CA 1
ATOM 2387 C C . ALA A 1 308 ? -4.887 16.719 27.453 1 97.75 308 ALA A C 1
ATOM 2389 O O . ALA A 1 308 ? -4.281 17.625 26.875 1 97.75 308 ALA A O 1
ATOM 2390 N N . LYS A 1 309 ? -4.629 16.438 28.625 1 97.69 309 LYS A N 1
ATOM 2391 C CA . LYS A 1 309 ? -3.729 17.203 29.484 1 97.69 309 LYS A CA 1
ATOM 2392 C C . LYS A 1 309 ? -2.307 17.203 28.938 1 97.69 309 LYS A C 1
ATOM 2394 O O . LYS A 1 309 ? -1.589 18.188 29.031 1 97.69 309 LYS A O 1
ATOM 2399 N N . GLU A 1 310 ? -1.921 16.094 28.359 1 98.19 310 GLU A N 1
ATOM 2400 C CA . GLU A 1 310 ? -0.563 15.93 27.844 1 98.19 310 GLU A CA 1
ATOM 2401 C C . GLU A 1 310 ? -0.277 16.906 26.703 1 98.19 310 GLU A C 1
ATOM 2403 O O . GLU A 1 310 ? 0.884 17.172 26.391 1 98.19 310 GLU A O 1
ATOM 2408 N N . ILE A 1 311 ? -1.366 17.406 26.109 1 97.75 311 ILE A N 1
ATOM 2409 C CA . ILE A 1 311 ? -1.133 18.359 25.031 1 97.75 311 ILE A CA 1
ATOM 2410 C C . ILE A 1 311 ? -1.742 19.703 25.406 1 97.75 311 ILE A C 1
ATOM 2412 O O . ILE A 1 311 ? -2.07 20.5 24.516 1 97.75 311 ILE A O 1
ATOM 2416 N N . GLY A 1 312 ? -2.059 19.906 26.672 1 97.31 312 GLY A N 1
ATOM 2417 C CA . GLY A 1 312 ? -2.449 21.203 27.188 1 97.31 312 GLY A CA 1
ATOM 2418 C C . GLY A 1 312 ? -3.922 21.5 26.969 1 97.31 312 GLY A C 1
ATOM 2419 O O . GLY A 1 312 ? -4.312 22.672 26.875 1 97.31 312 GLY A O 1
ATOM 2420 N N . LEU A 1 313 ? -4.727 20.516 26.891 1 97.94 313 LEU A N 1
ATOM 2421 C CA . LEU A 1 313 ? -6.164 20.703 26.719 1 97.94 313 LEU A CA 1
ATOM 2422 C C . LEU A 1 313 ? -6.91 20.359 28.016 1 97.94 313 LEU A C 1
ATOM 2424 O O . LEU A 1 313 ? -6.543 19.406 28.719 1 97.94 313 LEU A O 1
ATOM 2428 N N . THR A 1 314 ? -7.945 21.125 28.297 1 97.5 314 THR A N 1
ATOM 2429 C CA . THR A 1 314 ? -8.844 20.797 29.391 1 97.5 314 THR A CA 1
ATOM 2430 C C . THR A 1 314 ? -9.969 19.875 28.922 1 97.5 314 THR A C 1
ATOM 2432 O O . THR A 1 314 ? -10.219 19.766 27.719 1 97.5 314 THR A O 1
ATOM 2435 N N . ARG A 1 315 ? -10.594 19.25 29.906 1 97.5 315 ARG A N 1
ATOM 2436 C CA . ARG A 1 315 ? -11.75 18.406 29.594 1 97.5 315 ARG A CA 1
ATOM 2437 C C . ARG A 1 315 ? -12.828 19.219 28.891 1 97.5 315 ARG A C 1
ATOM 2439 O O . ARG A 1 315 ? -13.445 18.719 27.938 1 97.5 315 ARG A O 1
ATOM 2446 N N . GLU A 1 316 ? -13.039 20.406 29.312 1 97.62 316 GLU A N 1
ATOM 2447 C CA . GLU A 1 316 ? -14.062 21.266 28.734 1 97.62 316 GLU A CA 1
ATOM 2448 C C . GLU A 1 316 ? -13.742 21.609 27.281 1 97.62 316 GLU A C 1
ATOM 2450 O O . GLU A 1 316 ? -14.633 21.609 26.422 1 97.62 316 GLU A O 1
ATOM 2455 N N . GLN A 1 317 ? -12.523 21.906 27 1 97.88 317 GLN A N 1
ATOM 2456 C CA . GLN A 1 317 ? -12.102 22.203 25.641 1 97.88 317 GLN A CA 1
ATOM 2457 C C . GLN A 1 317 ? -12.297 21.016 24.719 1 97.88 317 GLN A C 1
ATOM 2459 O O . GLN A 1 317 ? -12.703 21.172 23.562 1 97.88 317 GLN A O 1
ATOM 2464 N N . VAL A 1 318 ? -12.016 19.812 25.266 1 98.38 318 VAL A N 1
ATOM 2465 C CA . VAL A 1 318 ? -12.18 18.594 24.5 1 98.38 318 VAL A CA 1
ATOM 2466 C C . VAL A 1 318 ? -13.664 18.375 24.188 1 98.38 318 VAL A C 1
ATOM 2468 O O . VAL A 1 318 ? -14.023 18.062 23.047 1 98.38 318 VAL A O 1
ATOM 2471 N N . LEU A 1 319 ? -14.453 18.562 25.203 1 98.25 319 LEU A N 1
ATOM 2472 C CA . LEU A 1 319 ? -15.891 18.375 25.016 1 98.25 319 LEU A CA 1
ATOM 2473 C C . LEU A 1 319 ? -16.438 19.359 24 1 98.25 319 LEU A C 1
ATOM 2475 O O . LEU A 1 319 ? -17.25 19 23.156 1 98.25 319 LEU A O 1
ATOM 2479 N N . GLU A 1 320 ? -16 20.609 24.078 1 97.94 320 GLU A N 1
ATOM 2480 C CA . GLU A 1 320 ? -16.422 21.625 23.125 1 97.94 320 GLU A CA 1
ATOM 2481 C C . GLU A 1 320 ? -16.031 21.25 21.703 1 97.94 320 GLU A C 1
ATOM 2483 O O . GLU A 1 320 ? -16.828 21.406 20.781 1 97.94 320 GLU A O 1
ATOM 2488 N N . ALA A 1 321 ? -14.844 20.75 21.547 1 98 321 ALA A N 1
ATOM 2489 C CA . ALA A 1 321 ? -14.344 20.375 20.219 1 98 321 ALA A CA 1
ATOM 2490 C C . ALA A 1 321 ? -15.125 19.188 19.656 1 98 321 ALA A C 1
ATOM 2492 O O . ALA A 1 321 ? -15.422 19.156 18.453 1 98 321 ALA A O 1
ATOM 2493 N N . LEU A 1 322 ? -15.398 18.234 20.531 1 98.56 322 LEU A N 1
ATOM 2494 C CA . LEU A 1 322 ? -16.172 17.078 20.078 1 98.56 322 LEU A CA 1
ATOM 2495 C C . LEU A 1 322 ? -17.562 17.5 19.625 1 98.56 322 LEU A C 1
ATOM 2497 O O . LEU A 1 322 ? -18.047 17.031 18.594 1 98.56 322 LEU A O 1
ATOM 2501 N N . MET A 1 323 ? -18.172 18.391 20.391 1 97.94 323 MET A N 1
ATOM 2502 C CA . MET A 1 323 ? -19.5 18.891 20.031 1 97.94 323 MET A CA 1
ATOM 2503 C C . MET A 1 323 ? -19.438 19.656 18.719 1 97.94 323 MET A C 1
ATOM 2505 O O . MET A 1 323 ? -20.328 19.531 17.875 1 97.94 323 MET A O 1
ATOM 2509 N N . PHE A 1 324 ? -18.406 20.391 18.547 1 96.88 324 PHE A N 1
ATOM 2510 C CA . PHE A 1 324 ? -18.25 21.203 17.344 1 96.88 324 PHE A CA 1
ATOM 2511 C C . PHE A 1 324 ? -17.922 20.328 16.141 1 96.88 324 PHE A C 1
ATOM 2513 O O . PHE A 1 324 ? -18.344 20.594 15.023 1 96.88 324 PHE A O 1
ATOM 2520 N N . ALA A 1 325 ? -17.156 19.281 16.328 1 97.12 325 ALA A N 1
ATOM 2521 C CA . ALA A 1 325 ? -16.734 18.359 15.273 1 97.12 325 ALA A CA 1
ATOM 2522 C C . ALA A 1 325 ? -17.953 17.766 14.562 1 97.12 325 ALA A C 1
ATOM 2524 O O . ALA A 1 325 ? -17.906 17.484 13.367 1 97.12 325 ALA A O 1
ATOM 2525 N N . LYS A 1 326 ? -19.016 17.641 15.258 1 94.88 326 LYS A N 1
ATOM 2526 C CA . LYS A 1 326 ? -20.25 17.094 14.688 1 94.88 326 LYS A CA 1
ATOM 2527 C C . LYS A 1 326 ? -20.859 18.078 13.68 1 94.88 326 LYS A C 1
ATOM 2529 O O . LYS A 1 326 ? -21.656 17.672 12.836 1 94.88 326 LYS A O 1
ATOM 2534 N N . LYS A 1 327 ? -20.422 19.297 13.758 1 92.12 327 LYS A N 1
ATOM 2535 C CA . LYS A 1 327 ? -21.109 20.344 13 1 92.12 327 LYS A CA 1
ATOM 2536 C C . LYS A 1 327 ? -20.266 20.797 11.812 1 92.12 327 LYS A C 1
ATOM 2538 O O . LYS A 1 327 ? -20.75 21.516 10.938 1 92.12 327 LYS A O 1
ATOM 2543 N N . ILE A 1 328 ? -19.094 20.375 11.797 1 86.06 328 ILE A N 1
ATOM 2544 C CA . ILE A 1 328 ? -18.25 20.828 10.695 1 86.06 328 ILE A CA 1
ATOM 2545 C C . ILE A 1 328 ? -18.109 19.719 9.656 1 86.06 328 ILE A C 1
ATOM 2547 O O . ILE A 1 328 ? -18.234 18.531 9.977 1 86.06 328 ILE A O 1
ATOM 2551 N N . ARG A 1 329 ? -17.938 20.125 8.398 1 83.25 329 ARG A N 1
ATOM 2552 C CA . ARG A 1 329 ? -17.734 19.219 7.273 1 83.25 329 ARG A CA 1
ATOM 2553 C C . ARG A 1 329 ? -18.797 18.125 7.277 1 83.25 329 ARG A C 1
ATOM 2555 O O . ARG A 1 329 ? -18.453 16.938 7.191 1 83.25 329 ARG A O 1
ATOM 2562 N N . ARG A 1 330 ? -20 18.5 7.398 1 82.31 330 ARG A N 1
ATOM 2563 C CA . ARG A 1 330 ? -21.109 17.562 7.605 1 82.31 330 ARG A CA 1
ATOM 2564 C C . ARG A 1 330 ? -21.281 16.656 6.391 1 82.31 330 ARG A C 1
ATOM 2566 O O . ARG A 1 330 ? -21.844 15.57 6.504 1 82.31 330 ARG A O 1
ATOM 2573 N N . LYS A 1 331 ? -20.75 17.062 5.305 1 88.56 331 LYS A N 1
ATOM 2574 C CA . LYS A 1 331 ? -20.875 16.219 4.117 1 88.56 331 LYS A CA 1
ATOM 2575 C C . LYS A 1 331 ? -19.969 14.984 4.211 1 88.56 331 LYS A C 1
ATOM 2577 O O . LYS A 1 331 ? -20.203 13.984 3.535 1 88.56 331 LYS A O 1
ATOM 2582 N N . ARG A 1 332 ? -19.016 15.086 5.047 1 94.19 332 ARG A N 1
ATOM 2583 C CA . ARG A 1 332 ? -18.172 13.914 5.293 1 94.19 332 ARG A CA 1
ATOM 2584 C C . ARG A 1 332 ? -18.797 13.016 6.355 1 94.19 332 ARG A C 1
ATOM 2586 O O . ARG A 1 332 ? -18.641 13.258 7.551 1 94.19 332 ARG A O 1
ATOM 2593 N N . TYR A 1 333 ? -19.406 11.977 5.895 1 97.69 333 TYR A N 1
ATOM 2594 C CA . TYR A 1 333 ? -20.141 11.078 6.785 1 97.69 333 TYR A CA 1
ATOM 2595 C C . TYR A 1 333 ? -19.172 10.211 7.59 1 97.69 333 TYR A C 1
ATOM 2597 O O . TYR A 1 333 ? -18.359 9.484 7.02 1 97.69 333 TYR A O 1
ATOM 2605 N N . THR A 1 334 ? -19.172 10.312 8.883 1 98.44 334 THR A N 1
ATOM 2606 C CA . THR A 1 334 ? -18.344 9.562 9.812 1 98.44 334 THR A CA 1
ATOM 2607 C C . THR A 1 334 ? -19.172 8.992 10.953 1 98.44 334 THR A C 1
ATOM 2609 O O . THR A 1 334 ? -20.406 9.055 10.922 1 98.44 334 THR A O 1
ATOM 2612 N N . ILE A 1 335 ? -18.484 8.445 11.953 1 98.5 335 ILE A N 1
ATOM 2613 C CA . ILE A 1 335 ? -19.125 7.863 13.125 1 98.5 335 ILE A CA 1
ATOM 2614 C C . ILE A 1 335 ? -19.875 8.953 13.898 1 98.5 335 ILE A C 1
ATOM 2616 O O . ILE A 1 335 ? -20.875 8.68 14.555 1 98.5 335 ILE A O 1
ATOM 2620 N N . LEU A 1 336 ? -19.438 10.234 13.789 1 98.44 336 LEU A N 1
ATOM 2621 C CA . LEU A 1 336 ? -20.078 11.336 14.5 1 98.44 336 LEU A CA 1
ATOM 2622 C C . LEU A 1 336 ? -21.453 11.633 13.914 1 98.44 336 LEU A C 1
ATOM 2624 O O . LEU A 1 336 ? -22.391 11.945 14.648 1 98.44 336 LEU A O 1
ATOM 2628 N N . GLU A 1 337 ? -21.609 11.617 12.586 1 97.44 337 GLU A N 1
ATOM 2629 C CA . GLU A 1 337 ? -22.891 11.828 11.922 1 97.44 337 GLU A CA 1
ATOM 2630 C C . GLU A 1 337 ? -23.844 10.648 12.148 1 97.44 337 GLU A C 1
ATOM 2632 O O . GLU A 1 337 ? -25.047 10.828 12.281 1 97.44 337 GLU A O 1
ATOM 2637 N N . ASP A 1 338 ? -23.234 9.469 12.109 1 97.31 338 ASP A N 1
ATOM 2638 C CA . ASP A 1 338 ? -24.047 8.258 12.164 1 97.31 338 ASP A CA 1
ATOM 2639 C C . ASP A 1 338 ? -24.672 8.086 13.547 1 97.31 338 ASP A C 1
ATOM 2641 O O . ASP A 1 338 ? -25.875 7.848 13.672 1 97.31 338 ASP A O 1
ATOM 2645 N N . VAL A 1 339 ? -23.875 8.203 14.594 1 97.31 339 VAL A N 1
ATOM 2646 C CA . VAL A 1 339 ? -24.312 7.965 15.969 1 97.31 339 VAL A CA 1
ATOM 2647 C C . VAL A 1 339 ? -24.859 9.258 16.562 1 97.31 339 VAL A C 1
ATOM 2649 O O . VAL A 1 339 ? -25.734 9.227 17.438 1 97.31 339 VAL A O 1
ATOM 2652 N N . ASP A 1 340 ? -24.312 10.414 16.141 1 97.12 340 ASP A N 1
ATOM 2653 C CA . ASP A 1 340 ? -24.688 11.734 16.641 1 97.12 340 ASP A CA 1
ATOM 2654 C C . ASP A 1 340 ? -24.703 11.758 18.172 1 97.12 340 ASP A C 1
ATOM 2656 O O . ASP A 1 340 ? -25.719 12.086 18.781 1 97.12 340 ASP A O 1
ATOM 2660 N N . PRO A 1 341 ? -23.562 11.523 18.766 1 98 341 PRO A N 1
ATOM 2661 C CA . PRO A 1 341 ? -23.5 11.414 20.219 1 98 341 PRO A CA 1
ATOM 2662 C C . PRO A 1 341 ? -23.938 12.703 20.922 1 98 341 PRO A C 1
ATOM 2664 O O . PRO A 1 341 ? -23.625 13.797 20.453 1 98 341 PRO A O 1
ATOM 2667 N N . SER A 1 342 ? -24.578 12.531 22.078 1 97.75 342 SER A N 1
ATOM 2668 C CA . SER A 1 342 ? -24.906 13.664 22.938 1 97.75 342 SER A CA 1
ATOM 2669 C C . SER A 1 342 ? -23.703 14.109 23.766 1 97.75 342 SER A C 1
ATOM 2671 O O . SER A 1 342 ? -22.672 13.438 23.766 1 97.75 342 SER A O 1
ATOM 2673 N N . LYS A 1 343 ? -23.844 15.234 24.391 1 97.75 343 LYS A N 1
ATOM 2674 C CA . LYS A 1 343 ? -22.781 15.711 25.281 1 97.75 343 LYS A CA 1
ATOM 2675 C C . LYS A 1 343 ? -22.484 14.688 26.375 1 97.75 343 LYS A C 1
ATOM 2677 O O . LYS A 1 343 ? -21.328 14.445 26.703 1 97.75 343 LYS A O 1
ATOM 2682 N N . GLU A 1 344 ? -23.547 14.109 26.891 1 98 344 GLU A N 1
ATOM 2683 C CA . GLU A 1 344 ? -23.406 13.109 27.953 1 98 344 GLU A CA 1
ATOM 2684 C C . GLU A 1 344 ? -22.641 11.883 27.453 1 98 344 GLU A C 1
ATOM 2686 O O . GLU A 1 344 ? -21.828 11.305 28.188 1 98 344 GLU A O 1
ATOM 2691 N N . GLU A 1 345 ? -22.875 11.492 26.266 1 97.88 345 GLU A N 1
ATOM 2692 C CA . GLU A 1 345 ? -22.172 10.352 25.688 1 97.88 345 GLU A CA 1
ATOM 2693 C C . GLU A 1 345 ? -20.688 10.641 25.516 1 97.88 345 GLU A C 1
ATOM 2695 O O . GLU A 1 345 ? -19.844 9.773 25.75 1 97.88 345 GLU A O 1
ATOM 2700 N N . PHE A 1 346 ? -20.422 11.812 25.078 1 98.44 346 PHE A N 1
ATOM 2701 C CA . PHE A 1 346 ? -19.016 12.203 24.953 1 98.44 346 PHE A CA 1
ATOM 2702 C C . PHE A 1 346 ? -18.328 12.211 26.297 1 98.44 346 PHE A C 1
ATOM 2704 O O . PHE A 1 346 ? -17.156 11.82 26.406 1 98.44 346 PHE A O 1
ATOM 2711 N N . GLU A 1 347 ? -19.031 12.742 27.312 1 98.19 347 GLU A N 1
ATOM 2712 C CA . GLU A 1 347 ? -18.469 12.727 28.656 1 98.19 347 GLU A CA 1
ATOM 2713 C C . GLU A 1 347 ? -18.141 11.305 29.109 1 98.19 347 GLU A C 1
ATOM 2715 O O . GLU A 1 347 ? -17.078 11.062 29.688 1 98.19 347 GLU A O 1
ATOM 2720 N N . LEU A 1 348 ? -19.016 10.453 28.797 1 98 348 LEU A N 1
ATOM 2721 C CA . LEU A 1 348 ? -18.812 9.055 29.156 1 98 348 LEU A CA 1
ATOM 2722 C C . LEU A 1 348 ? -17.609 8.477 28.406 1 98 348 LEU A C 1
ATOM 2724 O O . LEU A 1 348 ? -16.828 7.723 28.984 1 98 348 LEU A O 1
ATOM 2728 N N . VAL A 1 349 ? -17.484 8.75 27.109 1 98.12 349 VAL A N 1
ATOM 2729 C CA . VAL A 1 349 ? -16.375 8.273 26.297 1 98.12 349 VAL A CA 1
ATOM 2730 C C . VAL A 1 349 ? -15.055 8.758 26.891 1 98.12 349 VAL A C 1
ATOM 2732 O O . VAL A 1 349 ? -14.094 8 26.984 1 98.12 349 VAL A O 1
ATOM 2735 N N . LEU A 1 350 ? -15.008 10.031 27.25 1 98.5 350 LEU A N 1
ATOM 2736 C CA . LEU A 1 350 ? -13.797 10.625 27.797 1 98.5 350 LEU A CA 1
ATOM 2737 C C . LEU A 1 350 ? -13.422 9.977 29.141 1 98.5 350 LEU A C 1
ATOM 2739 O O . LEU A 1 350 ? -12.242 9.758 29.422 1 98.5 350 LEU A O 1
ATOM 2743 N N . GLU A 1 351 ? -14.414 9.656 29.922 1 97.94 351 GLU A N 1
ATOM 2744 C CA . GLU A 1 351 ? -14.195 9 31.203 1 97.94 351 GLU A CA 1
ATOM 2745 C C . GLU A 1 351 ? -13.711 7.562 31.016 1 97.94 351 GLU A C 1
ATOM 2747 O O . GLU A 1 351 ? -12.719 7.156 31.625 1 97.94 351 GLU A O 1
ATOM 2752 N N . LYS A 1 352 ? -14.391 6.848 30.188 1 98.19 352 LYS A N 1
ATOM 2753 C CA . LYS A 1 352 ? -14.094 5.43 30 1 98.19 352 LYS A CA 1
ATOM 2754 C C . LYS A 1 352 ? -12.727 5.234 29.359 1 98.19 352 LYS A C 1
ATOM 2756 O O . LYS A 1 352 ? -12.023 4.273 29.672 1 98.19 352 LYS A O 1
ATOM 2761 N N . THR A 1 353 ? -12.336 6.129 28.438 1 98.5 353 THR A N 1
ATOM 2762 C CA . THR A 1 353 ? -11.07 5.988 27.719 1 98.5 353 THR A CA 1
ATOM 2763 C C . THR A 1 353 ? -9.93 6.613 28.516 1 98.5 353 THR A C 1
ATOM 2765 O O . THR A 1 353 ? -8.75 6.367 28.234 1 98.5 353 THR A O 1
ATOM 2768 N N . GLY A 1 354 ? -10.281 7.488 29.469 1 98.25 354 GLY A N 1
ATOM 2769 C CA . GLY A 1 354 ? -9.273 8.18 30.25 1 98.25 354 GLY A CA 1
ATOM 2770 C C . GLY A 1 354 ? -8.602 9.312 29.5 1 98.25 354 GLY A C 1
ATOM 2771 O O . GLY A 1 354 ? -7.562 9.82 29.938 1 98.25 354 GLY A O 1
ATOM 2772 N N . VAL A 1 355 ? -9.141 9.68 28.375 1 98 355 VAL A N 1
ATOM 2773 C CA . VAL A 1 355 ? -8.562 10.727 27.547 1 98 355 VAL A CA 1
ATOM 2774 C C . VAL A 1 355 ? -8.656 12.07 28.266 1 98 355 VAL A C 1
ATOM 2776 O O . VAL A 1 355 ? -7.77 12.914 28.141 1 98 355 VAL A O 1
ATOM 2779 N N . ALA A 1 356 ? -9.797 12.281 28.875 1 94.12 356 ALA A N 1
ATOM 2780 C CA . ALA A 1 356 ? -9.984 13.531 29.609 1 94.12 356 ALA A CA 1
ATOM 2781 C C . ALA A 1 356 ? -10.852 13.32 30.844 1 94.12 356 ALA A C 1
ATOM 2783 O O . ALA A 1 356 ? -11.695 12.422 30.891 1 94.12 356 ALA A O 1
ATOM 2784 N N . MET B 1 1 ? -0.87 21.75 -18.672 1 44.28 1 MET B N 1
ATOM 2785 C CA . MET B 1 1 ? -1.333 21.031 -17.484 1 44.28 1 MET B CA 1
ATOM 2786 C C . MET B 1 1 ? -1.069 19.531 -17.625 1 44.28 1 MET B C 1
ATOM 2788 O O . MET B 1 1 ? -0.549 18.906 -16.703 1 44.28 1 MET B O 1
ATOM 2792 N N . ARG B 1 2 ? -1.401 19.125 -18.938 1 52.97 2 ARG B N 1
ATOM 2793 C CA . ARG B 1 2 ? -1.248 17.719 -19.266 1 52.97 2 ARG B CA 1
ATOM 2794 C C . ARG B 1 2 ? 0.225 17.328 -19.344 1 52.97 2 ARG B C 1
ATOM 2796 O O . ARG B 1 2 ? 0.624 16.266 -18.875 1 52.97 2 ARG B O 1
ATOM 2803 N N . ARG B 1 3 ? 1.02 18.109 -19.969 1 54.25 3 ARG B N 1
ATOM 2804 C CA . ARG B 1 3 ? 2.436 17.828 -20.172 1 54.25 3 ARG B CA 1
ATOM 2805 C C . ARG B 1 3 ? 3.186 17.797 -18.844 1 54.25 3 ARG B C 1
ATOM 2807 O O . ARG B 1 3 ? 4.094 16.984 -18.656 1 54.25 3 ARG B O 1
ATOM 2814 N N . TYR B 1 4 ? 2.805 18.609 -17.906 1 60.81 4 TYR B N 1
ATOM 2815 C CA . TYR B 1 4 ? 3.387 18.641 -16.562 1 60.81 4 TYR B CA 1
ATOM 2816 C C . TYR B 1 4 ? 3.197 17.312 -15.859 1 60.81 4 TYR B C 1
ATOM 2818 O O . TYR B 1 4 ? 4.156 16.734 -15.344 1 60.81 4 TYR B O 1
ATOM 2826 N N . ARG B 1 5 ? 2.051 16.938 -15.953 1 69.75 5 ARG B N 1
ATOM 2827 C CA . ARG B 1 5 ? 1.641 15.758 -15.203 1 69.75 5 ARG B CA 1
ATOM 2828 C C . ARG B 1 5 ? 2.377 14.516 -15.695 1 69.75 5 ARG B C 1
ATOM 2830 O O . ARG B 1 5 ? 2.82 13.695 -14.898 1 69.75 5 ARG B O 1
ATOM 2837 N N . ARG B 1 6 ? 2.502 14.539 -16.938 1 68.81 6 ARG B N 1
ATOM 2838 C CA . ARG B 1 6 ? 3.18 13.398 -17.547 1 68.81 6 ARG B CA 1
ATOM 2839 C C . ARG B 1 6 ? 4.68 13.445 -17.281 1 68.81 6 ARG B C 1
ATOM 2841 O O . ARG B 1 6 ? 5.328 12.406 -17.172 1 68.81 6 ARG B O 1
ATOM 2848 N N . LYS B 1 7 ? 5.059 14.625 -17.078 1 75.75 7 LYS B N 1
ATOM 2849 C CA . LYS B 1 7 ? 6.504 14.797 -16.953 1 75.75 7 LYS B CA 1
ATOM 2850 C C . LYS B 1 7 ? 6.961 14.617 -15.508 1 75.75 7 LYS B C 1
ATOM 2852 O O . LYS B 1 7 ? 8.023 14.047 -15.258 1 75.75 7 LYS B O 1
ATOM 2857 N N . TYR B 1 8 ? 6.125 14.938 -14.57 1 83.31 8 TYR B N 1
ATOM 2858 C CA . TYR B 1 8 ? 6.656 15.078 -13.219 1 83.31 8 TYR B CA 1
ATOM 2859 C C . TYR B 1 8 ? 5.992 14.086 -12.273 1 83.31 8 TYR B C 1
ATOM 2861 O O . TYR B 1 8 ? 6.438 13.914 -11.133 1 83.31 8 TYR B O 1
ATOM 2869 N N . LEU B 1 9 ? 5.02 13.391 -12.805 1 85.81 9 LEU B N 1
ATOM 2870 C CA . LEU B 1 9 ? 4.324 12.445 -11.938 1 85.81 9 LEU B CA 1
ATOM 2871 C C . LEU B 1 9 ? 4.305 11.055 -12.562 1 85.81 9 LEU B C 1
ATOM 2873 O O . LEU B 1 9 ? 4.426 10.914 -13.781 1 85.81 9 LEU B O 1
ATOM 2877 N N . LYS B 1 10 ? 4.199 10.047 -11.758 1 86.25 10 LYS B N 1
ATOM 2878 C CA . LYS B 1 10 ? 4.047 8.672 -12.219 1 86.25 10 LYS B CA 1
ATOM 2879 C C . LYS B 1 10 ? 2.578 8.328 -12.445 1 86.25 10 LYS B C 1
ATOM 2881 O O . LYS B 1 10 ? 1.742 8.531 -11.562 1 86.25 10 LYS B O 1
ATOM 2886 N N . LEU B 1 11 ? 2.318 7.852 -13.664 1 86.38 11 LEU B N 1
ATOM 2887 C CA . LEU B 1 11 ? 0.979 7.355 -13.961 1 86.38 11 LEU B CA 1
ATOM 2888 C C . LEU B 1 11 ? 0.925 5.836 -13.852 1 86.38 11 LEU B C 1
ATOM 2890 O O . LEU B 1 11 ? 1.775 5.137 -14.406 1 86.38 11 LEU B O 1
ATOM 2894 N N . ALA B 1 12 ? 0.017 5.34 -13.078 1 85.38 12 ALA B N 1
ATOM 2895 C CA . ALA B 1 12 ? -0.137 3.9 -12.883 1 85.38 12 ALA B CA 1
ATOM 2896 C C . ALA B 1 12 ? -1.545 3.445 -13.258 1 85.38 12 ALA B C 1
ATOM 2898 O O . ALA B 1 12 ? -2.523 4.145 -12.984 1 85.38 12 ALA B O 1
ATOM 2899 N N . GLU B 1 13 ? -1.551 2.25 -13.961 1 88.56 13 GLU B N 1
ATOM 2900 C CA . GLU B 1 13 ? -2.828 1.619 -14.281 1 88.56 13 GLU B CA 1
ATOM 2901 C C . GLU B 1 13 ? -3.184 0.542 -13.266 1 88.56 13 GLU B C 1
ATOM 2903 O O . GLU B 1 13 ? -2.49 -0.472 -13.156 1 88.56 13 GLU B O 1
ATOM 2908 N N . LEU B 1 14 ? -4.223 0.782 -12.578 1 92.12 14 LEU B N 1
ATOM 2909 C CA . LEU B 1 14 ? -4.656 -0.093 -11.492 1 92.12 14 LEU B CA 1
ATOM 2910 C C . LEU B 1 14 ? -6.086 -0.571 -11.719 1 92.12 14 LEU B C 1
ATOM 2912 O O . LEU B 1 14 ? -6.82 0.008 -12.531 1 92.12 14 LEU B O 1
ATOM 2916 N N . PRO B 1 15 ? -6.434 -1.693 -11.062 1 93.44 15 PRO B N 1
ATOM 2917 C CA . PRO B 1 15 ? -7.855 -2.037 -11.117 1 93.44 15 PRO B CA 1
ATOM 2918 C C . PRO B 1 15 ? -8.758 -0.866 -10.742 1 93.44 15 PRO B C 1
ATOM 2920 O O . PRO B 1 15 ? -8.469 -0.133 -9.797 1 93.44 15 PRO B O 1
ATOM 2923 N N . SER B 1 16 ? -9.805 -0.723 -11.5 1 93.62 16 SER B N 1
ATOM 2924 C CA . SER B 1 16 ? -10.727 0.385 -11.258 1 93.62 16 SER B CA 1
ATOM 2925 C C . SER B 1 16 ? -11.586 0.133 -10.031 1 93.62 16 SER B C 1
ATOM 2927 O O . SER B 1 16 ? -12.008 1.075 -9.359 1 93.62 16 SER B O 1
ATOM 2929 N N . LEU B 1 17 ? -11.797 -1.142 -9.844 1 95.88 17 LEU B N 1
ATOM 2930 C CA . LEU B 1 17 ? -12.68 -1.5 -8.742 1 95.88 17 LEU B CA 1
ATOM 2931 C C . LEU B 1 17 ? -12.203 -2.775 -8.055 1 95.88 17 LEU B C 1
ATOM 2933 O O . LEU B 1 17 ? -11.969 -3.791 -8.711 1 95.88 17 LEU B O 1
ATOM 2937 N N . VAL B 1 18 ? -11.969 -2.682 -6.758 1 97.44 18 VAL B N 1
ATOM 2938 C CA . VAL B 1 18 ? -11.641 -3.836 -5.93 1 97.44 18 VAL B CA 1
ATOM 2939 C C . VAL B 1 18 ? -12.57 -3.891 -4.723 1 97.44 18 VAL B C 1
ATOM 2941 O O . VAL B 1 18 ? -12.727 -2.9 -4.004 1 97.44 18 VAL B O 1
ATOM 2944 N N . GLU B 1 19 ? -13.18 -4.973 -4.594 1 97.38 19 GLU B N 1
ATOM 2945 C CA . GLU B 1 19 ? -14.055 -5.16 -3.439 1 97.38 19 GLU B CA 1
ATOM 2946 C C . GLU B 1 19 ? -13.641 -6.387 -2.627 1 97.38 19 GLU B C 1
ATOM 2948 O O . GLU B 1 19 ? -13.438 -7.465 -3.186 1 97.38 19 GLU B O 1
ATOM 2953 N N . ILE B 1 20 ? -13.453 -6.215 -1.372 1 97.88 20 ILE B N 1
ATOM 2954 C CA . ILE B 1 20 ? -13.234 -7.281 -0.4 1 97.88 20 ILE B CA 1
ATOM 2955 C C . ILE B 1 20 ? -14.328 -7.242 0.664 1 97.88 20 ILE B C 1
ATOM 2957 O O . ILE B 1 20 ? -14.352 -6.344 1.509 1 97.88 20 ILE B O 1
ATOM 2961 N N . SER B 1 21 ? -15.172 -8.18 0.635 1 96.5 21 SER B N 1
ATOM 2962 C CA . SER B 1 21 ? -16.25 -8.258 1.611 1 96.5 21 SER B CA 1
ATOM 2963 C C . SER B 1 21 ? -16.891 -9.641 1.631 1 96.5 21 SER B C 1
ATOM 2965 O O . SER B 1 21 ? -16.562 -10.484 0.786 1 96.5 21 SER B O 1
ATOM 2967 N N . GLU B 1 22 ? -17.781 -9.93 2.547 1 95.31 22 GLU B N 1
ATOM 2968 C CA . GLU B 1 22 ? -18.422 -11.234 2.668 1 95.31 22 GLU B CA 1
ATOM 2969 C C . GLU B 1 22 ? -19.453 -11.438 1.565 1 95.31 22 GLU B C 1
ATOM 2971 O O . GLU B 1 22 ? -19.906 -12.562 1.327 1 95.31 22 GLU B O 1
ATOM 2976 N N . ASN B 1 23 ? -19.859 -10.375 0.792 1 93 23 ASN B N 1
ATOM 2977 C CA . ASN B 1 23 ? -20.875 -10.492 -0.241 1 93 23 ASN B CA 1
ATOM 2978 C C . ASN B 1 23 ? -20.438 -9.836 -1.546 1 93 23 ASN B C 1
ATOM 2980 O O . ASN B 1 23 ? -21.266 -9.336 -2.309 1 93 23 ASN B O 1
ATOM 2984 N N . ALA B 1 24 ? -19.141 -9.82 -1.715 1 94.56 24 ALA B N 1
ATOM 2985 C CA . ALA B 1 24 ? -18.594 -9.117 -2.875 1 94.56 24 ALA B CA 1
ATOM 2986 C C . ALA B 1 24 ? -19.172 -9.68 -4.172 1 94.56 24 ALA B C 1
ATOM 2988 O O . ALA B 1 24 ? -19.391 -8.938 -5.133 1 94.56 24 ALA B O 1
ATOM 2989 N N . ARG B 1 25 ? -19.469 -10.977 -4.25 1 92.12 25 ARG B N 1
ATOM 2990 C CA . ARG B 1 25 ? -19.953 -11.625 -5.465 1 92.12 25 ARG B CA 1
ATOM 2991 C C . ARG B 1 25 ? -21.297 -11.07 -5.879 1 92.12 25 ARG B C 1
ATOM 2993 O O . ARG B 1 25 ? -21.641 -11.047 -7.066 1 92.12 25 ARG B O 1
ATOM 3000 N N . LYS B 1 26 ? -22.062 -10.609 -4.969 1 92.62 26 LYS B N 1
ATOM 3001 C CA . LYS B 1 26 ? -23.406 -10.102 -5.242 1 92.62 26 LYS B CA 1
ATOM 3002 C C . LYS B 1 26 ? -23.359 -8.789 -6.016 1 92.62 26 LYS B C 1
ATOM 3004 O O . LYS B 1 26 ? -24.359 -8.367 -6.598 1 92.62 26 LYS B O 1
ATOM 3009 N N . ASN B 1 27 ? -22.219 -8.203 -6.07 1 94.19 27 ASN B N 1
ATOM 3010 C CA . ASN B 1 27 ? -22.078 -6.879 -6.68 1 94.19 27 ASN B CA 1
ATOM 3011 C C . ASN B 1 27 ? -21.625 -6.977 -8.133 1 94.19 27 ASN B C 1
ATOM 3013 O O . ASN B 1 27 ? -21.281 -5.965 -8.75 1 94.19 27 ASN B O 1
ATOM 3017 N N . VAL B 1 28 ? -21.641 -8.188 -8.68 1 97.19 28 VAL B N 1
ATOM 3018 C CA . VAL B 1 28 ? -21.172 -8.398 -10.047 1 97.19 28 VAL B CA 1
ATOM 3019 C C . VAL B 1 28 ? -22.031 -7.578 -11.016 1 97.19 28 VAL B C 1
ATOM 3021 O O . VAL B 1 28 ? -21.5 -6.977 -11.961 1 97.19 28 VAL B O 1
ATOM 3024 N N . GLU B 1 29 ? -23.297 -7.527 -10.836 1 96.44 29 GLU B N 1
ATOM 3025 C CA . GLU B 1 29 ? -24.188 -6.762 -11.719 1 96.44 29 GLU B CA 1
ATOM 3026 C C . GLU B 1 29 ? -23.875 -5.27 -11.633 1 96.44 29 GLU B C 1
ATOM 3028 O O . GLU B 1 29 ? -23.906 -4.566 -12.641 1 96.44 29 GLU B O 1
ATOM 3033 N N . LYS B 1 30 ? -23.672 -4.832 -10.422 1 94.94 30 LYS B N 1
ATOM 3034 C CA . LYS B 1 30 ? -23.312 -3.432 -10.234 1 94.94 30 LYS B CA 1
ATOM 3035 C C . LYS B 1 30 ? -22.062 -3.074 -11.016 1 94.94 30 LYS B C 1
ATOM 3037 O O . LYS B 1 30 ? -21.953 -1.982 -11.578 1 94.94 30 LYS B O 1
ATOM 3042 N N . VAL B 1 31 ? -21.078 -3.969 -11.008 1 95.75 31 VAL B N 1
ATOM 3043 C CA . VAL B 1 31 ? -19.844 -3.754 -11.75 1 95.75 31 VAL B CA 1
ATOM 3044 C C . VAL B 1 31 ? -20.141 -3.68 -13.25 1 95.75 31 VAL B C 1
ATOM 3046 O O . VAL B 1 31 ? -19.625 -2.809 -13.953 1 95.75 31 VAL B O 1
ATOM 3049 N N . ILE B 1 32 ? -20.984 -4.57 -13.734 1 97.19 32 ILE B N 1
ATOM 3050 C CA . ILE B 1 32 ? -21.375 -4.605 -15.141 1 97.19 32 ILE B CA 1
ATOM 3051 C C . ILE B 1 32 ? -22.016 -3.273 -15.539 1 97.19 32 ILE B C 1
ATOM 3053 O O . ILE B 1 32 ? -21.672 -2.693 -16.562 1 97.19 32 ILE B O 1
ATOM 3057 N N . MET B 1 33 ? -22.859 -2.756 -14.695 1 96.06 33 MET B N 1
ATOM 3058 C CA . MET B 1 33 ? -23.562 -1.496 -14.953 1 96.06 33 MET B CA 1
ATOM 3059 C C . MET B 1 33 ? -22.578 -0.321 -14.906 1 96.06 33 MET B C 1
ATOM 3061 O O . MET B 1 33 ? -22.656 0.581 -15.742 1 96.06 33 MET B O 1
ATOM 3065 N N . GLU B 1 34 ? -21.734 -0.373 -13.922 1 93.62 34 GLU B N 1
ATOM 3066 C CA . GLU B 1 34 ? -20.781 0.711 -13.719 1 93.62 34 GLU B CA 1
ATOM 3067 C C . GLU B 1 34 ? -19.891 0.902 -14.945 1 93.62 34 GLU B C 1
ATOM 3069 O O . GLU B 1 34 ? -19.547 2.033 -15.297 1 93.62 34 GLU B O 1
ATOM 3074 N N . PHE B 1 35 ? -19.531 -0.193 -15.578 1 95.56 35 PHE B N 1
ATOM 3075 C CA . PHE B 1 35 ? -18.609 -0.11 -16.703 1 95.56 35 PHE B CA 1
ATOM 3076 C C . PHE B 1 35 ? -19.344 -0.217 -18.031 1 95.56 35 PHE B C 1
ATOM 3078 O O . PHE B 1 35 ? -18.703 -0.361 -19.078 1 95.56 35 PHE B O 1
ATOM 3085 N N . ASP B 1 36 ? -20.719 -0.213 -18.031 1 95.75 36 ASP B N 1
ATOM 3086 C CA . ASP B 1 36 ? -21.562 -0.237 -19.203 1 95.75 36 ASP B CA 1
ATOM 3087 C C . ASP B 1 36 ? -21.266 -1.457 -20.078 1 95.75 36 ASP B C 1
ATOM 3089 O O . ASP B 1 36 ? -21.047 -1.328 -21.281 1 95.75 36 ASP B O 1
ATOM 3093 N N . LEU B 1 37 ? -21.094 -2.594 -19.375 1 96.56 37 LEU B N 1
ATOM 3094 C CA . LEU B 1 37 ? -20.844 -3.852 -20.078 1 96.56 37 LEU B CA 1
ATOM 3095 C C . LEU B 1 37 ? -22.156 -4.484 -20.516 1 96.56 37 LEU B C 1
ATOM 3097 O O . LEU B 1 37 ? -23.203 -4.293 -19.875 1 96.56 37 LEU B O 1
ATOM 3101 N N . SER B 1 38 ? -22.125 -5.258 -21.625 1 96.44 38 SER B N 1
ATOM 3102 C CA . SER B 1 38 ? -23.375 -5.773 -22.156 1 96.44 38 SER B CA 1
ATOM 3103 C C . SER B 1 38 ? -23.219 -7.211 -22.641 1 96.44 38 SER B C 1
ATOM 3105 O O . SER B 1 38 ? -24.203 -7.918 -22.844 1 96.44 38 SER B O 1
ATOM 3107 N N . SER B 1 39 ? -22.078 -7.688 -22.875 1 97.44 39 SER B N 1
ATOM 3108 C CA . SER B 1 39 ? -21.797 -9.023 -23.391 1 97.44 39 SER B CA 1
ATOM 3109 C C . SER B 1 39 ? -20.625 -9.672 -22.656 1 97.44 39 SER B C 1
ATOM 3111 O O . SER B 1 39 ? -19.469 -9.352 -22.922 1 97.44 39 SER B O 1
ATOM 3113 N N . VAL B 1 40 ? -20.969 -10.672 -21.875 1 97.5 40 VAL B N 1
ATOM 3114 C CA . VAL B 1 40 ? -20 -11.227 -20.922 1 97.5 40 VAL B CA 1
ATOM 3115 C C . VAL B 1 40 ? -19.719 -12.688 -21.281 1 97.5 40 VAL B C 1
ATOM 3117 O O . VAL B 1 40 ? -20.641 -13.461 -21.547 1 97.5 40 VAL B O 1
ATOM 3120 N N . ILE B 1 41 ? -18.469 -13.016 -21.359 1 97.75 41 ILE B N 1
ATOM 3121 C CA . ILE B 1 41 ? -18.031 -14.406 -21.344 1 97.75 41 ILE B CA 1
ATOM 3122 C C . ILE B 1 41 ? -17.656 -14.82 -19.922 1 97.75 41 ILE B C 1
ATOM 3124 O O . ILE B 1 41 ? -16.859 -14.141 -19.266 1 97.75 41 ILE B O 1
ATOM 3128 N N . LEU B 1 42 ? -18.234 -15.891 -19.516 1 98.19 42 LEU B N 1
ATOM 3129 C CA . LEU B 1 42 ? -17.875 -16.438 -18.203 1 98.19 42 LEU B CA 1
ATOM 3130 C C . LEU B 1 42 ? -16.859 -17.578 -18.359 1 98.19 42 LEU B C 1
ATOM 3132 O O . LEU B 1 42 ? -17.062 -18.484 -19.172 1 98.19 42 LEU B O 1
ATOM 3136 N N . ILE B 1 43 ? -15.805 -17.5 -17.703 1 98.31 43 ILE B N 1
ATOM 3137 C CA . ILE B 1 43 ? -14.82 -18.562 -17.656 1 98.31 43 ILE B CA 1
ATOM 3138 C C . ILE B 1 43 ? -14.695 -19.094 -16.234 1 98.31 43 ILE B C 1
ATOM 3140 O O . ILE B 1 43 ? -14.625 -18.312 -15.281 1 98.31 43 ILE B O 1
ATOM 3144 N N . SER B 1 44 ? -14.727 -20.422 -16.031 1 98.44 44 SER B N 1
ATOM 3145 C CA . SER B 1 44 ? -14.695 -21 -14.695 1 98.44 44 SER B CA 1
ATOM 3146 C C . SER B 1 44 ? -14.172 -22.438 -14.719 1 98.44 44 SER B C 1
ATOM 3148 O O . SER B 1 44 ? -14.109 -23.062 -15.781 1 98.44 44 SER B O 1
ATOM 3150 N N . GLY B 1 45 ? -13.633 -22.875 -13.625 1 96.81 45 GLY B N 1
ATOM 3151 C CA . GLY B 1 45 ? -13.539 -24.312 -13.438 1 96.81 45 GLY B CA 1
ATOM 3152 C C . GLY B 1 45 ? -14.875 -24.984 -13.172 1 96.81 45 GLY B C 1
ATOM 3153 O O . GLY B 1 45 ? -15.828 -24.312 -12.758 1 96.81 45 GLY B O 1
ATOM 3154 N N . ARG B 1 46 ? -14.969 -26.266 -13.344 1 96.19 46 ARG B N 1
ATOM 3155 C CA . ARG B 1 46 ? -16.234 -26.969 -13.172 1 96.19 46 ARG B CA 1
ATOM 3156 C C . ARG B 1 46 ? -16.703 -26.906 -11.719 1 96.19 46 ARG B C 1
ATOM 3158 O O . ARG B 1 46 ? -17.859 -26.609 -11.453 1 96.19 46 ARG B O 1
ATOM 3165 N N . THR B 1 47 ? -15.812 -27.188 -10.82 1 94.88 47 THR B N 1
ATOM 3166 C CA . THR B 1 47 ? -16.141 -27.172 -9.406 1 94.88 47 THR B CA 1
ATOM 3167 C C . THR B 1 47 ? -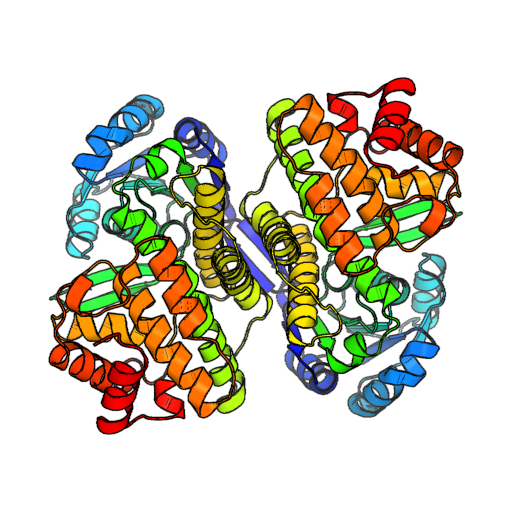16.547 -25.781 -8.961 1 94.88 47 THR B C 1
ATOM 3169 O O . THR B 1 47 ? -17.547 -25.609 -8.258 1 94.88 47 THR B O 1
ATOM 3172 N N . SER B 1 48 ? -15.781 -24.766 -9.344 1 96.38 48 SER B N 1
ATOM 3173 C CA . SER B 1 48 ? -16.062 -23.375 -8.984 1 96.38 48 SER B CA 1
ATOM 3174 C C . SER B 1 48 ? -17.406 -22.922 -9.547 1 96.38 48 SER B C 1
ATOM 3176 O O . SER B 1 48 ? -18.141 -22.156 -8.906 1 96.38 48 SER B O 1
ATOM 3178 N N . TYR B 1 49 ? -17.688 -23.344 -10.758 1 97.19 49 TYR B N 1
ATOM 3179 C CA . TYR B 1 49 ? -18.969 -22.984 -11.367 1 97.19 49 TYR B CA 1
ATOM 3180 C C . TYR B 1 49 ? -20.141 -23.547 -10.562 1 97.19 49 TYR B C 1
ATOM 3182 O O . TYR B 1 49 ? -21.109 -22.859 -10.297 1 97.19 49 TYR B O 1
ATOM 3190 N N . GLU B 1 50 ? -20.031 -24.781 -10.188 1 96.38 50 GLU B N 1
ATOM 3191 C CA . GLU B 1 50 ? -21.109 -25.453 -9.445 1 96.38 50 GLU B CA 1
ATOM 3192 C C . GLU B 1 50 ? -21.297 -24.812 -8.078 1 96.38 50 GLU B C 1
ATOM 3194 O O . GLU B 1 50 ? -22.438 -24.656 -7.617 1 96.38 50 GLU B O 1
ATOM 3199 N N . MET B 1 51 ? -20.219 -24.406 -7.469 1 93.56 51 MET B N 1
ATOM 3200 C CA . MET B 1 51 ? -20.281 -23.922 -6.094 1 93.56 51 MET B CA 1
ATOM 3201 C C . MET B 1 51 ? -20.688 -22.453 -6.062 1 93.56 51 MET B C 1
ATOM 3203 O O . MET B 1 51 ? -21.422 -22.016 -5.16 1 93.56 51 MET B O 1
ATOM 3207 N N . VAL B 1 52 ? -20.172 -21.672 -6.996 1 94.62 52 VAL B N 1
ATOM 3208 C CA . VAL B 1 52 ? -20.297 -20.219 -6.895 1 94.62 52 VAL B CA 1
ATOM 3209 C C . VAL B 1 52 ? -20.797 -19.656 -8.227 1 94.62 52 VAL B C 1
ATOM 3211 O O . VAL B 1 52 ? -21.656 -18.766 -8.25 1 94.62 52 VAL B O 1
ATOM 3214 N N . GLY B 1 53 ? -20.312 -20.156 -9.328 1 96.31 53 GLY B N 1
ATOM 3215 C CA . GLY B 1 53 ? -20.5 -19.594 -10.656 1 96.31 53 GLY B CA 1
ATOM 3216 C C . GLY B 1 53 ? -21.938 -19.641 -11.133 1 96.31 53 GLY B C 1
ATOM 3217 O O . GLY B 1 53 ? -22.406 -18.75 -11.836 1 96.31 53 GLY B O 1
ATOM 3218 N N . GLN B 1 54 ? -22.594 -20.672 -10.75 1 96.88 54 GLN B N 1
ATOM 3219 C CA . GLN B 1 54 ? -23.984 -20.859 -11.203 1 96.88 54 GLN B CA 1
ATOM 3220 C C . GLN B 1 54 ? -24.875 -19.719 -10.703 1 96.88 54 GLN B C 1
ATOM 3222 O O . GLN B 1 54 ? -25.672 -19.172 -11.461 1 96.88 54 GLN B O 1
ATOM 3227 N N . LYS B 1 55 ? -24.781 -19.438 -9.461 1 96 55 LYS B N 1
ATOM 3228 C CA . LYS B 1 55 ? -25.578 -18.359 -8.875 1 96 55 LYS B CA 1
ATOM 3229 C C . LYS B 1 55 ? -25.25 -17.016 -9.5 1 96 55 LYS B C 1
ATOM 3231 O O . LYS B 1 55 ? -26.141 -16.188 -9.734 1 96 55 LYS B O 1
ATOM 3236 N N . ILE B 1 56 ? -23.969 -16.812 -9.719 1 97.62 56 ILE B N 1
ATOM 3237 C CA . ILE B 1 56 ? -23.531 -15.57 -10.359 1 97.62 56 ILE B CA 1
ATOM 3238 C C . ILE B 1 56 ? -24.094 -15.492 -11.773 1 97.62 56 ILE B C 1
ATOM 3240 O O . ILE B 1 56 ? -24.625 -14.461 -12.18 1 97.62 56 ILE B O 1
ATOM 3244 N N . HIS B 1 57 ? -23.969 -16.609 -12.484 1 97.88 57 HIS B N 1
ATOM 3245 C CA . HIS B 1 57 ? -24.469 -16.703 -13.844 1 97.88 57 HIS B CA 1
ATOM 3246 C C . HIS B 1 57 ? -25.969 -16.375 -13.898 1 97.88 57 HIS B C 1
ATOM 3248 O O . HIS B 1 57 ? -26.406 -15.617 -14.758 1 97.88 57 HIS B O 1
ATOM 3254 N N . GLU B 1 58 ? -26.719 -16.906 -13 1 97.25 58 GLU B N 1
ATOM 3255 C CA . GLU B 1 58 ? -28.156 -16.688 -12.953 1 97.25 58 GLU B CA 1
ATOM 3256 C C . GLU B 1 58 ? -28.484 -15.203 -12.727 1 97.25 58 GLU B C 1
ATOM 3258 O O . GLU B 1 58 ? -29.406 -14.664 -13.344 1 97.25 58 GLU B O 1
ATOM 3263 N N . LYS B 1 59 ? -27.766 -14.594 -11.914 1 96.31 59 LYS B N 1
ATOM 3264 C CA . LYS B 1 59 ? -28 -13.195 -11.562 1 96.31 59 LYS B CA 1
ATOM 3265 C C . LYS B 1 59 ? -27.734 -12.273 -12.75 1 96.31 59 LYS B C 1
ATOM 3267 O O . LYS B 1 59 ? -28.344 -11.219 -12.875 1 96.31 59 LYS B O 1
ATOM 3272 N N . ILE B 1 60 ? -26.781 -12.719 -13.641 1 97.94 60 ILE B N 1
ATOM 3273 C CA . ILE B 1 60 ? -26.406 -11.828 -14.742 1 97.94 60 ILE B CA 1
ATOM 3274 C C . ILE B 1 60 ? -26.672 -12.523 -16.078 1 97.94 60 ILE B C 1
ATOM 3276 O O . ILE B 1 60 ? -25.938 -12.305 -17.047 1 97.94 60 ILE B O 1
ATOM 3280 N N . SER B 1 61 ? -27.594 -13.398 -16.094 1 97.62 61 SER B N 1
ATOM 3281 C CA . SER B 1 61 ? -27.875 -14.25 -17.234 1 97.62 61 SER B CA 1
ATOM 3282 C C . SER B 1 61 ? -28.156 -13.422 -18.484 1 97.62 61 SER B C 1
ATOM 3284 O O . SER B 1 61 ? -27.797 -13.828 -19.594 1 97.62 61 SER B O 1
ATOM 3286 N N . ASP B 1 62 ? -28.688 -12.242 -18.328 1 97.19 62 ASP B N 1
ATOM 3287 C CA . ASP B 1 62 ? -29.062 -11.391 -19.469 1 97.19 62 ASP B CA 1
ATOM 3288 C C . ASP B 1 62 ? -27.812 -10.883 -20.188 1 97.19 62 ASP B C 1
ATOM 3290 O O . ASP B 1 62 ? -27.906 -10.461 -21.344 1 97.19 62 ASP B O 1
ATOM 3294 N N . TYR B 1 63 ? -26.688 -10.875 -19.484 1 97.38 63 TYR B N 1
ATOM 3295 C CA . TYR B 1 63 ? -25.453 -10.312 -20.047 1 97.38 63 TYR B CA 1
ATOM 3296 C C . TYR B 1 63 ? -24.562 -11.414 -20.609 1 97.38 63 TYR B C 1
ATOM 3298 O O . TYR B 1 63 ? -23.641 -11.141 -21.375 1 97.38 63 TYR B O 1
ATOM 3306 N N . VAL B 1 64 ? -24.781 -12.695 -20.234 1 97.81 64 VAL B N 1
ATOM 3307 C CA . VAL B 1 64 ? -23.844 -13.781 -20.5 1 97.81 64 VAL B CA 1
ATOM 3308 C C . VAL B 1 64 ? -24.078 -14.336 -21.906 1 97.81 64 VAL B C 1
ATOM 3310 O O . VAL B 1 64 ? -25.188 -14.766 -22.234 1 97.81 64 VAL B O 1
ATOM 3313 N N . VAL B 1 65 ? -23.047 -14.352 -22.672 1 96.38 65 VAL B N 1
ATOM 3314 C CA . VAL B 1 65 ? -23.125 -14.844 -24.047 1 96.38 65 VAL B CA 1
ATOM 3315 C C . VAL B 1 65 ? -22.734 -16.328 -24.078 1 96.38 65 VAL B C 1
ATOM 3317 O O . VAL B 1 65 ? -23.281 -17.094 -24.875 1 96.38 65 VAL B O 1
ATOM 3320 N N . ASP B 1 66 ? -21.797 -16.688 -23.281 1 96.38 66 ASP B N 1
ATOM 3321 C CA . ASP B 1 66 ? -21.328 -18.062 -23.25 1 96.38 66 ASP B CA 1
ATOM 3322 C C . ASP B 1 66 ? -20.547 -18.359 -21.969 1 96.38 66 ASP B C 1
ATOM 3324 O O . ASP B 1 66 ? -20.156 -17.422 -21.25 1 96.38 66 ASP B O 1
ATOM 3328 N N . VAL B 1 67 ? -20.438 -19.625 -21.672 1 97.69 67 VAL B N 1
ATOM 3329 C CA . VAL B 1 67 ? -19.688 -20.109 -20.516 1 97.69 67 VAL B CA 1
ATOM 3330 C C . VAL B 1 67 ? -18.641 -21.109 -20.984 1 97.69 67 VAL B C 1
ATOM 3332 O O . VAL B 1 67 ? -18.953 -22.047 -21.719 1 97.69 67 VAL B O 1
ATOM 3335 N N . PHE B 1 68 ? -17.391 -20.922 -20.578 1 98 68 PHE B N 1
ATOM 3336 C CA . PHE B 1 68 ? -16.312 -21.828 -20.922 1 98 68 PHE B CA 1
ATOM 3337 C C . PHE B 1 68 ? -15.664 -22.391 -19.672 1 98 68 PHE B C 1
ATOM 3339 O O . PHE B 1 68 ? -15.406 -21.656 -18.703 1 98 68 PHE B O 1
ATOM 3346 N N . TYR B 1 69 ? -15.43 -23.672 -19.625 1 98 69 TYR B N 1
ATOM 3347 C CA . TYR B 1 69 ? -14.727 -24.312 -18.531 1 98 69 TYR B CA 1
ATOM 3348 C C . TYR B 1 69 ? -13.25 -24.516 -18.875 1 98 69 TYR B C 1
ATOM 3350 O O . TYR B 1 69 ? -12.914 -24.969 -19.969 1 98 69 TYR B O 1
ATOM 3358 N N . VAL B 1 70 ? -12.406 -24.094 -17.922 1 96.56 70 VAL B N 1
ATOM 3359 C CA . VAL B 1 70 ? -10.953 -24.156 -18.094 1 96.56 70 VAL B CA 1
ATOM 3360 C C . VAL B 1 70 ? -10.383 -25.219 -17.156 1 96.56 70 VAL B C 1
ATOM 3362 O O . VAL B 1 70 ? -10.734 -25.281 -15.977 1 96.56 70 VAL B O 1
ATOM 3365 N N . GLU B 1 71 ? -9.5 -26 -17.703 1 92.88 71 GLU B N 1
ATOM 3366 C CA . GLU B 1 71 ? -8.898 -27.078 -16.906 1 92.88 71 GLU B CA 1
ATOM 3367 C C . GLU B 1 71 ? -7.418 -26.797 -16.656 1 92.88 71 GLU B C 1
ATOM 3369 O O . GLU B 1 71 ? -6.883 -27.203 -15.617 1 92.88 71 GLU B O 1
ATOM 3374 N N . LYS B 1 72 ? -6.809 -26.234 -17.625 1 93.31 72 LYS B N 1
ATOM 3375 C CA . LYS B 1 72 ? -5.375 -25.984 -17.531 1 93.31 72 LYS B CA 1
ATOM 3376 C C . LYS B 1 72 ? -5.047 -24.547 -17.953 1 93.31 72 LYS B C 1
ATOM 3378 O O . LYS B 1 72 ? -5.754 -23.969 -18.781 1 93.31 72 LYS B O 1
ATOM 3383 N N . ALA B 1 73 ? -4.086 -24 -17.359 1 94.19 73 ALA B N 1
ATOM 3384 C CA . ALA B 1 73 ? -3.598 -22.688 -17.766 1 94.19 73 ALA B CA 1
ATOM 3385 C C . ALA B 1 73 ? -2.604 -22.797 -18.922 1 94.19 73 ALA B C 1
ATOM 3387 O O . ALA B 1 73 ? -1.392 -22.719 -18.719 1 94.19 73 ALA B O 1
ATOM 3388 N N . ARG B 1 74 ? -3.102 -23 -20.078 1 95.69 74 ARG B N 1
ATOM 3389 C CA . ARG B 1 74 ? -2.336 -23.125 -21.312 1 95.69 74 ARG B CA 1
ATOM 3390 C C . ARG B 1 74 ? -2.908 -22.234 -22.406 1 95.69 74 ARG B C 1
ATOM 3392 O O . ARG B 1 74 ? -4.098 -21.922 -22.406 1 95.69 74 ARG B O 1
ATOM 3399 N N . MET B 1 75 ? -2.012 -21.922 -23.344 1 95.94 75 MET B N 1
ATOM 3400 C CA . MET B 1 75 ? -2.443 -21.062 -24.453 1 95.94 75 MET B CA 1
ATOM 3401 C C . MET B 1 75 ? -3.486 -21.781 -25.312 1 95.94 75 MET B C 1
ATOM 3403 O O . MET B 1 75 ? -4.355 -21.125 -25.891 1 95.94 75 MET B O 1
ATOM 3407 N N . GLU B 1 76 ? -3.396 -23.031 -25.312 1 95.56 76 GLU B N 1
ATOM 3408 C CA . GLU B 1 76 ? -4.371 -23.812 -26.062 1 95.56 76 GLU B CA 1
ATOM 3409 C C . GLU B 1 76 ? -5.793 -23.531 -25.594 1 95.56 76 GLU B C 1
ATOM 3411 O O . GLU B 1 76 ? -6.727 -23.5 -26.391 1 95.56 76 GLU B O 1
ATOM 3416 N N . GLU B 1 77 ? -5.988 -23.375 -24.297 1 96.06 77 GLU B N 1
ATOM 3417 C CA . GLU B 1 77 ? -7.297 -23.047 -23.734 1 96.06 77 GLU B CA 1
ATOM 3418 C C . GLU B 1 77 ? -7.762 -21.672 -24.203 1 96.06 77 GLU B C 1
ATOM 3420 O O . GLU B 1 77 ? -8.938 -21.484 -24.5 1 96.06 77 GLU B O 1
ATOM 3425 N N . VAL B 1 78 ? -6.871 -20.688 -24.219 1 97.31 78 VAL B N 1
ATOM 3426 C CA . VAL B 1 78 ? -7.188 -19.344 -24.688 1 97.31 78 VAL B CA 1
ATOM 3427 C C . VAL B 1 78 ? -7.625 -19.375 -26.141 1 97.31 78 VAL B C 1
ATOM 3429 O O . VAL B 1 78 ? -8.648 -18.797 -26.516 1 97.31 78 VAL B O 1
ATOM 3432 N N . ARG B 1 79 ? -6.867 -20.094 -26.984 1 96.69 79 ARG B N 1
ATOM 3433 C CA . ARG B 1 79 ? -7.172 -20.203 -28.406 1 96.69 79 ARG B CA 1
ATOM 3434 C C . ARG B 1 79 ? -8.508 -20.906 -28.625 1 96.69 79 ARG B C 1
ATOM 3436 O O . ARG B 1 79 ? -9.297 -20.5 -29.484 1 96.69 79 ARG B O 1
ATOM 3443 N N . ARG B 1 80 ? -8.703 -21.938 -27.859 1 96.62 80 ARG B N 1
ATOM 3444 C CA . ARG B 1 80 ? -9.961 -22.672 -27.953 1 96.62 80 ARG B CA 1
ATOM 3445 C C . ARG B 1 80 ? -11.148 -21.734 -27.719 1 96.62 80 ARG B C 1
ATOM 3447 O O . ARG B 1 80 ? -12.125 -21.766 -28.469 1 96.62 80 ARG B O 1
ATOM 3454 N N . ILE B 1 81 ? -11.078 -20.969 -26.688 1 96.56 81 ILE B N 1
ATOM 3455 C CA . ILE B 1 81 ? -12.172 -20.062 -26.328 1 96.56 81 ILE B CA 1
ATOM 3456 C C . ILE B 1 81 ? -12.336 -19 -27.422 1 96.56 81 ILE B C 1
ATOM 3458 O O . ILE B 1 81 ? -13.453 -18.703 -27.828 1 96.56 81 ILE B O 1
ATOM 3462 N N . GLU B 1 82 ? -11.25 -18.438 -27.922 1 95.25 82 GLU B N 1
ATOM 3463 C CA . GLU B 1 82 ? -11.289 -17.438 -28.984 1 95.25 82 GLU B CA 1
ATOM 3464 C C . GLU B 1 82 ? -11.953 -18 -30.25 1 95.25 82 GLU B C 1
ATOM 3466 O O . GLU B 1 82 ? -12.75 -17.312 -30.891 1 95.25 82 GLU B O 1
ATOM 3471 N N . PHE B 1 83 ? -11.508 -19.203 -30.516 1 94.75 83 PHE B N 1
ATOM 3472 C CA . PHE B 1 83 ? -12.055 -19.844 -31.703 1 94.75 83 PHE B CA 1
ATOM 3473 C C . PHE B 1 83 ? -13.562 -20.031 -31.578 1 94.75 83 PHE B C 1
ATOM 3475 O O . PHE B 1 83 ? -14.305 -19.781 -32.531 1 94.75 83 PHE B O 1
ATOM 3482 N N . ASN B 1 84 ? -13.992 -20.453 -30.453 1 94.88 84 ASN B N 1
ATOM 3483 C CA . ASN B 1 84 ? -15.406 -20.703 -30.219 1 94.88 84 ASN B CA 1
ATOM 3484 C C . ASN B 1 84 ? -16.219 -19.406 -30.234 1 94.88 84 ASN B C 1
ATOM 3486 O O . ASN B 1 84 ? -17.406 -19.422 -30.562 1 94.88 84 ASN B O 1
ATOM 3490 N N . LEU B 1 85 ? -15.586 -18.328 -29.812 1 91.81 85 LEU B N 1
ATOM 3491 C CA . LEU B 1 85 ? -16.266 -17.031 -29.812 1 91.81 85 LEU B CA 1
ATOM 3492 C C . LEU B 1 85 ? -16.516 -16.547 -31.25 1 91.81 85 LEU B C 1
ATOM 3494 O O . LEU B 1 85 ? -17.484 -15.844 -31.5 1 91.81 85 LEU B O 1
ATOM 3498 N N . GLY B 1 86 ? -15.656 -16.938 -32.219 1 87 86 GLY B N 1
ATOM 3499 C CA . GLY B 1 86 ? -15.82 -16.516 -33.594 1 87 86 GLY B CA 1
ATOM 3500 C C . GLY B 1 86 ? -15.945 -15.008 -33.75 1 87 86 GLY B C 1
ATOM 3501 O O . GLY B 1 86 ? -15.078 -14.258 -33.312 1 87 86 GLY B O 1
ATOM 3502 N N . TYR B 1 87 ? -17.141 -14.625 -34.281 1 82.94 87 TYR B N 1
ATOM 3503 C CA . TYR B 1 87 ? -17.359 -13.211 -34.562 1 82.94 87 TYR B CA 1
ATOM 3504 C C . TYR B 1 87 ? -18.266 -12.586 -33.531 1 82.94 87 TYR B C 1
ATOM 3506 O O . TYR B 1 87 ? -18.781 -11.477 -33.719 1 82.94 87 TYR B O 1
ATOM 3514 N N . THR B 1 88 ? -18.406 -13.312 -32.438 1 87.38 88 THR B N 1
ATOM 3515 C CA . THR B 1 88 ? -19.234 -12.766 -31.375 1 87.38 88 THR B CA 1
ATOM 3516 C C . THR B 1 88 ? -18.562 -11.57 -30.719 1 87.38 88 THR B C 1
ATOM 3518 O O . THR B 1 88 ? -17.391 -11.648 -30.344 1 87.38 88 THR B O 1
ATOM 3521 N N . ASP B 1 89 ? -19.266 -10.492 -30.641 1 89.69 89 ASP B N 1
ATOM 3522 C CA . ASP B 1 89 ? -18.734 -9.305 -29.984 1 89.69 89 ASP B CA 1
ATOM 3523 C C . ASP B 1 89 ? -18.891 -9.406 -28.469 1 89.69 89 ASP B C 1
ATOM 3525 O O . ASP B 1 89 ? -20 -9.578 -27.953 1 89.69 89 ASP B O 1
ATOM 3529 N N . VAL B 1 90 ? -17.812 -9.398 -27.812 1 94.88 90 VAL B N 1
ATOM 3530 C CA . VAL B 1 90 ? -17.797 -9.461 -26.344 1 94.88 90 VAL B CA 1
ATOM 3531 C C . VAL B 1 90 ? -17.062 -8.242 -25.797 1 94.88 90 VAL B C 1
ATOM 3533 O O . VAL B 1 90 ? -16.062 -7.801 -26.359 1 94.88 90 VAL B O 1
ATOM 3536 N N . ASP B 1 91 ? -17.609 -7.715 -24.703 1 96.62 91 ASP B N 1
ATOM 3537 C CA . ASP B 1 91 ? -16.969 -6.52 -24.172 1 96.62 91 ASP B CA 1
ATOM 3538 C C . ASP B 1 91 ? -16.406 -6.785 -22.766 1 96.62 91 ASP B C 1
ATOM 3540 O O . ASP B 1 91 ? -15.844 -5.883 -22.141 1 96.62 91 ASP B O 1
ATOM 3544 N N . SER B 1 92 ? -16.547 -8.062 -22.312 1 97.81 92 SER B N 1
ATOM 3545 C CA . SER B 1 92 ? -15.969 -8.359 -21 1 97.81 92 SER B CA 1
ATOM 3546 C C . SER B 1 92 ? -15.797 -9.859 -20.797 1 97.81 92 SER B C 1
ATOM 3548 O O . SER B 1 92 ? -16.5 -10.656 -21.406 1 97.81 92 SER B O 1
ATOM 3550 N N . VAL B 1 93 ? -14.859 -10.211 -19.984 1 98.31 93 VAL B N 1
ATOM 3551 C CA . VAL B 1 93 ? -14.602 -11.562 -19.5 1 98.31 93 VAL B CA 1
ATOM 3552 C C . VAL B 1 93 ? -14.695 -11.594 -17.984 1 98.31 93 VAL B C 1
ATOM 3554 O O . VAL B 1 93 ? -14.148 -10.719 -17.297 1 98.31 93 VAL B O 1
ATOM 3557 N N . ILE B 1 94 ? -15.461 -12.492 -17.422 1 98.62 94 ILE B N 1
ATOM 3558 C CA . ILE B 1 94 ? -15.508 -12.711 -15.984 1 98.62 94 ILE B CA 1
ATOM 3559 C C . ILE B 1 94 ? -14.891 -14.062 -15.641 1 98.62 94 ILE B C 1
ATOM 3561 O O . ILE B 1 94 ? -15.344 -15.102 -16.141 1 98.62 94 ILE B O 1
ATOM 3565 N N . GLY B 1 95 ? -13.812 -14.055 -14.93 1 98.31 95 GLY B N 1
ATOM 3566 C CA . GLY B 1 95 ? -13.211 -15.281 -14.43 1 98.31 95 GLY B CA 1
ATOM 3567 C C . GLY B 1 95 ? -13.664 -15.641 -13.023 1 98.31 95 GLY B C 1
ATOM 3568 O O . GLY B 1 95 ? -13.562 -14.828 -12.109 1 98.31 95 GLY B O 1
ATOM 3569 N N . ILE B 1 96 ? -14.203 -16.844 -12.852 1 98.31 96 ILE B N 1
ATOM 3570 C CA . ILE B 1 96 ? -14.641 -17.359 -11.555 1 98.31 96 ILE B CA 1
ATOM 3571 C C . ILE B 1 96 ? -13.891 -18.641 -11.219 1 98.31 96 ILE B C 1
ATOM 3573 O O . ILE B 1 96 ? -14.211 -19.703 -11.75 1 98.31 96 ILE B O 1
ATOM 3577 N N . GLY B 1 97 ? -12.914 -18.562 -10.336 1 97.56 97 GLY B N 1
ATOM 3578 C CA . GLY B 1 97 ? -12.18 -19.766 -10.016 1 97.56 97 GLY B CA 1
ATOM 3579 C C . GLY B 1 97 ? -10.828 -19.5 -9.383 1 97.56 97 GLY B C 1
ATOM 3580 O O . GLY B 1 97 ? -10.633 -18.453 -8.742 1 97.56 97 GLY B O 1
ATOM 3581 N N . GLY B 1 98 ? -9.977 -20.5 -9.406 1 96.19 98 GLY B N 1
ATOM 3582 C CA . GLY B 1 98 ? -8.625 -20.359 -8.891 1 96.19 98 GLY B CA 1
ATOM 3583 C C . GLY B 1 98 ? -7.672 -19.703 -9.867 1 96.19 98 GLY B C 1
ATOM 3584 O O . GLY B 1 98 ? -8.102 -19.094 -10.852 1 96.19 98 GLY B O 1
ATOM 3585 N N . GLY B 1 99 ? -6.41 -19.828 -9.594 1 95.31 99 GLY B N 1
ATOM 3586 C CA . GLY B 1 99 ? -5.371 -19.141 -10.344 1 95.31 99 GLY B CA 1
ATOM 3587 C C . GLY B 1 99 ? -5.367 -19.5 -11.82 1 95.31 99 GLY B C 1
ATOM 3588 O O . GLY B 1 99 ? -5.211 -18.609 -12.672 1 95.31 99 GLY B O 1
ATOM 3589 N N . LYS B 1 100 ? -5.539 -20.781 -12.133 1 95.06 100 LYS B N 1
ATOM 3590 C CA . LYS B 1 100 ? -5.504 -21.219 -13.523 1 95.06 100 LYS B CA 1
ATOM 3591 C C . LYS B 1 100 ? -6.613 -20.562 -14.344 1 95.06 100 LYS B C 1
ATOM 3593 O O . LYS B 1 100 ? -6.375 -20.094 -15.453 1 95.06 100 LYS B O 1
ATOM 3598 N N . VAL B 1 101 ? -7.77 -20.578 -13.773 1 97.56 101 VAL B N 1
ATOM 3599 C CA . VAL B 1 101 ? -8.93 -20 -14.438 1 97.56 101 VAL B CA 1
ATOM 3600 C C . VAL B 1 101 ? -8.742 -18.484 -14.594 1 97.56 101 VAL B C 1
ATOM 3602 O O . VAL B 1 101 ? -8.969 -17.938 -15.68 1 97.56 101 VAL B O 1
ATOM 3605 N N . LEU B 1 102 ? -8.336 -17.859 -13.516 1 98.06 102 LEU B N 1
ATOM 3606 C CA . LEU B 1 102 ? -8.18 -16.406 -13.531 1 98.06 102 LEU B CA 1
ATOM 3607 C C . LEU B 1 102 ? -7.094 -15.984 -14.508 1 98.06 102 LEU B C 1
ATOM 3609 O O . LEU B 1 102 ? -7.227 -14.969 -15.195 1 98.06 102 LEU B O 1
ATOM 3613 N N . ASP B 1 103 ? -6.051 -16.75 -14.602 1 97.94 103 ASP B N 1
ATOM 3614 C CA . ASP B 1 103 ? -4.957 -16.438 -15.508 1 97.94 103 ASP B CA 1
ATOM 3615 C C . ASP B 1 103 ? -5.398 -16.562 -16.969 1 97.94 103 ASP B C 1
ATOM 3617 O O . ASP B 1 103 ? -5.078 -15.711 -17.797 1 97.94 103 ASP B O 1
ATOM 3621 N N . VAL B 1 104 ? -6.102 -17.609 -17.25 1 98.06 104 VAL B N 1
ATOM 3622 C CA . VAL B 1 104 ? -6.617 -17.766 -18.609 1 98.06 104 VAL B CA 1
ATOM 3623 C C . VAL B 1 104 ? -7.559 -16.625 -18.953 1 98.06 104 VAL B C 1
ATOM 3625 O O . VAL B 1 104 ? -7.492 -16.062 -20.047 1 98.06 104 VAL B O 1
ATOM 3628 N N . GLY B 1 105 ? -8.414 -16.281 -18.031 1 98.06 105 GLY B N 1
ATOM 3629 C CA . GLY B 1 105 ? -9.312 -15.156 -18.219 1 98.06 105 GLY B CA 1
ATOM 3630 C C . GLY B 1 105 ? -8.594 -13.852 -18.469 1 98.06 105 GLY B C 1
ATOM 3631 O O . GLY B 1 105 ? -8.984 -13.07 -19.344 1 98.06 105 GLY B O 1
ATOM 3632 N N . LYS B 1 106 ? -7.57 -13.648 -17.734 1 97.44 106 LYS B N 1
ATOM 3633 C CA . LYS B 1 106 ? -6.781 -12.43 -17.859 1 97.44 106 LYS B CA 1
ATOM 3634 C C . LYS B 1 106 ? -6.152 -12.328 -19.25 1 97.44 106 LYS B C 1
ATOM 3636 O O . LYS B 1 106 ? -6.184 -11.266 -19.875 1 97.44 106 LYS B O 1
ATOM 3641 N N . VAL B 1 107 ? -5.535 -13.375 -19.703 1 98.06 107 VAL B N 1
ATOM 3642 C CA . VAL B 1 107 ? -4.891 -13.383 -21 1 98.06 107 VAL B CA 1
ATOM 3643 C C . VAL B 1 107 ? -5.938 -13.172 -22.094 1 98.06 107 VAL B C 1
ATOM 3645 O O . VAL B 1 107 ? -5.742 -12.352 -23 1 98.06 107 VAL B O 1
ATOM 3648 N N . LEU B 1 108 ? -7.035 -13.859 -21.969 1 97.69 108 LEU B N 1
ATOM 3649 C CA . LEU B 1 108 ? -8.102 -13.742 -22.953 1 97.69 108 LEU B CA 1
ATOM 3650 C C . LEU B 1 108 ? -8.609 -12.305 -23.031 1 97.69 108 LEU B C 1
ATOM 3652 O O . LEU B 1 108 ? -8.711 -11.734 -24.125 1 97.69 108 LEU B O 1
ATOM 3656 N N . ALA B 1 109 ? -8.953 -11.742 -21.922 1 97.25 109 ALA B N 1
ATOM 3657 C CA . ALA B 1 109 ? -9.492 -10.383 -21.859 1 97.25 109 ALA B CA 1
ATOM 3658 C C . ALA B 1 109 ? -8.492 -9.375 -22.438 1 97.25 109 ALA B C 1
ATOM 3660 O O . ALA B 1 109 ? -8.883 -8.438 -23.141 1 97.25 109 ALA B O 1
ATOM 3661 N N . SER B 1 110 ? -7.234 -9.578 -22.094 1 96.06 110 SER B N 1
ATOM 3662 C CA . SER B 1 110 ? -6.191 -8.68 -22.594 1 96.06 110 SER B CA 1
ATOM 3663 C C . SER B 1 110 ? -6.059 -8.766 -24.109 1 96.06 110 SER B C 1
ATOM 3665 O O . SER B 1 110 ? -5.906 -7.746 -24.781 1 96.06 110 SER B O 1
ATOM 3667 N N . GLU B 1 111 ? -6.07 -9.953 -24.609 1 95.38 111 GLU B N 1
ATOM 3668 C CA . GLU B 1 111 ? -5.938 -10.141 -26.047 1 95.38 111 GLU B CA 1
ATOM 3669 C C . GLU B 1 111 ? -7.145 -9.57 -26.797 1 95.38 111 GLU B C 1
ATOM 3671 O O . GLU B 1 111 ? -7.004 -9.039 -27.891 1 95.38 111 GLU B O 1
ATOM 3676 N N . LEU B 1 112 ? -8.289 -9.711 -26.188 1 94.38 112 LEU B N 1
ATOM 3677 C CA . LEU B 1 112 ? -9.508 -9.195 -26.797 1 94.38 112 LEU B CA 1
ATOM 3678 C C . LEU B 1 112 ? -9.656 -7.703 -26.547 1 94.38 112 LEU B C 1
ATOM 3680 O O . LEU B 1 112 ? -10.523 -7.051 -27.125 1 94.38 112 LEU B O 1
ATOM 3684 N N . ASN B 1 113 ? -8.82 -7.211 -25.641 1 94.19 113 ASN B N 1
ATOM 3685 C CA . ASN B 1 113 ? -8.875 -5.809 -25.25 1 94.19 113 ASN B CA 1
ATOM 3686 C C . ASN B 1 113 ? -10.242 -5.441 -24.672 1 94.19 113 ASN B C 1
ATOM 3688 O O . ASN B 1 113 ? -10.867 -4.48 -25.125 1 94.19 113 ASN B O 1
ATOM 3692 N N . VAL B 1 114 ? -10.711 -6.215 -23.766 1 96.56 114 VAL B N 1
ATOM 3693 C CA . VAL B 1 114 ? -12.008 -5.992 -23.125 1 96.56 114 VAL B CA 1
ATOM 3694 C C . VAL B 1 114 ? -11.844 -5.98 -21.609 1 96.56 114 VAL B C 1
ATOM 3696 O O . VAL B 1 114 ? -10.766 -6.285 -21.094 1 96.56 114 VAL B O 1
ATOM 3699 N N . ALA B 1 115 ? -12.891 -5.625 -20.875 1 97.5 115 ALA B N 1
ATOM 3700 C CA . ALA B 1 115 ? -12.867 -5.574 -19.406 1 97.5 115 ALA B CA 1
ATOM 3701 C C . ALA B 1 115 ? -12.711 -6.973 -18.812 1 97.5 115 ALA B C 1
ATOM 3703 O O . ALA B 1 115 ? -13.289 -7.938 -19.328 1 97.5 115 ALA B O 1
ATOM 3704 N N . TYR B 1 116 ? -11.977 -7.07 -17.828 1 98 116 TYR B N 1
ATOM 3705 C CA . TYR B 1 116 ? -11.812 -8.336 -17.125 1 98 116 TYR B CA 1
ATOM 3706 C C . TYR B 1 116 ? -12.242 -8.211 -15.664 1 98 116 TYR B C 1
ATOM 3708 O O . TYR B 1 116 ? -11.742 -7.359 -14.93 1 98 116 TYR B O 1
ATOM 3716 N N . ILE B 1 117 ? -13.125 -9 -15.211 1 98.25 117 ILE B N 1
ATOM 3717 C CA . ILE B 1 117 ? -13.562 -9.062 -13.82 1 98.25 117 ILE B CA 1
ATOM 3718 C C . ILE B 1 117 ? -13.07 -10.359 -13.18 1 98.25 117 ILE B C 1
ATOM 3720 O O . ILE B 1 117 ? -13.445 -11.453 -13.617 1 98.25 117 ILE B O 1
ATOM 3724 N N . SER B 1 118 ? -12.258 -10.281 -12.164 1 98.19 118 SER B N 1
ATOM 3725 C CA . SER B 1 118 ? -11.672 -11.406 -11.445 1 98.19 118 SER B CA 1
ATOM 3726 C C . SER B 1 118 ? -12.477 -11.742 -10.188 1 98.19 118 SER B C 1
ATOM 3728 O O . SER B 1 118 ? -12.609 -10.906 -9.289 1 98.19 118 SER B O 1
ATOM 3730 N N . ILE B 1 119 ? -13.023 -12.914 -10.094 1 98.44 119 ILE B N 1
ATOM 3731 C CA . ILE B 1 119 ? -13.734 -13.398 -8.914 1 98.44 119 ILE B CA 1
ATOM 3732 C C . ILE B 1 119 ? -13.055 -14.656 -8.383 1 98.44 119 ILE B C 1
ATOM 3734 O O . ILE B 1 119 ? -13.469 -15.773 -8.703 1 98.44 119 ILE B O 1
ATOM 3738 N N . PRO B 1 120 ? -12.109 -14.508 -7.52 1 98.44 120 PRO B N 1
ATOM 3739 C CA . PRO B 1 120 ? -11.359 -15.664 -7.027 1 98.44 120 PRO B CA 1
ATOM 3740 C C . PRO B 1 120 ? -12.188 -16.547 -6.098 1 98.44 120 PRO B C 1
ATOM 3742 O O . PRO B 1 120 ? -12.938 -16.047 -5.258 1 98.44 120 PRO B O 1
ATOM 3745 N N . THR B 1 121 ? -12.031 -17.859 -6.262 1 97.81 121 THR B N 1
ATOM 3746 C CA . THR B 1 121 ? -12.656 -18.812 -5.355 1 97.81 121 THR B CA 1
ATOM 3747 C C . THR B 1 121 ? -11.617 -19.422 -4.414 1 97.81 121 THR B C 1
ATOM 3749 O O . THR B 1 121 ? -11.969 -20.078 -3.436 1 97.81 121 THR B O 1
ATOM 3752 N N . VAL B 1 122 ? -10.391 -19.266 -4.684 1 97 122 VAL B N 1
ATOM 3753 C CA . VAL B 1 122 ? -9.258 -19.547 -3.803 1 97 122 VAL B CA 1
ATOM 3754 C C . VAL B 1 122 ? -8.273 -18.391 -3.844 1 97 122 VAL B C 1
ATOM 3756 O O . VAL B 1 122 ? -8.25 -17.609 -4.805 1 97 122 VAL B O 1
ATOM 3759 N N . ALA B 1 123 ? -7.547 -18.172 -2.799 1 95.75 123 ALA B N 1
ATOM 3760 C CA . ALA B 1 123 ? -6.508 -17.156 -2.742 1 95.75 123 ALA B CA 1
ATOM 3761 C C . ALA B 1 123 ? -5.137 -17.766 -2.494 1 95.75 123 ALA B C 1
ATOM 3763 O O . ALA B 1 123 ? -4.578 -17.641 -1.403 1 95.75 123 ALA B O 1
ATOM 3764 N N . SER B 1 124 ? -4.609 -18.344 -3.562 1 96.06 124 SER B N 1
ATOM 3765 C CA . SER B 1 124 ? -3.396 -19.125 -3.396 1 96.06 124 SER B CA 1
ATOM 3766 C C . SER B 1 124 ? -2.154 -18.312 -3.752 1 96.06 124 SER B C 1
ATOM 3768 O O . SER B 1 124 ? -1.029 -18.75 -3.492 1 96.06 124 SER B O 1
ATOM 3770 N N . HIS B 1 125 ? -2.334 -17.141 -4.355 1 93.38 125 HIS B N 1
ATOM 3771 C CA . HIS B 1 125 ? -1.236 -16.25 -4.719 1 93.38 125 HIS B CA 1
ATOM 3772 C C . HIS B 1 125 ? -1.754 -14.891 -5.16 1 93.38 125 HIS B C 1
ATOM 3774 O O . HIS B 1 125 ? -2.965 -14.688 -5.266 1 93.38 125 HIS B O 1
ATOM 3780 N N . ASP B 1 126 ? -0.833 -13.992 -5.441 1 90.94 126 ASP B N 1
ATOM 3781 C CA . ASP B 1 126 ? -1.182 -12.602 -5.723 1 90.94 126 ASP B CA 1
ATOM 3782 C C . ASP B 1 126 ? -1.716 -12.445 -7.145 1 90.94 126 ASP B C 1
ATOM 3784 O O . ASP B 1 126 ? -2.076 -11.344 -7.559 1 90.94 126 ASP B O 1
ATOM 3788 N N . GLY B 1 127 ? -1.934 -13.445 -7.887 1 93.62 127 GLY B N 1
ATOM 3789 C CA . GLY B 1 127 ? -2.447 -13.414 -9.25 1 93.62 127 GLY B CA 1
ATOM 3790 C C . GLY B 1 127 ? -3.881 -12.93 -9.336 1 93.62 127 GLY B C 1
ATOM 3791 O O . GLY B 1 127 ? -4.355 -12.562 -10.414 1 93.62 127 GLY B O 1
ATOM 3792 N N . ILE B 1 128 ? -4.586 -12.836 -8.273 1 93.25 128 ILE B N 1
ATOM 3793 C CA . ILE B 1 128 ? -5.992 -12.453 -8.266 1 93.25 128 ILE B CA 1
ATOM 3794 C C . ILE B 1 128 ? -6.125 -10.992 -8.695 1 93.25 128 ILE B C 1
ATOM 3796 O O . ILE B 1 128 ? -7.188 -10.57 -9.156 1 93.25 128 ILE B O 1
ATOM 3800 N N . ALA B 1 129 ? -4.984 -10.219 -8.594 1 94.62 129 ALA B N 1
ATOM 3801 C CA . ALA B 1 129 ? -5.07 -8.797 -8.938 1 94.62 129 ALA B CA 1
ATOM 3802 C C . ALA B 1 129 ? -3.877 -8.367 -9.781 1 94.62 129 ALA B C 1
ATOM 3804 O O . ALA B 1 129 ? -3.818 -7.227 -10.25 1 94.62 129 ALA B O 1
ATOM 3805 N N . SER B 1 130 ? -2.936 -9.242 -10.023 1 95.19 130 SER B N 1
ATOM 3806 C CA . SER B 1 130 ? -1.701 -8.875 -10.711 1 95.19 130 SER B CA 1
ATOM 3807 C C . SER B 1 130 ? -1.9 -8.836 -12.227 1 95.19 130 SER B C 1
ATOM 3809 O O . SER B 1 130 ? -2.793 -9.5 -12.75 1 95.19 130 SER B O 1
ATOM 3811 N N . PRO B 1 131 ? -1.121 -8.078 -12.969 1 96.12 131 PRO B N 1
ATOM 3812 C CA . PRO B 1 131 ? -1.158 -8.047 -14.438 1 96.12 131 PRO B CA 1
ATOM 3813 C C . PRO B 1 131 ? -0.28 -9.125 -15.07 1 96.12 131 PRO B C 1
ATOM 3815 O O . PRO B 1 131 ? 0.341 -8.891 -16.109 1 96.12 131 PRO B O 1
ATOM 3818 N N . VAL B 1 132 ? -0.061 -10.211 -14.383 1 95.69 132 VAL B N 1
ATOM 3819 C CA . VAL B 1 132 ? 0.767 -11.305 -14.875 1 95.69 132 VAL B CA 1
ATOM 3820 C C . VAL B 1 132 ? -0.012 -12.617 -14.789 1 95.69 132 VAL B C 1
ATOM 3822 O O . VAL B 1 132 ? -0.749 -12.852 -13.836 1 95.69 132 VAL B O 1
ATOM 3825 N N . ALA B 1 133 ? 0.074 -13.391 -15.781 1 96.62 133 ALA B N 1
ATOM 3826 C CA . ALA B 1 133 ? -0.532 -14.719 -15.812 1 96.62 133 ALA B CA 1
ATOM 3827 C C . ALA B 1 133 ? 0.536 -15.805 -15.883 1 96.62 133 ALA B C 1
ATOM 3829 O O . ALA B 1 133 ? 1.526 -15.664 -16.609 1 96.62 133 ALA B O 1
ATOM 3830 N N . SER B 1 134 ? 0.346 -16.797 -15.125 1 93.38 134 SER B N 1
ATOM 3831 C CA . SER B 1 134 ? 1.275 -17.922 -15.117 1 93.38 134 SER B CA 1
ATOM 3832 C C . SER B 1 134 ? 0.718 -19.109 -15.891 1 93.38 134 SER B C 1
ATOM 3834 O O . SER B 1 134 ? -0.337 -19.641 -15.547 1 93.38 134 SER B O 1
ATOM 3836 N N . PHE B 1 135 ? 1.402 -19.547 -16.922 1 94 135 PHE B N 1
ATOM 3837 C CA . PHE B 1 135 ? 1.017 -20.672 -17.766 1 94 135 PHE B CA 1
ATOM 3838 C C . PHE B 1 135 ? 2.074 -21.781 -17.719 1 94 135 PHE B C 1
ATOM 3840 O O . PHE B 1 135 ? 3.191 -21.547 -17.25 1 94 135 PHE B O 1
ATOM 3847 N N . LYS B 1 136 ? 1.637 -22.953 -17.984 1 89.19 136 LYS B N 1
ATOM 3848 C CA . LYS B 1 136 ? 2.559 -24.078 -18.188 1 89.19 136 LYS B CA 1
ATOM 3849 C C . LYS B 1 136 ? 2.443 -24.641 -19.594 1 89.19 136 LYS B C 1
ATOM 3851 O O . LYS B 1 136 ? 1.392 -25.141 -19.984 1 89.19 136 LYS B O 1
ATOM 3856 N N . GLU B 1 137 ? 3.555 -24.391 -20.328 1 89.56 137 GLU B N 1
ATOM 3857 C CA . GLU B 1 137 ? 3.643 -24.922 -21.688 1 89.56 137 GLU B CA 1
ATOM 3858 C C . GLU B 1 137 ? 4.719 -25.984 -21.797 1 89.56 137 GLU B C 1
ATOM 3860 O O . GLU B 1 137 ? 5.898 -25.719 -21.562 1 89.56 137 GLU B O 1
ATOM 3865 N N . GLU B 1 138 ? 4.391 -27.156 -22.203 1 83.25 138 GLU B N 1
ATOM 3866 C CA . GLU B 1 138 ? 5.324 -28.266 -22.297 1 83.25 138 GLU B CA 1
ATOM 3867 C C . GLU B 1 138 ? 6.121 -28.438 -21 1 83.25 138 GLU B C 1
ATOM 3869 O O . GLU B 1 138 ? 7.352 -28.5 -21.031 1 83.25 138 GLU B O 1
ATOM 3874 N N . ASN B 1 139 ? 5.504 -28.266 -19.969 1 77.12 139 ASN B N 1
ATOM 3875 C CA . ASN B 1 139 ? 6.02 -28.453 -18.609 1 77.12 139 ASN B CA 1
ATOM 3876 C C . ASN B 1 139 ? 6.98 -27.344 -18.219 1 77.12 139 ASN B C 1
ATOM 3878 O O . ASN B 1 139 ? 7.793 -27.516 -17.312 1 77.12 139 ASN B O 1
ATOM 3882 N N . ARG B 1 140 ? 6.938 -26.344 -18.969 1 81.94 140 ARG B N 1
ATOM 3883 C CA . ARG B 1 140 ? 7.746 -25.172 -18.641 1 81.94 140 ARG B CA 1
ATOM 3884 C C . ARG B 1 140 ? 6.863 -24 -18.25 1 81.94 140 ARG B C 1
ATOM 3886 O O . ARG B 1 140 ? 5.848 -23.719 -18.891 1 81.94 140 ARG B O 1
ATOM 3893 N N . PRO B 1 141 ? 7.273 -23.453 -17.141 1 86.69 141 PRO B N 1
ATOM 3894 C CA . PRO B 1 141 ? 6.496 -22.281 -16.703 1 86.69 141 PRO B CA 1
ATOM 3895 C C . PRO B 1 141 ? 6.742 -21.047 -17.578 1 86.69 141 PRO B C 1
ATOM 3897 O O . PRO B 1 141 ? 7.879 -20.797 -18 1 86.69 141 PRO B O 1
ATOM 3900 N N . ILE B 1 142 ? 5.695 -20.359 -17.969 1 88.69 142 ILE B N 1
ATOM 3901 C CA . ILE B 1 142 ? 5.832 -19.094 -18.688 1 88.69 142 ILE B CA 1
ATOM 3902 C C . ILE B 1 142 ? 4.965 -18.031 -18.031 1 88.69 142 ILE B C 1
ATOM 3904 O O . ILE B 1 142 ? 3.859 -18.312 -17.562 1 88.69 142 ILE B O 1
ATOM 3908 N N . SER B 1 143 ? 5.535 -16.891 -17.906 1 90.88 143 SER B N 1
ATOM 3909 C CA . SER B 1 143 ? 4.805 -15.734 -17.422 1 90.88 143 SER B CA 1
ATOM 3910 C C . SER B 1 143 ? 4.359 -14.836 -18.562 1 90.88 143 SER B C 1
ATOM 3912 O O . SER B 1 143 ? 5.172 -14.445 -19.406 1 90.88 143 SER B O 1
ATOM 3914 N N . ILE B 1 144 ? 3.092 -14.516 -18.594 1 94.75 144 ILE B N 1
ATOM 3915 C CA . ILE B 1 144 ? 2.541 -13.688 -19.672 1 94.75 144 ILE B CA 1
ATOM 3916 C C . ILE B 1 144 ? 2.09 -12.344 -19.094 1 94.75 144 ILE B C 1
ATOM 3918 O O . ILE B 1 144 ? 1.345 -12.297 -18.109 1 94.75 144 ILE B O 1
ATOM 3922 N N . SER B 1 145 ? 2.615 -11.258 -19.641 1 94.44 145 SER B N 1
ATOM 3923 C CA . SER B 1 145 ? 2.158 -9.93 -19.25 1 94.44 145 SER B CA 1
ATOM 3924 C C . SER B 1 145 ? 0.743 -9.664 -19.75 1 94.44 145 SER B C 1
ATOM 3926 O O . SER B 1 145 ? 0.426 -9.938 -20.906 1 94.44 145 SER B O 1
ATOM 3928 N N . THR B 1 146 ? -0.107 -9.164 -18.906 1 95.81 146 THR B N 1
ATOM 3929 C CA . THR B 1 146 ? -1.495 -8.844 -19.219 1 95.81 146 THR B CA 1
ATOM 3930 C C . THR B 1 146 ? -1.878 -7.484 -18.656 1 95.81 146 THR B C 1
ATOM 3932 O O . THR B 1 146 ? -1.086 -6.855 -17.953 1 95.81 146 THR B O 1
ATOM 3935 N N . ASN B 1 147 ? -3.023 -6.992 -19.047 1 94.06 147 ASN B N 1
ATOM 3936 C CA . ASN B 1 147 ? -3.627 -5.91 -18.281 1 94.06 147 ASN B CA 1
ATOM 3937 C C . ASN B 1 147 ? -4.066 -6.379 -16.906 1 94.06 147 ASN B C 1
ATOM 3939 O O . ASN B 1 147 ? -4.438 -7.539 -16.719 1 94.06 147 ASN B O 1
ATOM 3943 N N . PRO B 1 148 ? -3.926 -5.461 -15.953 1 94.5 148 PRO B N 1
ATOM 3944 C CA . PRO B 1 148 ? -4.574 -5.828 -14.688 1 94.5 148 PRO B CA 1
ATOM 3945 C C . PRO B 1 148 ? -6.09 -5.941 -14.812 1 94.5 148 PRO B C 1
ATOM 3947 O O . PRO B 1 148 ? -6.676 -5.406 -15.758 1 94.5 148 PRO B O 1
ATOM 3950 N N . PRO B 1 149 ? -6.688 -6.656 -13.914 1 96.94 149 PRO B N 1
ATOM 3951 C CA . PRO B 1 149 ? -8.148 -6.711 -13.984 1 96.94 149 PRO B CA 1
ATOM 3952 C C . PRO B 1 149 ? -8.797 -5.336 -13.82 1 96.94 149 PRO B C 1
ATOM 3954 O O . PRO B 1 149 ? -8.266 -4.477 -13.109 1 96.94 149 PRO B O 1
ATOM 3957 N N . THR B 1 150 ? -9.906 -5.191 -14.562 1 96.94 150 THR B N 1
ATOM 3958 C CA . THR B 1 150 ? -10.727 -3.996 -14.391 1 96.94 150 THR B CA 1
ATOM 3959 C C . THR B 1 150 ? -11.344 -3.961 -12.992 1 96.94 150 THR B C 1
ATOM 3961 O O . THR B 1 150 ? -11.375 -2.91 -12.352 1 96.94 150 THR B O 1
ATOM 3964 N N . ALA B 1 151 ? -11.781 -5.117 -12.594 1 97.56 151 ALA B N 1
ATOM 3965 C CA . ALA B 1 151 ? -12.398 -5.238 -11.273 1 97.56 151 ALA B CA 1
ATOM 3966 C C . ALA B 1 151 ? -12.016 -6.559 -10.617 1 97.56 151 ALA B C 1
ATOM 3968 O O . ALA B 1 151 ? -11.797 -7.566 -11.297 1 97.56 151 ALA B O 1
ATOM 3969 N N . VAL B 1 152 ? -11.898 -6.562 -9.32 1 98.25 152 VAL B N 1
ATOM 3970 C CA . VAL B 1 152 ? -11.68 -7.746 -8.5 1 98.25 152 VAL B CA 1
ATOM 3971 C C . VAL B 1 152 ? -12.766 -7.844 -7.43 1 98.25 152 VAL B C 1
ATOM 3973 O O . VAL B 1 152 ? -12.961 -6.914 -6.645 1 98.25 152 VAL B O 1
ATOM 3976 N N . LEU B 1 153 ? -13.508 -8.883 -7.461 1 98.31 153 LEU B N 1
ATOM 3977 C CA . LEU B 1 153 ? -14.5 -9.156 -6.43 1 98.31 153 LEU B CA 1
ATOM 3978 C C . LEU B 1 153 ? -14.07 -10.32 -5.551 1 98.31 153 LEU B C 1
ATOM 3980 O O . LEU B 1 153 ? -14.383 -11.477 -5.844 1 98.31 153 LEU B O 1
ATOM 3984 N N . ALA B 1 154 ? -13.398 -10.031 -4.492 1 98.31 154 ALA B N 1
ATOM 3985 C CA . ALA B 1 154 ? -12.93 -11.031 -3.537 1 98.31 154 ALA B CA 1
ATOM 3986 C C . ALA B 1 154 ? -13.969 -11.266 -2.441 1 98.31 154 ALA B C 1
ATOM 3988 O O . ALA B 1 154 ? -14.047 -10.5 -1.479 1 98.31 154 ALA B O 1
ATOM 3989 N N . ASP B 1 155 ? -14.711 -12.312 -2.564 1 98.06 155 ASP B N 1
ATOM 3990 C CA . ASP B 1 155 ? -15.766 -12.664 -1.614 1 98.06 155 ASP B CA 1
ATOM 3991 C C . ASP B 1 155 ? -15.203 -13.492 -0.459 1 98.06 155 ASP B C 1
ATOM 3993 O O . ASP B 1 155 ? -14.852 -14.664 -0.639 1 98.06 155 ASP B O 1
ATOM 3997 N N . LEU B 1 156 ? -15.242 -12.953 0.749 1 97.75 156 LEU B N 1
ATOM 3998 C CA . LEU B 1 156 ? -14.602 -13.57 1.905 1 97.75 156 LEU B CA 1
ATOM 3999 C C . LEU B 1 156 ? -15.344 -14.836 2.318 1 97.75 156 LEU B C 1
ATOM 4001 O O . LEU B 1 156 ? -14.742 -15.773 2.85 1 97.75 156 LEU B O 1
ATOM 4005 N N . THR B 1 157 ? -16.625 -14.883 2.092 1 96.56 157 THR B N 1
ATOM 4006 C CA . THR B 1 157 ? -17.391 -16.078 2.41 1 96.56 157 THR B CA 1
ATOM 4007 C C . THR B 1 157 ? -16.969 -17.25 1.534 1 96.56 157 THR B C 1
ATOM 4009 O O . THR B 1 157 ? -16.797 -18.375 2.023 1 96.56 157 THR B O 1
ATOM 4012 N N . ILE B 1 158 ? -16.75 -16.969 0.265 1 96.56 158 ILE B N 1
ATOM 4013 C CA . ILE B 1 158 ? -16.297 -17.984 -0.677 1 96.56 158 ILE B CA 1
ATOM 4014 C C . ILE B 1 158 ? -14.867 -18.406 -0.344 1 96.56 158 ILE B C 1
ATOM 4016 O O . ILE B 1 158 ? -14.57 -19.594 -0.272 1 96.56 158 ILE B O 1
ATOM 4020 N N . LEU B 1 159 ? -13.992 -17.469 -0.1 1 97.56 159 LEU B N 1
ATOM 4021 C CA . LEU B 1 159 ? -12.578 -17.734 0.122 1 97.56 159 LEU B CA 1
ATOM 4022 C C . LEU B 1 159 ? -12.359 -18.484 1.434 1 97.56 159 LEU B C 1
ATOM 4024 O O . LEU B 1 159 ? -11.5 -19.359 1.521 1 97.56 159 LEU B O 1
ATOM 4028 N N . ARG B 1 160 ? -13.164 -18.141 2.445 1 96.38 160 ARG B N 1
ATOM 4029 C CA . ARG B 1 160 ? -13.062 -18.797 3.75 1 96.38 160 ARG B CA 1
ATOM 4030 C C . ARG B 1 160 ? -13.422 -20.266 3.662 1 96.38 160 ARG B C 1
ATOM 4032 O O . ARG B 1 160 ? -1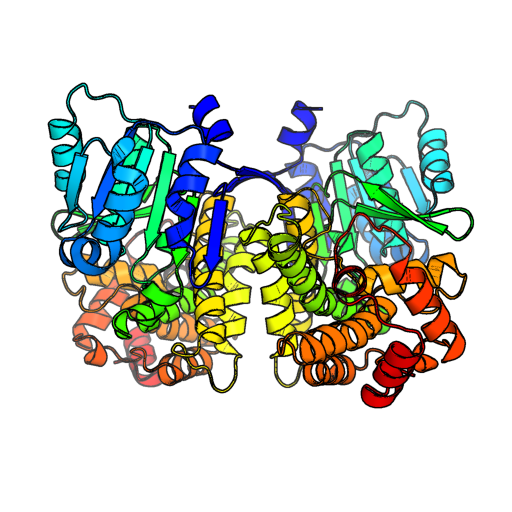2.883 -21.094 4.406 1 96.38 160 ARG B O 1
ATOM 4039 N N . LYS B 1 161 ? -14.266 -20.641 2.717 1 94.44 161 LYS B N 1
ATOM 4040 C CA . LYS B 1 161 ? -14.758 -22.016 2.582 1 94.44 161 LYS B CA 1
ATOM 4041 C C . LYS B 1 161 ? -13.852 -22.828 1.662 1 94.44 161 LYS B C 1
ATOM 4043 O O . LYS B 1 161 ? -14.008 -24.047 1.56 1 94.44 161 LYS B O 1
ATOM 4048 N N . SER B 1 162 ? -12.922 -22.188 1.004 1 95.69 162 SER B N 1
ATOM 4049 C CA . SER B 1 162 ? -11.992 -22.906 0.139 1 95.69 162 SER B CA 1
ATOM 4050 C C . SER B 1 162 ? -11.07 -23.812 0.948 1 95.69 162 SER B C 1
ATOM 4052 O O . SER B 1 162 ? -10.891 -23.609 2.15 1 95.69 162 SER B O 1
ATOM 4054 N N . PRO B 1 163 ? -10.578 -24.922 0.314 1 95.75 163 PRO B N 1
ATOM 4055 C CA . PRO B 1 163 ? -9.594 -25.734 1.055 1 95.75 163 PRO B CA 1
ATOM 4056 C C . PRO B 1 163 ? -8.461 -24.891 1.63 1 95.75 163 PRO B C 1
ATOM 4058 O O . PRO B 1 163 ? -7.871 -24.062 0.918 1 95.75 163 PRO B O 1
ATOM 4061 N N . VAL B 1 164 ? -8.133 -25.078 2.881 1 97.06 164 VAL B N 1
ATOM 4062 C CA . VAL B 1 164 ? -7.25 -24.219 3.664 1 97.06 164 VAL B CA 1
ATOM 4063 C C . VAL B 1 164 ? -5.852 -24.219 3.051 1 97.06 164 VAL B C 1
ATOM 4065 O O . VAL B 1 164 ? -5.102 -23.25 3.188 1 97.06 164 VAL B O 1
ATOM 4068 N N . ARG B 1 165 ? -5.543 -25.297 2.324 1 97.56 165 ARG B N 1
ATOM 4069 C CA . ARG B 1 165 ? -4.23 -25.406 1.694 1 97.56 165 ARG B CA 1
ATOM 4070 C C . ARG B 1 165 ? -3.973 -24.234 0.756 1 97.56 165 ARG B C 1
ATOM 4072 O O . ARG B 1 165 ? -2.84 -23.75 0.646 1 97.56 165 ARG B O 1
ATOM 4079 N N . TYR B 1 166 ? -5.008 -23.75 0.073 1 97.69 166 TYR B N 1
ATOM 4080 C CA . TYR B 1 166 ? -4.848 -22.656 -0.874 1 97.69 166 TYR B CA 1
ATOM 4081 C C . TYR B 1 166 ? -4.621 -21.344 -0.145 1 97.69 166 TYR B C 1
ATOM 4083 O O . TYR B 1 166 ? -3.865 -20.484 -0.617 1 97.69 166 TYR B O 1
ATOM 4091 N N . LEU B 1 167 ? -5.242 -21.172 1.024 1 97.94 167 LEU B N 1
ATOM 4092 C CA . LEU B 1 167 ? -4.996 -19.984 1.831 1 97.94 167 LEU B CA 1
ATOM 4093 C C . LEU B 1 167 ? -3.58 -20 2.395 1 97.94 167 LEU B C 1
ATOM 4095 O O . LEU B 1 167 ? -2.92 -18.953 2.439 1 97.94 167 LEU B O 1
ATOM 4099 N N . ARG B 1 168 ? -3.129 -21.203 2.773 1 98.19 168 ARG B N 1
ATOM 4100 C CA . ARG B 1 168 ? -1.761 -21.344 3.262 1 98.19 168 ARG B CA 1
ATOM 4101 C C . ARG B 1 168 ? -0.751 -21.016 2.168 1 98.19 168 ARG B C 1
ATOM 4103 O O . ARG B 1 168 ? 0.272 -20.375 2.432 1 98.19 168 ARG B O 1
ATOM 4110 N N . SER B 1 169 ? -1.096 -21.438 0.958 1 98.31 169 SER B N 1
ATOM 4111 C CA . SER B 1 169 ? -0.255 -21.094 -0.186 1 98.31 169 SER B CA 1
ATOM 4112 C C . SER B 1 169 ? -0.225 -19.594 -0.424 1 98.31 169 SER B C 1
ATOM 4114 O O . SER B 1 169 ? 0.833 -19.031 -0.704 1 98.31 169 SER B O 1
ATOM 4116 N N . GLY B 1 170 ? -1.4 -18.969 -0.356 1 98.44 170 GLY B N 1
ATOM 4117 C CA . GLY B 1 170 ? -1.469 -17.516 -0.478 1 98.44 170 GLY B CA 1
ATOM 4118 C C . GLY B 1 170 ? -0.624 -16.797 0.552 1 98.44 170 GLY B C 1
ATOM 4119 O O . GLY B 1 170 ? 0.02 -15.789 0.239 1 98.44 170 GLY B O 1
ATOM 4120 N N . TYR B 1 171 ? -0.624 -17.328 1.786 1 98.62 171 TYR B N 1
ATOM 4121 C CA . TYR B 1 171 ? 0.206 -16.766 2.846 1 98.62 171 TYR B CA 1
ATOM 4122 C C . TYR B 1 171 ? 1.685 -16.859 2.49 1 98.62 171 TYR B C 1
ATOM 4124 O O . TYR B 1 171 ? 2.43 -15.891 2.643 1 98.62 171 TYR B O 1
ATOM 4132 N N . GLY B 1 172 ? 2.082 -18.047 2.029 1 98.69 172 GLY B N 1
ATOM 4133 C CA . GLY B 1 172 ? 3.459 -18.219 1.595 1 98.69 172 GLY B CA 1
ATOM 4134 C C . GLY B 1 172 ? 3.867 -17.25 0.499 1 98.69 172 GLY B C 1
ATOM 4135 O O . GLY B 1 172 ? 4.965 -16.688 0.536 1 98.69 172 GLY B O 1
ATOM 4136 N N . ASP B 1 173 ? 2.957 -17.062 -0.451 1 98.75 173 ASP B N 1
ATOM 4137 C CA . ASP B 1 173 ? 3.207 -16.141 -1.55 1 98.75 173 ASP B CA 1
ATOM 4138 C C . ASP B 1 173 ? 3.383 -14.703 -1.034 1 98.75 173 ASP B C 1
ATOM 4140 O O . ASP B 1 173 ? 4.285 -13.992 -1.471 1 98.75 173 ASP B O 1
ATOM 4144 N N . LEU B 1 174 ? 2.572 -14.289 -0.124 1 98.75 174 LEU B N 1
ATOM 4145 C CA . LEU B 1 174 ? 2.652 -12.945 0.435 1 98.75 174 LEU B CA 1
ATOM 4146 C C . LEU B 1 174 ? 3.959 -12.75 1.196 1 98.75 174 LEU B C 1
ATOM 4148 O O . LEU B 1 174 ? 4.645 -11.742 1.017 1 98.75 174 LEU B O 1
ATOM 4152 N N . ILE B 1 175 ? 4.344 -13.719 2.014 1 98.62 175 ILE B N 1
ATOM 4153 C CA . ILE B 1 175 ? 5.527 -13.625 2.859 1 98.62 175 ILE B CA 1
ATOM 4154 C C . ILE B 1 175 ? 6.777 -13.547 1.987 1 98.62 175 ILE B C 1
ATOM 4156 O O . ILE B 1 175 ? 7.758 -12.891 2.352 1 98.62 175 ILE B O 1
ATOM 4160 N N . SER B 1 176 ? 6.664 -14.133 0.816 1 98.75 176 SER B N 1
ATOM 4161 C CA . SER B 1 176 ? 7.824 -14.164 -0.071 1 98.75 176 SER B CA 1
ATOM 4162 C C . SER B 1 176 ? 8.172 -12.773 -0.581 1 98.75 176 SER B C 1
ATOM 4164 O O . SER B 1 176 ? 9.281 -12.539 -1.065 1 98.75 176 SER B O 1
ATOM 4166 N N . ASN B 1 177 ? 7.207 -11.812 -0.473 1 98.81 177 ASN B N 1
ATOM 4167 C CA . ASN B 1 177 ? 7.496 -10.438 -0.867 1 98.81 177 ASN B CA 1
ATOM 4168 C C . ASN B 1 177 ? 8.664 -9.859 -0.069 1 98.81 177 ASN B C 1
ATOM 4170 O O . ASN B 1 177 ? 9.336 -8.938 -0.53 1 98.81 177 ASN B O 1
ATOM 4174 N N . ILE B 1 178 ? 8.938 -10.383 1.13 1 98.62 178 ILE B N 1
ATOM 4175 C CA . ILE B 1 178 ? 10 -9.891 1.998 1 98.62 178 ILE B CA 1
ATOM 4176 C C . ILE B 1 178 ? 11.352 -10.094 1.322 1 98.62 178 ILE B C 1
ATOM 4178 O O . ILE B 1 178 ? 12.148 -9.156 1.22 1 98.62 178 ILE B O 1
ATOM 4182 N N . THR B 1 179 ? 11.625 -11.281 0.779 1 98.75 179 THR B N 1
ATOM 4183 C CA . THR B 1 179 ? 12.898 -11.555 0.127 1 98.75 179 THR B CA 1
ATOM 4184 C C . THR B 1 179 ? 12.93 -10.938 -1.271 1 98.75 179 THR B C 1
ATOM 4186 O O . THR B 1 179 ? 13.984 -10.508 -1.742 1 98.75 179 THR B O 1
ATOM 4189 N N . ALA B 1 180 ? 11.734 -10.859 -1.917 1 98.75 180 ALA B N 1
ATOM 4190 C CA . ALA B 1 180 ? 11.664 -10.227 -3.232 1 98.75 180 ALA B CA 1
ATOM 4191 C C . ALA B 1 180 ? 12.117 -8.773 -3.162 1 98.75 180 ALA B C 1
ATOM 4193 O O . ALA B 1 180 ? 12.914 -8.32 -3.992 1 98.75 180 ALA B O 1
ATOM 4194 N N . VAL B 1 181 ? 11.656 -8.078 -2.199 1 98.62 181 VAL B N 1
ATOM 4195 C CA . VAL B 1 181 ? 11.992 -6.66 -2.068 1 98.62 181 VAL B CA 1
ATOM 4196 C C . VAL B 1 181 ? 13.453 -6.512 -1.658 1 98.62 181 VAL B C 1
ATOM 4198 O O . VAL B 1 181 ? 14.148 -5.605 -2.123 1 98.62 181 VAL B O 1
ATOM 4201 N N . LYS B 1 182 ? 13.984 -7.418 -0.759 1 98.44 182 LYS B N 1
ATOM 4202 C CA . LYS B 1 182 ? 15.398 -7.383 -0.417 1 98.44 182 LYS B CA 1
ATOM 4203 C C . LYS B 1 182 ? 16.266 -7.559 -1.659 1 98.44 182 LYS B C 1
ATOM 4205 O O . LYS B 1 182 ? 17.281 -6.871 -1.819 1 98.44 182 LYS B O 1
ATOM 4210 N N . ASP B 1 183 ? 15.859 -8.492 -2.496 1 98.62 183 ASP B N 1
ATOM 4211 C CA . ASP B 1 183 ? 16.578 -8.703 -3.748 1 98.62 183 ASP B CA 1
ATOM 4212 C C . ASP B 1 183 ? 16.516 -7.461 -4.629 1 98.62 183 ASP B C 1
ATOM 4214 O O . ASP B 1 183 ? 17.5 -7.125 -5.305 1 98.62 183 ASP B O 1
ATOM 4218 N N . TRP B 1 184 ? 15.367 -6.844 -4.68 1 98.56 184 TRP B N 1
ATOM 4219 C CA . TRP B 1 184 ? 15.203 -5.637 -5.484 1 98.56 184 TRP B CA 1
ATOM 4220 C C . TRP B 1 184 ? 16.109 -4.516 -4.98 1 98.56 184 TRP B C 1
ATOM 4222 O O . TRP B 1 184 ? 16.734 -3.818 -5.773 1 98.56 184 TRP B O 1
ATOM 4232 N N . ILE B 1 185 ? 16.188 -4.324 -3.674 1 97.5 185 ILE B N 1
ATOM 4233 C CA . ILE B 1 185 ? 17.062 -3.334 -3.068 1 97.5 185 ILE B CA 1
ATOM 4234 C C . ILE B 1 185 ? 18.516 -3.666 -3.406 1 97.5 185 ILE B C 1
ATOM 4236 O O . ILE B 1 185 ? 19.297 -2.777 -3.752 1 97.5 185 ILE B O 1
ATOM 4240 N N . LEU B 1 186 ? 18.844 -4.961 -3.293 1 97.88 186 LEU B N 1
ATOM 4241 C CA . LEU B 1 186 ? 20.188 -5.414 -3.645 1 97.88 186 LEU B CA 1
ATOM 4242 C C . LEU B 1 186 ? 20.531 -5.059 -5.086 1 97.88 186 LEU B C 1
ATOM 4244 O O . LEU B 1 186 ? 21.625 -4.594 -5.375 1 97.88 186 LEU B O 1
ATOM 4248 N N . ALA B 1 187 ? 19.609 -5.285 -5.988 1 98.12 187 ALA B N 1
ATOM 4249 C CA . ALA B 1 187 ? 19.812 -4.969 -7.402 1 98.12 187 ALA B CA 1
ATOM 4250 C C . ALA B 1 187 ? 20.016 -3.469 -7.602 1 98.12 187 ALA B C 1
ATOM 4252 O O . ALA B 1 187 ? 20.844 -3.051 -8.422 1 98.12 187 ALA B O 1
ATOM 4253 N N . LYS B 1 188 ? 19.25 -2.691 -6.941 1 96.25 188 LYS B N 1
ATOM 4254 C CA . LYS B 1 188 ? 19.438 -1.243 -6.984 1 96.25 188 LYS B CA 1
ATOM 4255 C C . LYS B 1 188 ? 20.844 -0.847 -6.559 1 96.25 188 LYS B C 1
ATOM 4257 O O . LYS B 1 188 ? 21.5 -0.05 -7.234 1 96.25 188 LYS B O 1
ATOM 4262 N N . GLU B 1 189 ? 21.312 -1.399 -5.523 1 95.12 189 GLU B N 1
ATOM 4263 C CA . GLU B 1 189 ? 22.594 -1.019 -4.926 1 95.12 189 GLU B CA 1
ATOM 4264 C C . GLU B 1 189 ? 23.766 -1.538 -5.746 1 95.12 189 GLU B C 1
ATOM 4266 O O . GLU B 1 189 ? 24.781 -0.861 -5.875 1 95.12 189 GLU B O 1
ATOM 4271 N N . LYS B 1 190 ? 23.625 -2.744 -6.23 1 96.81 190 LYS B N 1
ATOM 4272 C CA . LYS B 1 190 ? 24.766 -3.424 -6.828 1 96.81 190 LYS B CA 1
ATOM 4273 C C . LYS B 1 190 ? 24.844 -3.162 -8.328 1 96.81 190 LYS B C 1
ATOM 4275 O O . LYS B 1 190 ? 25.938 -3.08 -8.898 1 96.81 190 LYS B O 1
ATOM 4280 N N . VAL B 1 191 ? 23.703 -3.047 -9.008 1 96.81 191 VAL B N 1
ATOM 4281 C CA . VAL B 1 191 ? 23.75 -2.939 -10.461 1 96.81 191 VAL B CA 1
ATOM 4282 C C . VAL B 1 191 ? 22.906 -1.754 -10.922 1 96.81 191 VAL B C 1
ATOM 4284 O O . VAL B 1 191 ? 22.547 -1.667 -12.094 1 96.81 191 VAL B O 1
ATOM 4287 N N . ASP B 1 192 ? 22.484 -0.879 -10.055 1 94.75 192 ASP B N 1
ATOM 4288 C CA . ASP B 1 192 ? 21.812 0.386 -10.312 1 94.75 192 ASP B CA 1
ATOM 4289 C C . ASP B 1 192 ? 20.469 0.159 -11.031 1 94.75 192 ASP B C 1
ATOM 4291 O O . ASP B 1 192 ? 20.125 0.893 -11.953 1 94.75 192 ASP B O 1
ATOM 4295 N N . GLU B 1 193 ? 19.812 -0.959 -10.625 1 96.5 193 GLU B N 1
ATOM 4296 C CA . GLU B 1 193 ? 18.484 -1.204 -11.18 1 96.5 193 GLU B CA 1
ATOM 4297 C C . GLU B 1 193 ? 17.484 -0.184 -10.656 1 96.5 193 GLU B C 1
ATOM 4299 O O . GLU B 1 193 ? 17.562 0.248 -9.508 1 96.5 193 GLU B O 1
ATOM 4304 N N . GLU B 1 194 ? 16.562 0.19 -11.531 1 94.44 194 GLU B N 1
ATOM 4305 C CA . GLU B 1 194 ? 15.492 1.095 -11.117 1 94.44 194 GLU B CA 1
ATOM 4306 C C . GLU B 1 194 ? 14.711 0.517 -9.945 1 94.44 194 GLU B C 1
ATOM 4308 O O . GLU B 1 194 ? 14.406 -0.68 -9.914 1 94.44 194 GLU B O 1
ATOM 4313 N N . TYR B 1 195 ? 14.406 1.324 -8.953 1 96 195 TYR B N 1
ATOM 4314 C CA . TYR B 1 195 ? 13.727 0.95 -7.719 1 96 195 TYR B CA 1
ATOM 4315 C C . TYR B 1 195 ? 12.586 1.917 -7.41 1 96 195 TYR B C 1
ATOM 4317 O O . TYR B 1 195 ? 12.719 3.125 -7.617 1 96 195 TYR B O 1
ATOM 4325 N N . ASN B 1 196 ? 11.445 1.411 -7.051 1 96.88 196 ASN B N 1
ATOM 4326 C CA . ASN B 1 196 ? 10.289 2.205 -6.664 1 96.88 196 ASN B CA 1
ATOM 4327 C C . ASN B 1 196 ? 9.875 1.935 -5.219 1 96.88 196 ASN B C 1
ATOM 4329 O O . ASN B 1 196 ? 9.297 0.89 -4.918 1 96.88 196 ASN B O 1
ATOM 4333 N N . GLU B 1 197 ? 10.086 2.879 -4.414 1 97.56 197 GLU B N 1
ATOM 4334 C CA . GLU B 1 197 ? 9.891 2.725 -2.975 1 97.56 197 GLU B CA 1
ATOM 4335 C C . GLU B 1 197 ? 8.414 2.525 -2.639 1 97.56 197 GLU B C 1
ATOM 4337 O O . GLU B 1 197 ? 8.078 1.783 -1.712 1 97.56 197 GLU B O 1
ATOM 4342 N N . VAL B 1 198 ? 7.535 3.193 -3.303 1 97.38 198 VAL B N 1
ATOM 4343 C CA . VAL B 1 198 ? 6.102 3.078 -3.039 1 97.38 198 VAL B CA 1
ATOM 4344 C C . VAL B 1 198 ? 5.641 1.649 -3.32 1 97.38 198 VAL B C 1
ATOM 4346 O O . VAL B 1 198 ? 4.992 1.023 -2.48 1 97.38 198 VAL B O 1
ATOM 4349 N N . ALA B 1 199 ? 6.035 1.111 -4.477 1 97.75 199 ALA B N 1
ATOM 4350 C CA . ALA B 1 199 ? 5.676 -0.259 -4.836 1 97.75 199 ALA B CA 1
ATOM 4351 C C . ALA B 1 199 ? 6.273 -1.258 -3.85 1 97.75 199 ALA B C 1
ATOM 4353 O O . ALA B 1 199 ? 5.605 -2.211 -3.441 1 97.75 199 ALA B O 1
ATOM 4354 N N . ALA B 1 200 ? 7.527 -1.033 -3.49 1 98.5 200 ALA B N 1
ATOM 4355 C CA . ALA B 1 200 ? 8.188 -1.908 -2.523 1 98.5 200 ALA B CA 1
ATOM 4356 C C . ALA B 1 200 ? 7.449 -1.901 -1.188 1 98.5 200 ALA B C 1
ATOM 4358 O O . ALA B 1 200 ? 7.246 -2.953 -0.576 1 98.5 200 ALA B O 1
ATOM 4359 N N . SER B 1 201 ? 7.051 -0.726 -0.758 1 98.5 201 SER B N 1
ATOM 4360 C CA . SER B 1 201 ? 6.336 -0.587 0.507 1 98.5 201 SER B CA 1
ATOM 4361 C C . SER B 1 201 ? 4.977 -1.278 0.455 1 98.5 201 SER B C 1
ATOM 4363 O O . SER B 1 201 ? 4.574 -1.941 1.414 1 98.5 201 SER B O 1
ATOM 4365 N N . MET B 1 202 ? 4.277 -1.186 -0.667 1 98.12 202 MET B N 1
ATOM 4366 C CA . MET B 1 202 ? 2.975 -1.822 -0.854 1 98.12 202 MET B CA 1
ATOM 4367 C C . MET B 1 202 ? 3.094 -3.34 -0.765 1 98.12 202 MET B C 1
ATOM 4369 O O . MET B 1 202 ? 2.156 -4.016 -0.334 1 98.12 202 MET B O 1
ATOM 4373 N N . ALA B 1 203 ? 4.219 -3.84 -1.188 1 98.56 203 ALA B N 1
ATOM 4374 C CA . ALA B 1 203 ? 4.422 -5.285 -1.209 1 98.56 203 ALA B CA 1
ATOM 4375 C C . ALA B 1 203 ? 4.879 -5.797 0.156 1 98.56 203 ALA B C 1
ATOM 4377 O O . ALA B 1 203 ? 4.371 -6.805 0.649 1 98.56 203 ALA B O 1
ATOM 4378 N N . VAL B 1 204 ? 5.777 -5.074 0.806 1 98.38 204 VAL B N 1
ATOM 4379 C CA . VAL B 1 204 ? 6.496 -5.656 1.932 1 98.38 204 VAL B CA 1
ATOM 4380 C C . VAL B 1 204 ? 5.762 -5.352 3.232 1 98.38 204 VAL B C 1
ATOM 4382 O O . VAL B 1 204 ? 5.793 -6.152 4.172 1 98.38 204 VAL B O 1
ATOM 4385 N N . MET B 1 205 ? 5.027 -4.227 3.336 1 98.06 205 MET B N 1
ATOM 4386 C CA . MET B 1 205 ? 4.414 -3.848 4.605 1 98.06 205 MET B CA 1
ATOM 4387 C C . MET B 1 205 ? 3.309 -4.828 4.988 1 98.06 205 MET B C 1
ATOM 4389 O O . MET B 1 205 ? 3.248 -5.285 6.133 1 98.06 205 MET B O 1
ATOM 4393 N N . PRO B 1 206 ? 2.41 -5.23 4.027 1 98.19 206 PRO B N 1
ATOM 4394 C CA . PRO B 1 206 ? 1.433 -6.262 4.387 1 98.19 206 PRO B CA 1
ATOM 4395 C C . PRO B 1 206 ? 2.086 -7.582 4.785 1 98.19 206 PRO B C 1
ATOM 4397 O O . PRO B 1 206 ? 1.605 -8.258 5.699 1 98.19 206 PRO B O 1
ATOM 4400 N N . ALA B 1 207 ? 3.152 -7.957 4.094 1 98.38 207 ALA B N 1
ATOM 4401 C CA . ALA B 1 207 ? 3.869 -9.18 4.449 1 98.38 207 ALA B CA 1
ATOM 4402 C C . ALA B 1 207 ? 4.383 -9.117 5.883 1 98.38 207 ALA B C 1
ATOM 4404 O O . ALA B 1 207 ? 4.238 -10.07 6.645 1 98.38 207 ALA B O 1
ATOM 4405 N N . ASN B 1 208 ? 4.953 -7.992 6.273 1 97.75 208 ASN B N 1
ATOM 4406 C CA . ASN B 1 208 ? 5.469 -7.816 7.629 1 97.75 208 ASN B CA 1
ATOM 4407 C C . ASN B 1 208 ? 4.34 -7.797 8.656 1 97.75 208 ASN B C 1
ATOM 4409 O O . ASN B 1 208 ? 4.516 -8.258 9.781 1 97.75 208 ASN B O 1
ATOM 4413 N N . LEU B 1 209 ? 3.186 -7.219 8.273 1 97.38 209 LEU B N 1
ATOM 4414 C CA . LEU B 1 209 ? 2.031 -7.234 9.164 1 97.38 209 LEU B CA 1
ATOM 4415 C C . LEU B 1 209 ? 1.626 -8.664 9.5 1 97.38 209 LEU B C 1
ATOM 441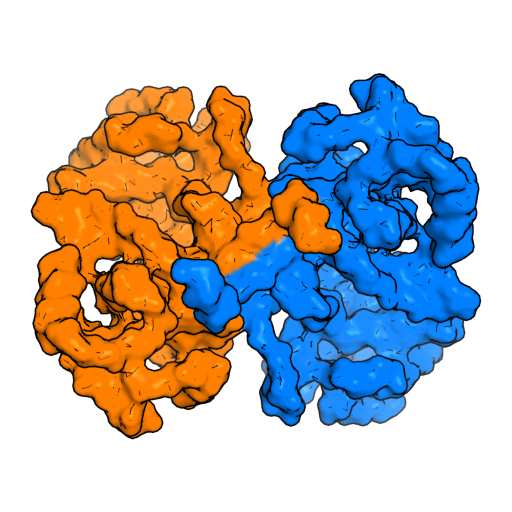7 O O . LEU B 1 209 ? 1.431 -9 10.672 1 97.38 209 LEU B O 1
ATOM 4421 N N . MET B 1 210 ? 1.557 -9.484 8.438 1 96.75 210 MET B N 1
ATOM 4422 C CA . MET B 1 210 ? 1.178 -10.883 8.656 1 96.75 210 MET B CA 1
ATOM 4423 C C . MET B 1 210 ? 2.232 -11.602 9.492 1 96.75 210 MET B C 1
ATOM 4425 O O . MET B 1 210 ? 1.897 -12.398 10.367 1 96.75 210 MET B O 1
ATOM 4429 N N . LEU B 1 211 ? 3.445 -11.266 9.227 1 95.12 211 LEU B N 1
ATOM 4430 C CA . LEU B 1 211 ? 4.574 -11.875 9.914 1 95.12 211 LEU B CA 1
ATOM 4431 C C . LEU B 1 211 ? 4.535 -11.555 11.406 1 95.12 211 LEU B C 1
ATOM 4433 O O . LEU B 1 211 ? 4.906 -12.383 12.234 1 95.12 211 LEU B O 1
ATOM 4437 N N . THR B 1 212 ? 4.055 -10.383 11.797 1 92.25 212 THR B N 1
ATOM 4438 C CA . THR B 1 212 ? 4.152 -9.875 13.156 1 92.25 212 THR B CA 1
ATOM 4439 C C . THR B 1 212 ? 2.859 -10.133 13.93 1 92.25 212 THR B C 1
ATOM 4441 O O . THR B 1 212 ? 2.811 -9.969 15.148 1 92.25 212 THR B O 1
ATOM 4444 N N . THR B 1 213 ? 1.807 -10.5 13.219 1 91.62 213 THR B N 1
ATOM 4445 C CA . THR B 1 213 ? 0.52 -10.727 13.867 1 91.62 213 THR B CA 1
ATOM 4446 C C . THR B 1 213 ? 0.589 -11.93 14.805 1 91.62 213 THR B C 1
ATOM 4448 O O . THR B 1 213 ? 0.899 -13.039 14.367 1 91.62 213 THR B O 1
ATOM 4451 N N . ALA B 1 214 ? 0.302 -11.609 16.031 1 85 214 ALA B N 1
ATOM 4452 C CA . ALA B 1 214 ? 0.271 -12.664 17.047 1 85 214 ALA B CA 1
ATOM 4453 C C . ALA B 1 214 ? -0.959 -13.555 16.859 1 85 214 ALA B C 1
ATOM 4455 O O . ALA B 1 214 ? -2.023 -13.078 16.469 1 85 214 ALA B O 1
ATOM 4456 N N . ASN B 1 215 ? -0.944 -14.75 17.156 1 87.69 215 ASN B N 1
ATOM 4457 C CA . ASN B 1 215 ? -2.053 -15.703 17.125 1 87.69 215 ASN B CA 1
ATOM 4458 C C . ASN B 1 215 ? -2.738 -15.695 15.758 1 87.69 215 ASN B C 1
ATOM 4460 O O . ASN B 1 215 ? -3.967 -15.656 15.672 1 87.69 215 ASN B O 1
ATOM 4464 N N . LEU B 1 216 ? -1.976 -15.547 14.766 1 91.19 216 LEU B N 1
ATOM 4465 C CA . LEU B 1 216 ? -2.467 -15.539 13.391 1 91.19 216 LEU B CA 1
ATOM 4466 C C . LEU B 1 216 ? -3.283 -16.797 13.094 1 91.19 216 LEU B C 1
ATOM 4468 O O . LEU B 1 216 ? -2.846 -17.906 13.383 1 91.19 216 LEU B O 1
ATOM 4472 N N . ASP B 1 217 ? -4.543 -16.547 12.664 1 92.94 217 ASP B N 1
ATOM 4473 C CA . ASP B 1 217 ? -5.477 -17.578 12.227 1 92.94 217 ASP B CA 1
ATOM 4474 C C . ASP B 1 217 ? -6.113 -17.219 10.883 1 92.94 217 ASP B C 1
ATOM 4476 O O . ASP B 1 217 ? -7.035 -16.391 10.836 1 92.94 217 ASP B O 1
ATOM 4480 N N . ILE B 1 218 ? -5.727 -17.875 9.844 1 92.25 218 ILE B N 1
ATOM 4481 C CA . ILE B 1 218 ? -6.176 -17.5 8.5 1 92.25 218 ILE B CA 1
ATOM 4482 C C . ILE B 1 218 ? -7.633 -17.906 8.312 1 92.25 218 ILE B C 1
ATOM 4484 O O . ILE B 1 218 ? -8.289 -17.484 7.359 1 92.25 218 ILE B O 1
ATOM 4488 N N . GLY B 1 219 ? -8.156 -18.719 9.281 1 90.81 219 GLY B N 1
ATOM 4489 C CA . GLY B 1 219 ? -9.578 -19.031 9.273 1 90.81 219 GLY B CA 1
ATOM 4490 C C . GLY B 1 219 ? -10.445 -17.938 9.867 1 90.81 219 GLY B C 1
ATOM 4491 O O . GLY B 1 219 ? -11.656 -17.922 9.664 1 90.81 219 GLY B O 1
ATOM 4492 N N . ASN B 1 220 ? -9.805 -17.094 10.633 1 93.12 220 ASN B N 1
ATOM 4493 C CA . ASN B 1 220 ? -10.492 -15.922 11.172 1 93.12 220 ASN B CA 1
ATOM 4494 C C . ASN B 1 220 ? -10.758 -14.883 10.086 1 93.12 220 ASN B C 1
ATOM 4496 O O . ASN B 1 220 ? -9.859 -14.539 9.305 1 93.12 220 ASN B O 1
ATOM 4500 N N . ILE B 1 221 ? -11.914 -14.383 10.031 1 94.81 221 ILE B N 1
ATOM 4501 C CA . ILE B 1 221 ? -12.359 -13.523 8.938 1 94.81 221 ILE B CA 1
ATOM 4502 C C . ILE B 1 221 ? -11.484 -12.273 8.867 1 94.81 221 ILE B C 1
ATOM 4504 O O . ILE B 1 221 ? -11.188 -11.773 7.781 1 94.81 221 ILE B O 1
ATOM 4508 N N . LYS B 1 222 ? -11.102 -11.727 10.023 1 92.81 222 LYS B N 1
ATOM 4509 C CA . LYS B 1 222 ? -10.289 -10.516 10.047 1 92.81 222 LYS B CA 1
ATOM 4510 C C . LYS B 1 222 ? -8.891 -10.773 9.484 1 92.81 222 LYS B C 1
ATOM 4512 O O . LYS B 1 222 ? -8.352 -9.961 8.734 1 92.81 222 LYS B O 1
ATOM 4517 N N . HIS B 1 223 ? -8.289 -11.867 9.922 1 95.94 223 HIS B N 1
ATOM 4518 C CA . HIS B 1 223 ? -6.965 -12.234 9.43 1 95.94 223 HIS B CA 1
ATOM 4519 C C . HIS B 1 223 ? -7.008 -12.609 7.949 1 95.94 223 HIS B C 1
ATOM 4521 O O . HIS B 1 223 ? -6.078 -12.305 7.199 1 95.94 223 HIS B O 1
ATOM 4527 N N . LEU B 1 224 ? -8.133 -13.273 7.551 1 97.38 224 LEU B N 1
ATOM 4528 C CA . LEU B 1 224 ? -8.32 -13.602 6.141 1 97.38 224 LEU B CA 1
ATOM 4529 C C . LEU B 1 224 ? -8.406 -12.336 5.297 1 97.38 224 LEU B C 1
ATOM 4531 O O . LEU B 1 224 ? -7.797 -12.258 4.227 1 97.38 224 LEU B O 1
ATOM 4535 N N . GLU B 1 225 ? -9.148 -11.383 5.742 1 97.38 225 GLU B N 1
ATOM 4536 C CA . GLU B 1 225 ? -9.273 -10.109 5.043 1 97.38 225 GLU B CA 1
ATOM 4537 C C . GLU B 1 225 ? -7.914 -9.438 4.867 1 97.38 225 GLU B C 1
ATOM 4539 O O . GLU B 1 225 ? -7.609 -8.914 3.797 1 97.38 225 GLU B O 1
ATOM 4544 N N . MET B 1 226 ? -7.074 -9.469 5.898 1 97.06 226 MET B N 1
ATOM 4545 C CA . MET B 1 226 ? -5.742 -8.867 5.832 1 97.06 226 MET B CA 1
ATOM 4546 C C . MET B 1 226 ? -4.867 -9.602 4.82 1 97.06 226 MET B C 1
ATOM 4548 O O . MET B 1 226 ? -4.105 -8.969 4.086 1 97.06 226 MET B O 1
ATOM 4552 N N . LEU B 1 227 ? -4.992 -10.922 4.84 1 98.12 227 LEU B N 1
ATOM 4553 C CA . LEU B 1 227 ? -4.242 -11.719 3.875 1 98.12 227 LEU B CA 1
ATOM 4554 C C . LEU B 1 227 ? -4.633 -11.352 2.447 1 98.12 227 LEU B C 1
ATOM 4556 O O . LEU B 1 227 ? -3.768 -11.133 1.597 1 98.12 227 LEU B O 1
ATOM 4560 N N . ILE B 1 228 ? -5.949 -11.211 2.195 1 98.5 228 ILE B N 1
ATOM 4561 C CA . ILE B 1 228 ? -6.457 -10.906 0.861 1 98.5 228 ILE B CA 1
ATOM 4562 C C . ILE B 1 228 ? -6.043 -9.5 0.46 1 98.5 228 ILE B C 1
ATOM 4564 O O . ILE B 1 228 ? -5.621 -9.266 -0.676 1 98.5 228 ILE B O 1
ATOM 4568 N N . ARG B 1 229 ? -6.094 -8.539 1.415 1 98.38 229 ARG B N 1
ATOM 4569 C CA . ARG B 1 229 ? -5.609 -7.184 1.157 1 98.38 229 ARG B CA 1
ATOM 4570 C C . ARG B 1 229 ? -4.141 -7.191 0.755 1 98.38 229 ARG B C 1
ATOM 4572 O O . ARG B 1 229 ? -3.738 -6.48 -0.17 1 98.38 229 ARG B O 1
ATOM 4579 N N . GLY B 1 230 ? -3.385 -7.977 1.501 1 98.56 230 GLY B N 1
ATOM 4580 C CA . GLY B 1 230 ? -1.967 -8.078 1.195 1 98.56 230 GLY B CA 1
ATOM 4581 C C . GLY B 1 230 ? -1.693 -8.625 -0.192 1 98.56 230 GLY B C 1
ATOM 4582 O O . GLY B 1 230 ? -0.86 -8.094 -0.925 1 98.56 230 GLY B O 1
ATOM 4583 N N . LEU B 1 231 ? -2.402 -9.688 -0.555 1 98.56 231 LEU B N 1
ATOM 4584 C CA . LEU B 1 231 ? -2.225 -10.305 -1.865 1 98.56 231 LEU B CA 1
ATOM 4585 C C . LEU B 1 231 ? -2.621 -9.344 -2.979 1 98.56 231 LEU B C 1
ATOM 4587 O O . LEU B 1 231 ? -1.953 -9.273 -4.012 1 98.56 231 LEU B O 1
ATOM 4591 N N . ILE B 1 232 ? -3.67 -8.602 -2.783 1 98.19 232 ILE B N 1
ATOM 4592 C CA . ILE B 1 232 ? -4.137 -7.633 -3.773 1 98.19 232 ILE B CA 1
ATOM 4593 C C . ILE B 1 232 ? -3.123 -6.5 -3.906 1 98.19 232 ILE B C 1
ATOM 4595 O O . ILE B 1 232 ? -2.777 -6.094 -5.02 1 98.19 232 ILE B O 1
ATOM 4599 N N . LEU B 1 233 ? -2.586 -6.004 -2.773 1 98.5 233 LEU B N 1
ATOM 4600 C CA . LEU B 1 233 ? -1.58 -4.949 -2.824 1 98.5 233 LEU B CA 1
ATOM 4601 C C . LEU B 1 233 ? -0.315 -5.441 -3.521 1 98.5 233 LEU B C 1
ATOM 4603 O O . LEU B 1 233 ? 0.349 -4.672 -4.223 1 98.5 233 LEU B O 1
ATOM 4607 N N . SER B 1 234 ? 0.018 -6.688 -3.271 1 98.44 234 SER B N 1
ATOM 4608 C CA . SER B 1 234 ? 1.138 -7.289 -3.986 1 98.44 234 SER B CA 1
ATOM 4609 C C . SER B 1 234 ? 0.933 -7.219 -5.496 1 98.44 234 SER B C 1
ATOM 4611 O O . SER B 1 234 ? 1.814 -6.766 -6.227 1 98.44 234 SER B O 1
ATOM 4613 N N . GLY B 1 235 ? -0.259 -7.629 -5.949 1 97.31 235 GLY B N 1
ATOM 4614 C CA . GLY B 1 235 ? -0.58 -7.547 -7.367 1 97.31 235 GLY B CA 1
ATOM 4615 C C . GLY B 1 235 ? -0.574 -6.129 -7.898 1 97.31 235 GLY B C 1
ATOM 4616 O O . GLY B 1 235 ? -0.047 -5.867 -8.984 1 97.31 235 GLY B O 1
ATOM 4617 N N . VAL B 1 236 ? -1.096 -5.211 -7.145 1 96.94 236 VAL B N 1
ATOM 4618 C CA . VAL B 1 236 ? -1.191 -3.811 -7.543 1 96.94 236 VAL B CA 1
ATOM 4619 C C . VAL B 1 236 ? 0.205 -3.199 -7.621 1 96.94 236 VAL B C 1
ATOM 4621 O O . VAL B 1 236 ? 0.471 -2.352 -8.477 1 96.94 236 VAL B O 1
ATOM 4624 N N . SER B 1 237 ? 1.089 -3.602 -6.691 1 97.75 237 SER B N 1
ATOM 4625 C CA . SER B 1 237 ? 2.459 -3.1 -6.727 1 97.75 237 SER B CA 1
ATOM 4626 C C . SER B 1 237 ? 3.154 -3.482 -8.031 1 97.75 237 SER B C 1
ATOM 4628 O O . SER B 1 237 ? 3.93 -2.699 -8.578 1 97.75 237 SER B O 1
ATOM 4630 N N . ILE B 1 238 ? 2.859 -4.668 -8.531 1 97.12 238 ILE B N 1
ATOM 4631 C CA . ILE B 1 238 ? 3.398 -5.125 -9.812 1 97.12 238 ILE B CA 1
ATOM 4632 C C . ILE B 1 238 ? 2.867 -4.242 -10.938 1 97.12 238 ILE B C 1
ATOM 4634 O O . ILE B 1 238 ? 3.623 -3.836 -11.828 1 97.12 238 ILE B O 1
ATOM 4638 N N . SER B 1 239 ? 1.591 -3.918 -10.867 1 94.31 239 SER B N 1
ATOM 4639 C CA . SER B 1 239 ? 0.964 -3.055 -11.867 1 94.31 239 SER B CA 1
ATOM 4640 C C . SER B 1 239 ? 1.575 -1.656 -11.852 1 94.31 239 SER B C 1
ATOM 4642 O O . SER B 1 239 ? 1.745 -1.035 -12.898 1 94.31 239 SER B O 1
ATOM 4644 N N . LEU B 1 240 ? 1.883 -1.191 -10.688 1 94.19 240 LEU B N 1
ATOM 4645 C CA . LEU B 1 240 ? 2.391 0.163 -10.5 1 94.19 240 LEU B CA 1
ATOM 4646 C C . LEU B 1 240 ? 3.727 0.345 -11.211 1 94.19 240 LEU B C 1
ATOM 4648 O O . LEU B 1 240 ? 3.984 1.399 -11.797 1 94.19 240 LEU B O 1
ATOM 4652 N N . VAL B 1 241 ? 4.555 -0.687 -11.219 1 94.56 241 VAL B N 1
ATOM 4653 C CA . VAL B 1 241 ? 5.91 -0.501 -11.727 1 94.56 241 VAL B CA 1
ATOM 4654 C C . VAL B 1 241 ? 6.062 -1.223 -13.062 1 94.56 241 VAL B C 1
ATOM 4656 O O . VAL B 1 241 ? 7.07 -1.05 -13.758 1 94.56 241 VAL B O 1
ATOM 4659 N N . GLY B 1 242 ? 5.094 -2.074 -13.484 1 92.44 242 GLY B N 1
ATOM 4660 C CA . GLY B 1 242 ? 5.164 -2.797 -14.75 1 92.44 242 GLY B CA 1
ATOM 4661 C C . GLY B 1 242 ? 6.199 -3.906 -14.742 1 92.44 242 GLY B C 1
ATOM 4662 O O . GLY B 1 242 ? 6.766 -4.234 -15.781 1 92.44 242 GLY B O 1
ATOM 4663 N N . SER B 1 243 ? 6.488 -4.379 -13.562 1 94.25 243 SER B N 1
ATOM 4664 C CA . SER B 1 243 ? 7.441 -5.465 -13.359 1 94.25 243 SER B CA 1
ATOM 4665 C C . SER B 1 243 ? 7.098 -6.277 -12.117 1 94.25 243 SER B C 1
ATOM 4667 O O . SER B 1 243 ? 6.48 -5.766 -11.18 1 94.25 243 SER B O 1
ATOM 4669 N N . SER B 1 244 ? 7.492 -7.5 -12.086 1 95.69 244 SER B N 1
ATOM 4670 C CA . SER B 1 244 ? 7.199 -8.359 -10.945 1 95.69 244 SER B CA 1
ATOM 4671 C C . SER B 1 244 ? 8.211 -8.148 -9.828 1 95.69 244 SER B C 1
ATOM 4673 O O . SER B 1 244 ? 8.172 -8.852 -8.812 1 95.69 244 SER B O 1
ATOM 4675 N N . ARG B 1 245 ? 9.094 -7.219 -9.883 1 97.31 245 ARG B N 1
ATOM 4676 C CA . ARG B 1 245 ? 10.203 -7 -8.961 1 97.31 245 ARG B CA 1
ATOM 4677 C C . ARG B 1 245 ? 9.711 -6.867 -7.523 1 97.31 245 ARG B C 1
ATOM 4679 O O . ARG B 1 245 ? 10.336 -7.383 -6.598 1 97.31 245 ARG B O 1
ATOM 4686 N N . PRO B 1 246 ? 8.539 -6.219 -7.305 1 98.06 246 PRO B N 1
ATOM 4687 C CA . PRO B 1 246 ? 8.109 -6.055 -5.914 1 98.06 246 PRO B CA 1
ATOM 4688 C C . PRO B 1 246 ? 7.707 -7.379 -5.266 1 98.06 246 PRO B C 1
ATOM 4690 O O . PRO B 1 246 ? 7.613 -7.465 -4.039 1 98.06 246 PRO B O 1
ATOM 4693 N N . ALA B 1 247 ? 7.48 -8.414 -6.145 1 98.25 247 ALA B N 1
ATOM 4694 C CA . ALA B 1 247 ? 6.855 -9.617 -5.594 1 98.25 247 ALA B CA 1
ATOM 4695 C C . ALA B 1 247 ? 7.594 -10.875 -6.043 1 98.25 247 ALA B C 1
ATOM 4697 O O . ALA B 1 247 ? 7.129 -11.992 -5.809 1 98.25 247 ALA B O 1
ATOM 4698 N N . SER B 1 248 ? 8.688 -10.711 -6.707 1 97.38 248 SER B N 1
ATOM 4699 C CA . SER B 1 248 ? 9.391 -11.883 -7.234 1 97.38 248 SER B CA 1
ATOM 4700 C C . SER B 1 248 ? 10.898 -11.672 -7.211 1 97.38 248 SER B C 1
ATOM 4702 O O . SER B 1 248 ? 11.414 -10.742 -7.828 1 97.38 248 SER B O 1
ATOM 4704 N N . GLY B 1 249 ? 11.594 -12.438 -6.461 1 97.75 249 GLY B N 1
ATOM 4705 C CA . GLY B 1 249 ? 13.047 -12.461 -6.391 1 97.75 249 GLY B CA 1
ATOM 4706 C C . GLY B 1 249 ? 13.633 -13.852 -6.531 1 97.75 249 GLY B C 1
ATOM 4707 O O . GLY B 1 249 ? 13.195 -14.633 -7.383 1 97.75 249 GLY B O 1
ATOM 4708 N N . ALA B 1 250 ? 14.602 -14.18 -5.773 1 98.56 250 ALA B N 1
ATOM 4709 C CA . ALA B 1 250 ? 15.305 -15.453 -5.832 1 98.56 250 ALA B CA 1
ATOM 4710 C C . ALA B 1 250 ? 14.398 -16.594 -5.391 1 98.56 250 ALA B C 1
ATOM 4712 O O . ALA B 1 250 ? 14.516 -17.719 -5.891 1 98.56 250 ALA B O 1
ATOM 4713 N N . GLU B 1 251 ? 13.508 -16.359 -4.449 1 98.5 251 GLU B N 1
ATOM 4714 C CA . GLU B 1 251 ? 12.562 -17.375 -4.012 1 98.5 251 GLU B CA 1
ATOM 4715 C C . GLU B 1 251 ? 11.68 -17.844 -5.168 1 98.5 251 GLU B C 1
ATOM 4717 O O . GLU B 1 251 ? 11.359 -19.031 -5.266 1 98.5 251 GLU B O 1
ATOM 4722 N N . HIS B 1 252 ? 11.273 -16.906 -6.043 1 97.19 252 HIS B N 1
ATOM 4723 C CA . HIS B 1 252 ? 10.508 -17.281 -7.227 1 97.19 252 HIS B CA 1
ATOM 4724 C C . HIS B 1 252 ? 11.375 -17.984 -8.25 1 97.19 252 HIS B C 1
ATOM 4726 O O . HIS B 1 252 ? 10.914 -18.891 -8.953 1 97.19 252 HIS B O 1
ATOM 4732 N N . LYS B 1 253 ? 12.633 -17.562 -8.367 1 97.25 253 LYS B N 1
ATOM 4733 C CA . LYS B 1 253 ? 13.555 -18.281 -9.234 1 97.25 253 LYS B CA 1
ATOM 4734 C C . LYS B 1 253 ? 13.648 -19.75 -8.836 1 97.25 253 LYS B C 1
ATOM 4736 O O . LYS B 1 253 ? 13.688 -20.641 -9.695 1 97.25 253 LYS B O 1
ATOM 4741 N N . PHE B 1 254 ? 13.742 -20 -7.551 1 98.12 254 PHE B N 1
ATOM 4742 C CA . PHE B 1 254 ? 13.773 -21.359 -7.031 1 98.12 254 PHE B CA 1
ATOM 4743 C C . PHE B 1 254 ? 12.523 -22.125 -7.461 1 98.12 254 PHE B C 1
ATOM 4745 O O . PHE B 1 254 ? 12.625 -23.25 -7.969 1 98.12 254 PHE B O 1
ATOM 4752 N N . SER B 1 255 ? 11.336 -21.531 -7.281 1 96.5 255 SER B N 1
ATOM 4753 C CA . SER B 1 255 ? 10.078 -22.156 -7.668 1 96.5 255 SER B CA 1
ATOM 4754 C C . SER B 1 255 ? 10.039 -22.453 -9.164 1 96.5 255 SER B C 1
ATOM 4756 O O . SER B 1 255 ? 9.656 -23.547 -9.586 1 96.5 255 SER B O 1
ATOM 4758 N N . HIS B 1 256 ? 10.469 -21.484 -9.969 1 94.19 256 HIS B N 1
ATOM 4759 C CA . HIS B 1 256 ? 10.516 -21.672 -11.414 1 94.19 256 HIS B CA 1
ATOM 4760 C C . HIS B 1 256 ? 11.461 -22.812 -11.789 1 94.19 256 HIS B C 1
ATOM 4762 O O . HIS B 1 256 ? 11.164 -23.594 -12.703 1 94.19 256 HIS B O 1
ATOM 4768 N N . ALA B 1 257 ? 12.578 -22.828 -11.125 1 96 257 ALA B N 1
ATOM 4769 C CA . ALA B 1 257 ? 13.539 -23.906 -11.367 1 96 257 ALA B CA 1
ATOM 4770 C C . ALA B 1 257 ? 12.93 -25.266 -11.078 1 96 257 ALA B C 1
ATOM 4772 O O . ALA B 1 257 ? 13.141 -26.219 -11.836 1 96 257 ALA B O 1
ATOM 4773 N N . LEU B 1 258 ? 12.219 -25.359 -9.938 1 95.62 258 LEU B N 1
ATOM 4774 C CA . LEU B 1 258 ? 11.531 -26.609 -9.617 1 95.62 258 LEU B CA 1
ATOM 4775 C C . LEU B 1 258 ? 10.617 -27.047 -10.758 1 95.62 258 LEU B C 1
ATOM 4777 O O . LEU B 1 258 ? 10.633 -28.203 -11.172 1 95.62 258 LEU B O 1
ATOM 4781 N N . ASP B 1 259 ? 9.883 -26.125 -11.266 1 91.5 259 ASP B N 1
ATOM 4782 C CA . ASP B 1 259 ? 8.93 -26.406 -12.336 1 91.5 259 ASP B CA 1
ATOM 4783 C C . ASP B 1 259 ? 9.648 -26.797 -13.625 1 91.5 259 ASP B C 1
ATOM 4785 O O . ASP B 1 259 ? 9.234 -27.734 -14.312 1 91.5 259 ASP B O 1
ATOM 4789 N N . TYR B 1 260 ? 10.664 -26.109 -13.938 1 90.94 260 TYR B N 1
ATOM 4790 C CA . TYR B 1 260 ? 11.422 -26.359 -15.156 1 90.94 260 TYR B CA 1
ATOM 4791 C C . TYR B 1 260 ? 12.031 -27.75 -15.148 1 90.94 260 TYR B C 1
ATOM 4793 O O . TYR B 1 260 ? 12.102 -28.406 -16.188 1 90.94 260 TYR B O 1
ATOM 4801 N N . LEU B 1 261 ? 12.461 -28.172 -13.984 1 93.5 261 LEU B N 1
ATOM 4802 C CA . LEU B 1 261 ? 13.156 -29.453 -13.852 1 93.5 261 LEU B CA 1
ATOM 4803 C C . LEU B 1 261 ? 12.156 -30.609 -13.703 1 93.5 261 LEU B C 1
ATOM 4805 O O . LEU B 1 261 ? 12.555 -31.766 -13.633 1 93.5 261 LEU B O 1
ATOM 4809 N N . GLY B 1 262 ? 10.867 -30.25 -13.688 1 90.19 262 GLY B N 1
ATOM 4810 C CA . GLY B 1 262 ? 9.828 -31.266 -13.57 1 90.19 262 GLY B CA 1
ATOM 4811 C C . GLY B 1 262 ? 9.57 -31.688 -12.141 1 90.19 262 GLY B C 1
ATOM 4812 O O . GLY B 1 262 ? 8.945 -32.719 -11.898 1 90.19 262 GLY B O 1
ATOM 4813 N N . HIS B 1 263 ? 10.062 -30.875 -11.164 1 89.12 263 HIS B N 1
ATOM 4814 C CA . HIS B 1 263 ? 9.891 -31.156 -9.742 1 89.12 263 HIS B CA 1
ATOM 4815 C C . HIS B 1 263 ? 8.82 -30.25 -9.125 1 89.12 263 HIS B C 1
ATOM 4817 O O . HIS B 1 263 ? 8.828 -30.016 -7.914 1 89.12 263 HIS B O 1
ATOM 4823 N N . GLY B 1 264 ? 8 -29.719 -9.961 1 82.44 264 GLY B N 1
ATOM 4824 C CA . GLY B 1 264 ? 7.074 -28.688 -9.516 1 82.44 264 GLY B CA 1
ATOM 4825 C C . GLY B 1 264 ? 5.961 -29.234 -8.633 1 82.44 264 GLY B C 1
ATOM 4826 O O . GLY B 1 264 ? 4.785 -28.953 -8.875 1 82.44 264 GLY B O 1
ATOM 4827 N N . ASN B 1 265 ? 6.32 -29.922 -7.629 1 86.56 265 ASN B N 1
ATOM 4828 C CA . ASN B 1 265 ? 5.34 -30.406 -6.664 1 86.56 265 ASN B CA 1
ATOM 4829 C C . ASN B 1 265 ? 4.922 -29.312 -5.688 1 86.56 265 ASN B C 1
ATOM 4831 O O . ASN B 1 265 ? 5.691 -28.391 -5.418 1 86.56 265 ASN B O 1
ATOM 4835 N N . GLY B 1 266 ? 3.695 -29.406 -5.23 1 93.12 266 GLY B N 1
ATOM 4836 C CA . GLY B 1 266 ? 3.18 -28.391 -4.324 1 93.12 266 GLY B CA 1
ATOM 4837 C C . GLY B 1 266 ? 2.594 -27.188 -5.043 1 93.12 266 GLY B C 1
ATOM 4838 O O . GLY B 1 266 ? 2.793 -27.031 -6.25 1 93.12 266 GLY B O 1
ATOM 4839 N N . LEU B 1 267 ? 1.906 -26.359 -4.316 1 95.5 267 LEU B N 1
ATOM 4840 C CA . LEU B 1 267 ? 1.347 -25.125 -4.844 1 95.5 267 LEU B CA 1
ATOM 4841 C C . LEU B 1 267 ? 2.416 -24.047 -4.938 1 95.5 267 LEU B C 1
ATOM 4843 O O . LEU B 1 267 ? 3.443 -24.125 -4.258 1 95.5 267 LEU B O 1
ATOM 4847 N N . HIS B 1 268 ? 2.217 -23.078 -5.777 1 95.19 268 HIS B N 1
ATOM 4848 C CA . HIS B 1 268 ? 3.168 -22 -6.023 1 95.19 268 HIS B CA 1
ATOM 4849 C C . HIS B 1 268 ? 3.596 -21.328 -4.715 1 95.19 268 HIS B C 1
ATOM 4851 O O . HIS B 1 268 ? 4.793 -21.172 -4.461 1 95.19 268 HIS B O 1
ATOM 4857 N N . GLY B 1 269 ? 2.6 -20.969 -3.85 1 97.81 269 GLY B N 1
ATOM 4858 C CA . GLY B 1 269 ? 2.887 -20.281 -2.598 1 97.81 269 GLY B CA 1
ATOM 4859 C C . GLY B 1 269 ? 3.66 -21.141 -1.613 1 97.81 269 GLY B C 1
ATOM 4860 O O . GLY B 1 269 ? 4.391 -20.609 -0.77 1 97.81 269 GLY B O 1
ATOM 4861 N N . GLU B 1 270 ? 3.496 -22.453 -1.753 1 98.5 270 GLU B N 1
ATOM 4862 C CA . GLU B 1 270 ? 4.273 -23.375 -0.928 1 98.5 270 GLU B CA 1
ATOM 4863 C C . GLU B 1 270 ? 5.742 -23.391 -1.345 1 98.5 270 GLU B C 1
ATOM 4865 O O . GLU B 1 270 ? 6.633 -23.344 -0.495 1 98.5 270 GLU B O 1
ATOM 4870 N N . GLN B 1 271 ? 5.945 -23.406 -2.625 1 98.12 271 GLN B N 1
ATOM 4871 C CA . GLN B 1 271 ? 7.305 -23.422 -3.156 1 98.12 271 GLN B CA 1
ATOM 4872 C C . GLN B 1 271 ? 8.039 -22.125 -2.816 1 98.12 271 GLN B C 1
ATOM 4874 O O . GLN B 1 271 ? 9.172 -22.156 -2.33 1 98.12 271 GLN B O 1
ATOM 4879 N N . VAL B 1 272 ? 7.387 -20.984 -3.047 1 98.5 272 VAL B N 1
ATOM 4880 C CA . VAL B 1 272 ? 8.086 -19.719 -2.848 1 98.5 272 VAL B CA 1
ATOM 4881 C C . VAL B 1 272 ? 8.227 -19.438 -1.354 1 98.5 272 VAL B C 1
ATOM 4883 O O . VAL B 1 272 ? 9.164 -18.766 -0.931 1 98.5 272 VAL B O 1
ATOM 4886 N N . GLY B 1 273 ? 7.262 -19.953 -0.522 1 98.69 273 GLY B N 1
ATOM 4887 C CA . GLY B 1 273 ? 7.445 -19.875 0.918 1 98.69 273 GLY B CA 1
ATOM 4888 C C . GLY B 1 273 ? 8.711 -20.547 1.397 1 98.69 273 GLY B C 1
ATOM 4889 O O . GLY B 1 273 ? 9.492 -19.969 2.148 1 98.69 273 GLY B O 1
ATOM 4890 N N . ILE B 1 274 ? 8.945 -21.766 0.907 1 98.75 274 ILE B N 1
ATOM 4891 C CA . ILE B 1 274 ? 10.164 -22.5 1.218 1 98.75 274 ILE B CA 1
ATOM 4892 C C . ILE B 1 274 ? 11.375 -21.75 0.663 1 98.75 274 ILE B C 1
ATOM 4894 O O . ILE B 1 274 ? 12.391 -21.609 1.35 1 98.75 274 ILE B O 1
ATOM 4898 N N . GLY B 1 275 ? 11.234 -21.312 -0.529 1 98.75 275 GLY B N 1
ATOM 4899 C CA . GLY B 1 275 ? 12.289 -20.5 -1.125 1 98.75 275 GLY B CA 1
ATOM 4900 C C . GLY B 1 275 ? 12.641 -19.281 -0.3 1 98.75 275 GLY B C 1
ATOM 4901 O O . GLY B 1 275 ? 13.812 -18.922 -0.182 1 98.75 275 GLY B O 1
ATOM 4902 N N . ALA B 1 276 ? 11.641 -18.625 0.259 1 98.88 276 ALA B N 1
ATOM 4903 C CA . ALA B 1 276 ? 11.852 -17.438 1.062 1 98.88 276 ALA B CA 1
ATOM 4904 C C . ALA B 1 276 ? 12.695 -17.734 2.297 1 98.88 276 ALA B C 1
ATOM 4906 O O . ALA B 1 276 ? 13.523 -16.922 2.703 1 98.88 276 ALA B O 1
ATOM 4907 N N . ILE B 1 277 ? 12.477 -18.906 2.914 1 98.88 277 ILE B N 1
ATOM 4908 C CA . ILE B 1 277 ? 13.289 -19.312 4.051 1 98.88 277 ILE B CA 1
ATOM 4909 C C . ILE B 1 277 ? 14.758 -19.391 3.635 1 98.88 277 ILE B C 1
ATOM 4911 O O . ILE B 1 277 ? 15.625 -18.828 4.297 1 98.88 277 ILE B O 1
ATOM 4915 N N . ILE B 1 278 ? 14.992 -20.031 2.516 1 98.88 278 ILE B N 1
ATOM 4916 C CA . ILE B 1 278 ? 16.344 -20.281 2.029 1 98.88 278 ILE B CA 1
ATOM 4917 C C . ILE B 1 278 ? 17.016 -18.953 1.679 1 98.88 278 ILE B C 1
ATOM 4919 O O . ILE B 1 278 ? 18.141 -18.672 2.117 1 98.88 278 ILE B O 1
ATOM 4923 N N . MET B 1 279 ? 16.312 -18.125 0.885 1 98.88 279 MET B N 1
ATOM 4924 C CA . MET B 1 279 ? 16.891 -16.859 0.419 1 98.88 279 MET B CA 1
ATOM 4925 C C . MET B 1 279 ? 17.078 -15.891 1.577 1 98.88 279 MET B C 1
ATOM 4927 O O . MET B 1 279 ? 18.047 -15.125 1.591 1 98.88 279 MET B O 1
ATOM 4931 N N . GLU B 1 280 ? 16.141 -15.883 2.516 1 98.81 280 GLU B N 1
ATOM 4932 C CA . GLU B 1 280 ? 16.281 -15.039 3.693 1 98.81 280 GLU B CA 1
ATOM 4933 C C . GLU B 1 280 ? 17.516 -15.414 4.5 1 98.81 280 GLU B C 1
ATOM 4935 O O . GLU B 1 280 ? 18.203 -14.547 5.051 1 98.81 280 GLU B O 1
ATOM 4940 N N . TYR B 1 281 ? 17.812 -16.703 4.609 1 98.81 281 TYR B N 1
ATOM 4941 C CA . TYR B 1 281 ? 19.031 -17.156 5.273 1 98.81 281 TYR B CA 1
ATOM 4942 C C . TYR B 1 281 ? 20.266 -16.578 4.59 1 98.81 281 TYR B C 1
ATOM 4944 O O . TYR B 1 281 ? 21.188 -16.125 5.262 1 98.81 281 TYR B O 1
ATOM 4952 N N . LEU B 1 282 ? 20.281 -16.641 3.295 1 98.69 282 LEU B N 1
ATOM 4953 C CA . LEU B 1 282 ? 21.422 -16.109 2.557 1 98.69 282 LEU B CA 1
ATOM 4954 C C . LEU B 1 282 ? 21.578 -14.609 2.801 1 98.69 282 LEU B C 1
ATOM 4956 O O . LEU B 1 282 ? 22.703 -14.125 2.992 1 98.69 282 LEU B O 1
ATOM 4960 N N . HIS B 1 283 ? 20.484 -13.883 2.783 1 98.56 283 HIS B N 1
ATOM 4961 C CA . HIS B 1 283 ? 20.531 -12.453 3.076 1 98.56 283 HIS B CA 1
ATOM 4962 C C . HIS B 1 283 ? 21.078 -12.203 4.48 1 98.56 283 HIS B C 1
ATOM 4964 O O . HIS B 1 283 ? 21.875 -11.281 4.688 1 98.56 283 HIS B O 1
ATOM 4970 N N . GLN B 1 284 ? 20.609 -12.992 5.426 1 98.25 284 GLN B N 1
ATOM 4971 C CA . GLN B 1 284 ? 21.062 -12.852 6.805 1 98.25 284 GLN B CA 1
ATOM 4972 C C . GLN B 1 284 ? 22.547 -13.18 6.926 1 98.25 284 GLN B C 1
ATOM 4974 O O . GLN B 1 284 ? 23.297 -12.438 7.566 1 98.25 284 GLN B O 1
ATOM 4979 N N . LYS B 1 285 ? 22.969 -14.227 6.371 1 98 285 LYS B N 1
ATOM 4980 C CA . LYS B 1 285 ? 24.344 -14.703 6.48 1 98 285 LYS B CA 1
ATOM 4981 C C . LYS B 1 285 ? 25.328 -13.727 5.828 1 98 285 LYS B C 1
ATOM 4983 O O . LYS B 1 285 ? 26.375 -13.406 6.398 1 98 285 LYS B O 1
ATOM 4988 N N . HIS B 1 286 ? 24.984 -13.211 4.668 1 97.75 286 HIS B N 1
ATOM 4989 C CA . HIS B 1 286 ? 25.969 -12.484 3.875 1 97.75 286 HIS B CA 1
ATOM 4990 C C . HIS B 1 286 ? 25.875 -10.977 4.113 1 97.75 286 HIS B C 1
ATOM 4992 O O . HIS B 1 286 ? 26.859 -10.25 3.955 1 97.75 286 HIS B O 1
ATOM 4998 N N . TYR B 1 287 ? 24.688 -10.469 4.547 1 96.5 287 TYR B N 1
ATOM 4999 C CA . TYR B 1 287 ? 24.531 -9.023 4.664 1 96.5 287 TYR B CA 1
ATOM 5000 C C . TYR B 1 287 ? 24.031 -8.641 6.055 1 96.5 287 TYR B C 1
ATOM 5002 O O . TYR B 1 287 ? 23.891 -7.457 6.367 1 96.5 287 TYR B O 1
ATOM 5010 N N . GLY B 1 288 ? 23.781 -9.633 6.867 1 95 288 GLY B N 1
ATOM 5011 C CA . GLY B 1 288 ? 23.344 -9.367 8.227 1 95 288 GLY B CA 1
ATOM 5012 C C . GLY B 1 288 ? 21.938 -8.82 8.305 1 95 288 GLY B C 1
ATOM 5013 O O . GLY B 1 288 ? 21.562 -8.211 9.312 1 95 288 GLY B O 1
ATOM 5014 N N . ILE B 1 289 ? 21.25 -8.945 7.145 1 92.5 289 ILE B N 1
ATOM 5015 C CA . ILE B 1 289 ? 19.875 -8.453 7.121 1 92.5 289 ILE B CA 1
ATOM 5016 C C . ILE B 1 289 ? 18.906 -9.617 6.906 1 92.5 289 ILE B C 1
ATOM 5018 O O . ILE B 1 289 ? 19.234 -10.57 6.191 1 92.5 289 ILE B O 1
ATOM 5022 N N . GLY B 1 290 ? 17.938 -9.734 7.746 1 91.06 290 GLY B N 1
ATOM 5023 C CA . GLY B 1 290 ? 16.938 -10.781 7.605 1 91.06 290 GLY B CA 1
ATOM 5024 C C . GLY B 1 290 ? 16.766 -11.609 8.867 1 91.06 290 GLY B C 1
ATOM 5025 O O . GLY B 1 290 ? 17.547 -11.492 9.805 1 91.06 290 GLY B O 1
ATOM 5026 N N . ASP B 1 291 ? 15.766 -12.32 8.844 1 96.44 291 ASP B N 1
ATOM 5027 C CA . ASP B 1 291 ? 15.391 -13.234 9.922 1 96.44 291 ASP B CA 1
ATOM 5028 C C . ASP B 1 291 ? 14.633 -14.445 9.383 1 96.44 291 ASP B C 1
ATOM 5030 O O . ASP B 1 291 ? 13.406 -14.5 9.461 1 96.44 291 ASP B O 1
ATOM 5034 N N . TRP B 1 292 ? 15.477 -15.43 8.875 1 98.38 292 TRP B N 1
ATOM 5035 C CA . TRP B 1 292 ? 14.859 -16.578 8.219 1 98.38 292 TRP B CA 1
ATOM 5036 C C . TRP B 1 292 ? 14.039 -17.406 9.203 1 98.38 292 TRP B C 1
ATOM 5038 O O . TRP B 1 292 ? 13.031 -18.016 8.828 1 98.38 292 TRP B O 1
ATOM 5048 N N . GLU B 1 293 ? 14.445 -17.406 10.477 1 98.38 293 GLU B N 1
ATOM 5049 C CA . GLU B 1 293 ? 13.703 -18.156 11.484 1 98.38 293 GLU B CA 1
ATOM 5050 C C . GLU B 1 293 ? 12.305 -17.578 11.688 1 98.38 293 GLU B C 1
ATOM 5052 O O . GLU B 1 293 ? 11.336 -18.312 11.875 1 98.38 293 GLU B O 1
ATOM 5057 N N . ARG B 1 294 ? 12.289 -16.266 11.656 1 96.5 294 ARG B N 1
ATOM 5058 C CA . ARG B 1 294 ? 10.992 -15.617 11.805 1 96.5 294 ARG B CA 1
ATOM 5059 C C . ARG B 1 294 ? 10.062 -15.969 10.648 1 96.5 294 ARG B C 1
ATOM 5061 O O . ARG B 1 294 ? 8.867 -16.188 10.852 1 96.5 294 ARG B O 1
ATOM 5068 N N . ILE B 1 295 ? 10.578 -16 9.43 1 98.12 295 ILE B N 1
ATOM 5069 C CA . ILE B 1 295 ? 9.805 -16.391 8.258 1 98.12 295 ILE B CA 1
ATOM 5070 C C . ILE B 1 295 ? 9.32 -17.844 8.422 1 98.12 295 ILE B C 1
ATOM 5072 O O . ILE B 1 295 ? 8.133 -18.125 8.242 1 98.12 295 ILE B O 1
ATOM 5076 N N . LYS B 1 296 ? 10.234 -18.688 8.773 1 98.5 296 LYS B N 1
ATOM 5077 C CA . LYS B 1 296 ? 9.906 -20.109 8.945 1 98.5 296 LYS B CA 1
ATOM 5078 C C . LYS B 1 296 ? 8.844 -20.297 10.023 1 98.5 296 LYS B C 1
ATOM 5080 O O . LYS B 1 296 ? 7.875 -21.031 9.82 1 98.5 296 LYS B O 1
ATOM 5085 N N . GLN B 1 297 ? 9.023 -19.641 11.141 1 97.25 297 GLN B N 1
ATOM 5086 C CA . GLN B 1 297 ? 8.07 -19.75 12.242 1 97.25 297 GLN B CA 1
ATOM 5087 C C . GLN B 1 297 ? 6.691 -19.25 11.836 1 97.25 297 GLN B C 1
ATOM 5089 O O . GLN B 1 297 ? 5.672 -19.828 12.227 1 97.25 297 GLN B O 1
ATOM 5094 N N . SER B 1 298 ? 6.691 -18.156 11.102 1 96.81 298 SER B N 1
ATOM 5095 C CA . SER B 1 298 ? 5.422 -17.594 10.656 1 96.81 298 SER B CA 1
ATOM 5096 C C . SER B 1 298 ? 4.684 -18.547 9.734 1 96.81 298 SER B C 1
ATOM 5098 O O . SER B 1 298 ? 3.463 -18.688 9.828 1 96.81 298 SER B O 1
ATOM 5100 N N . LEU B 1 299 ? 5.379 -19.203 8.836 1 98.12 299 LEU B N 1
ATOM 5101 C CA . LEU B 1 299 ? 4.785 -20.188 7.953 1 98.12 299 LEU B CA 1
ATOM 5102 C C . LEU B 1 299 ? 4.258 -21.375 8.75 1 98.12 299 LEU B C 1
ATOM 5104 O O . LEU B 1 299 ? 3.16 -21.875 8.477 1 98.12 299 LEU B O 1
ATOM 5108 N N . GLU B 1 300 ? 5.016 -21.797 9.727 1 97.38 300 GLU B N 1
ATOM 5109 C CA . GLU B 1 300 ? 4.602 -22.906 10.578 1 97.38 300 GLU B CA 1
ATOM 5110 C C . GLU B 1 300 ? 3.328 -22.562 11.352 1 97.38 300 GLU B C 1
ATOM 5112 O O . GLU B 1 300 ? 2.459 -23.422 11.523 1 97.38 300 GLU B O 1
ATOM 5117 N N . LYS B 1 301 ? 3.209 -21.344 11.781 1 95 301 LYS B N 1
ATOM 5118 C CA . LYS B 1 301 ? 2.051 -20.891 12.547 1 95 301 LYS B CA 1
ATOM 5119 C C . LYS B 1 301 ? 0.757 -21.094 11.766 1 95 301 LYS B C 1
ATOM 5121 O O . LYS B 1 301 ? -0.289 -21.391 12.344 1 95 301 LYS B O 1
ATOM 5126 N N . VAL B 1 302 ? 0.811 -20.953 10.461 1 96.5 302 VAL B N 1
ATOM 5127 C CA . VAL B 1 302 ? -0.398 -21.109 9.664 1 96.5 302 VAL B CA 1
ATOM 5128 C C . VAL B 1 302 ? -0.425 -22.516 9.031 1 96.5 302 VAL B C 1
ATOM 5130 O O . VAL B 1 302 ? -1.258 -22.797 8.172 1 96.5 302 VAL B O 1
ATOM 5133 N N . GLN B 1 303 ? 0.579 -23.328 9.352 1 97.12 303 GLN B N 1
ATOM 5134 C CA . GLN B 1 303 ? 0.687 -24.703 8.898 1 97.12 303 GLN B CA 1
ATOM 5135 C C . GLN B 1 303 ? 0.987 -24.781 7.406 1 97.12 303 GLN B C 1
ATOM 5137 O O . GLN B 1 303 ? 0.484 -25.672 6.711 1 97.12 303 GLN B O 1
ATOM 5142 N N . ALA B 1 304 ? 1.645 -23.781 6.941 1 97.81 304 ALA B N 1
ATOM 5143 C CA . ALA B 1 304 ? 2.199 -23.875 5.594 1 97.81 304 ALA B CA 1
ATOM 5144 C C . ALA B 1 304 ? 3.484 -24.688 5.578 1 97.81 304 ALA B C 1
ATOM 5146 O O . ALA B 1 304 ? 4.211 -24.734 6.574 1 97.81 304 ALA B O 1
ATOM 5147 N N . PRO B 1 305 ? 3.787 -25.328 4.488 1 98.31 305 PRO B N 1
ATOM 5148 C CA . PRO B 1 305 ? 5.004 -26.141 4.422 1 98.31 305 PRO B CA 1
ATOM 5149 C C . PRO B 1 305 ? 6.273 -25.328 4.625 1 98.31 305 PRO B C 1
ATOM 5151 O O . PRO B 1 305 ? 6.383 -24.203 4.117 1 98.31 305 PRO B O 1
ATOM 5154 N N . THR B 1 306 ? 7.191 -25.875 5.414 1 98.75 306 THR B N 1
ATOM 5155 C CA . THR B 1 306 ? 8.484 -25.234 5.633 1 98.75 306 THR B CA 1
ATOM 5156 C C . THR B 1 306 ? 9.625 -26.188 5.273 1 98.75 306 THR B C 1
ATOM 5158 O O . THR B 1 306 ? 10.797 -25.812 5.336 1 98.75 306 THR B O 1
ATOM 5161 N N . THR B 1 307 ? 9.289 -27.438 4.848 1 98.5 307 THR B N 1
ATOM 5162 C CA . THR B 1 307 ? 10.289 -28.422 4.422 1 98.5 307 THR B CA 1
ATOM 5163 C C . THR B 1 307 ? 9.961 -28.953 3.033 1 98.5 307 THR B C 1
ATOM 5165 O O . THR B 1 307 ? 8.797 -28.984 2.633 1 98.5 307 THR B O 1
ATOM 5168 N N . ALA B 1 308 ? 10.992 -29.391 2.406 1 97.75 308 ALA B N 1
ATOM 5169 C CA . ALA B 1 308 ? 10.844 -29.953 1.069 1 97.75 308 ALA B CA 1
ATOM 5170 C C 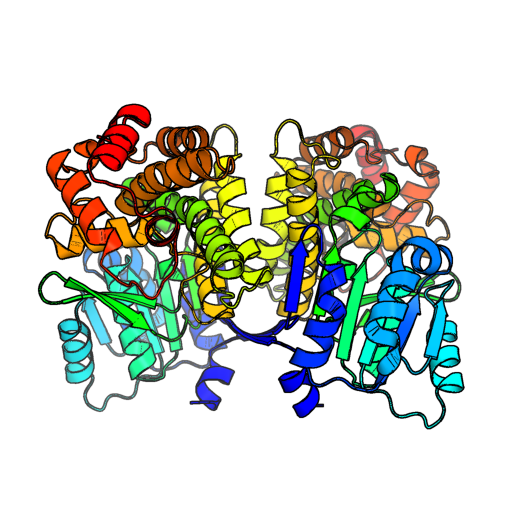. ALA B 1 308 ? 9.945 -31.188 1.096 1 97.75 308 ALA B C 1
ATOM 5172 O O . ALA B 1 308 ? 9.102 -31.359 0.218 1 97.75 308 ALA B O 1
ATOM 5173 N N . LYS B 1 309 ? 10.047 -31.969 2.055 1 97.75 309 LYS B N 1
ATOM 5174 C CA . LYS B 1 309 ? 9.312 -33.219 2.17 1 97.75 309 LYS B CA 1
ATOM 5175 C C . LYS B 1 309 ? 7.805 -32.969 2.242 1 97.75 309 LYS B C 1
ATOM 5177 O O . LYS B 1 309 ? 7.012 -33.75 1.705 1 97.75 309 LYS B O 1
ATOM 5182 N N . GLU B 1 310 ? 7.43 -31.891 2.879 1 98.19 310 GLU B N 1
ATOM 5183 C CA . GLU B 1 310 ? 6.02 -31.562 3.076 1 98.19 310 GLU B CA 1
ATOM 5184 C C . GLU B 1 310 ? 5.324 -31.312 1.744 1 98.19 310 GLU B C 1
ATOM 5186 O O . GLU B 1 310 ? 4.094 -31.375 1.657 1 98.19 310 GLU B O 1
ATOM 5191 N N . ILE B 1 311 ? 6.137 -31.016 0.729 1 97.75 311 ILE B N 1
ATOM 5192 C CA . ILE B 1 311 ? 5.508 -30.781 -0.567 1 97.75 311 ILE B CA 1
ATOM 5193 C C . ILE B 1 311 ? 6.012 -31.812 -1.575 1 97.75 311 ILE B C 1
ATOM 5195 O O . ILE B 1 311 ? 6 -31.578 -2.783 1 97.75 311 ILE B O 1
ATOM 5199 N N . GLY B 1 312 ? 6.621 -32.875 -1.081 1 97.25 312 GLY B N 1
ATOM 5200 C CA . GLY B 1 312 ? 6.961 -34.031 -1.906 1 97.25 312 GLY B CA 1
ATOM 5201 C C . GLY B 1 312 ? 8.273 -33.875 -2.646 1 97.25 312 GLY B C 1
ATOM 5202 O O . GLY B 1 312 ? 8.469 -34.438 -3.715 1 97.25 312 GLY B O 1
ATOM 5203 N N . LEU B 1 313 ? 9.148 -33.094 -2.139 1 97.88 313 LEU B N 1
ATOM 5204 C CA . LEU B 1 313 ? 10.453 -32.875 -2.758 1 97.88 313 LEU B CA 1
ATOM 5205 C C . LEU B 1 313 ? 11.547 -33.594 -1.958 1 97.88 313 LEU B C 1
ATOM 5207 O O . LEU B 1 313 ? 11.5 -33.594 -0.726 1 97.88 313 LEU B O 1
ATOM 5211 N N . THR B 1 314 ? 12.508 -34.125 -2.668 1 97.5 314 THR B N 1
ATOM 5212 C CA . THR B 1 314 ? 13.695 -34.656 -2.021 1 97.5 314 THR B CA 1
ATOM 5213 C C . THR B 1 314 ? 14.766 -33.594 -1.865 1 97.5 314 THR B C 1
ATOM 5215 O O . THR B 1 314 ? 14.711 -32.562 -2.523 1 97.5 314 THR B O 1
ATOM 5218 N N . ARG B 1 315 ? 15.703 -33.906 -0.983 1 97.5 315 ARG B N 1
ATOM 5219 C CA . ARG B 1 315 ? 16.844 -33 -0.806 1 97.5 315 ARG B CA 1
ATOM 5220 C C . ARG B 1 315 ? 17.578 -32.812 -2.119 1 97.5 315 ARG B C 1
ATOM 5222 O O . ARG B 1 315 ? 17.984 -31.688 -2.438 1 97.5 315 ARG B O 1
ATOM 5229 N N . GLU B 1 316 ? 17.75 -33.844 -2.857 1 97.62 316 GLU B N 1
ATOM 5230 C CA . GLU B 1 316 ? 18.453 -33.781 -4.129 1 97.62 316 GLU B CA 1
ATOM 5231 C C . GLU B 1 316 ? 17.734 -32.906 -5.133 1 97.62 316 GLU B C 1
ATOM 5233 O O . GLU B 1 316 ? 18.359 -32.125 -5.848 1 97.62 316 GLU B O 1
ATOM 5238 N N . GLN B 1 317 ? 16.453 -33 -5.199 1 97.88 317 GLN B N 1
ATOM 5239 C CA . GLN B 1 317 ? 15.648 -32.188 -6.102 1 97.88 317 GLN B CA 1
ATOM 5240 C C . GLN B 1 317 ? 15.75 -30.719 -5.738 1 97.88 317 GLN B C 1
ATOM 5242 O O . GLN B 1 317 ? 15.828 -29.859 -6.621 1 97.88 317 GLN B O 1
ATOM 5247 N N . VAL B 1 318 ? 15.781 -30.453 -4.418 1 98.38 318 VAL B N 1
ATOM 5248 C CA . VAL B 1 318 ? 15.898 -29.078 -3.945 1 98.38 318 VAL B CA 1
ATOM 5249 C C . VAL B 1 318 ? 17.266 -28.5 -4.34 1 98.38 318 VAL B C 1
ATOM 5251 O O . VAL B 1 318 ? 17.359 -27.375 -4.832 1 98.38 318 VAL B O 1
ATOM 5254 N N . LEU B 1 319 ? 18.266 -29.312 -4.109 1 98.25 319 LEU B N 1
ATOM 5255 C CA . LEU B 1 319 ? 19.609 -28.875 -4.441 1 98.25 319 LEU B CA 1
ATOM 5256 C C . LEU B 1 319 ? 19.75 -28.609 -5.941 1 98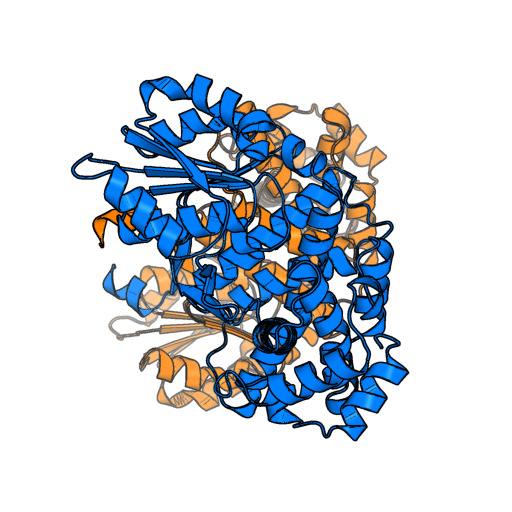.25 319 LEU B C 1
ATOM 5258 O O . LEU B 1 319 ? 20.359 -27.609 -6.348 1 98.25 319 LEU B O 1
ATOM 5262 N N . GLU B 1 320 ? 19.188 -29.5 -6.742 1 97.94 320 GLU B N 1
ATOM 5263 C CA . GLU B 1 320 ? 19.219 -29.328 -8.195 1 97.94 320 GLU B CA 1
ATOM 5264 C C . GLU B 1 320 ? 18.516 -28.031 -8.602 1 97.94 320 GLU B C 1
ATOM 5266 O O . GLU B 1 320 ? 19.016 -27.297 -9.461 1 97.94 320 GLU B O 1
ATOM 5271 N N . ALA B 1 321 ? 17.406 -27.75 -8.008 1 98 321 ALA B N 1
ATOM 5272 C CA . ALA B 1 321 ? 16.625 -26.547 -8.328 1 98 321 ALA B CA 1
ATOM 5273 C C . ALA B 1 321 ? 17.375 -25.281 -7.938 1 98 321 ALA B C 1
ATOM 5275 O O . ALA B 1 321 ? 17.359 -24.281 -8.664 1 98 321 ALA B O 1
ATOM 5276 N N . LEU B 1 322 ? 18 -25.359 -6.758 1 98.56 322 LEU B N 1
ATOM 5277 C CA . LEU B 1 322 ? 18.766 -24.203 -6.309 1 98.56 322 LEU B CA 1
ATOM 5278 C C . LEU B 1 322 ? 19.922 -23.922 -7.258 1 98.56 322 LEU B C 1
ATOM 5280 O O . LEU B 1 322 ? 20.188 -22.766 -7.605 1 98.56 322 LEU B O 1
ATOM 5284 N N . MET B 1 323 ? 20.594 -24.969 -7.668 1 98 323 MET B N 1
ATOM 5285 C CA . MET B 1 323 ? 21.703 -24.828 -8.609 1 98 323 MET B CA 1
ATOM 5286 C C . MET B 1 323 ? 21.203 -24.281 -9.945 1 98 323 MET B C 1
ATOM 5288 O O . MET B 1 323 ? 21.859 -23.438 -10.562 1 98 323 MET B O 1
ATOM 5292 N N . PHE B 1 324 ? 20.078 -24.734 -10.359 1 96.88 324 PHE B N 1
ATOM 5293 C CA . PHE B 1 324 ? 19.516 -24.312 -11.633 1 96.88 324 PHE B CA 1
ATOM 5294 C C . PHE B 1 324 ? 18.984 -22.875 -11.531 1 96.88 324 PHE B C 1
ATOM 5296 O O . PHE B 1 324 ? 19.062 -22.109 -12.5 1 96.88 324 PHE B O 1
ATOM 5303 N N . ALA B 1 325 ? 18.438 -22.484 -10.414 1 97.12 325 ALA B N 1
ATOM 5304 C CA . ALA B 1 325 ? 17.891 -21.156 -10.188 1 97.12 325 ALA B CA 1
ATOM 5305 C C . ALA B 1 325 ? 18.938 -20.078 -10.438 1 97.12 325 ALA B C 1
ATOM 5307 O O . ALA B 1 325 ? 18.609 -18.969 -10.883 1 97.12 325 ALA B O 1
ATOM 5308 N N . LYS B 1 326 ? 20.156 -20.391 -10.219 1 94.94 326 LYS B N 1
ATOM 5309 C CA . LYS B 1 326 ? 21.25 -19.453 -10.445 1 94.94 326 LYS B CA 1
ATOM 5310 C C . LYS B 1 326 ? 21.453 -19.188 -11.938 1 94.94 326 LYS B C 1
ATOM 5312 O O . LYS B 1 326 ? 22.047 -18.172 -12.32 1 94.94 326 LYS B O 1
ATOM 5317 N N . LYS B 1 327 ? 20.891 -20.047 -12.734 1 92.19 327 LYS B N 1
ATOM 5318 C CA . LYS B 1 327 ? 21.203 -20 -14.164 1 92.19 327 LYS B CA 1
ATOM 5319 C C . LYS B 1 327 ? 20.031 -19.469 -14.977 1 92.19 327 LYS B C 1
ATOM 5321 O O . LYS B 1 327 ? 20.172 -19.172 -16.156 1 92.19 327 LYS B O 1
ATOM 5326 N N . ILE B 1 328 ? 18.953 -19.344 -14.344 1 86.19 328 ILE B N 1
ATOM 5327 C CA . ILE B 1 328 ? 17.797 -18.875 -15.094 1 86.19 328 ILE B CA 1
ATOM 5328 C C . ILE B 1 328 ? 17.547 -17.406 -14.789 1 86.19 328 ILE B C 1
ATOM 5330 O O . ILE B 1 328 ? 17.906 -16.922 -13.711 1 86.19 328 ILE B O 1
ATOM 5334 N N . ARG B 1 329 ? 16.984 -16.703 -15.781 1 83.38 329 ARG B N 1
ATOM 5335 C CA . ARG B 1 329 ? 16.625 -15.289 -15.656 1 83.38 329 ARG B CA 1
ATOM 5336 C C . ARG B 1 329 ? 17.781 -14.484 -15.07 1 83.38 329 ARG B C 1
ATOM 5338 O O . ARG B 1 329 ? 17.594 -13.727 -14.109 1 83.38 329 ARG B O 1
ATOM 5345 N N . ARG B 1 330 ? 18.922 -14.672 -15.625 1 82 330 ARG B N 1
ATOM 5346 C CA . ARG B 1 330 ? 20.156 -14.117 -15.062 1 82 330 ARG B CA 1
ATOM 5347 C C . ARG B 1 330 ? 20.125 -12.594 -15.094 1 82 330 ARG B C 1
ATOM 5349 O O . ARG B 1 330 ? 20.828 -11.938 -14.32 1 82 330 ARG B O 1
ATOM 5356 N N . LYS B 1 331 ? 19.281 -12.062 -15.875 1 88.56 331 LYS B N 1
ATOM 5357 C CA . LYS B 1 331 ? 19.219 -10.602 -15.922 1 88.56 331 LYS B CA 1
ATOM 5358 C C . LYS B 1 331 ? 18.531 -10.039 -14.68 1 88.56 331 LYS B C 1
ATOM 5360 O O . LYS B 1 331 ? 18.719 -8.867 -14.344 1 88.56 331 LYS B O 1
ATOM 5365 N N . ARG B 1 332 ? 17.812 -10.883 -14.031 1 94.25 332 ARG B N 1
ATOM 5366 C CA . ARG B 1 332 ? 17.234 -10.461 -12.758 1 94.25 332 ARG B CA 1
ATOM 5367 C C . ARG B 1 332 ? 18.219 -10.664 -11.609 1 94.25 332 ARG B C 1
ATOM 5369 O O . ARG B 1 332 ? 18.344 -11.766 -11.078 1 94.25 332 ARG B O 1
ATOM 5376 N N . TYR B 1 333 ? 18.844 -9.586 -11.227 1 97.69 333 TYR B N 1
ATOM 5377 C CA . TYR B 1 333 ? 19.875 -9.633 -10.211 1 97.69 333 TYR B CA 1
ATOM 5378 C C . TYR B 1 333 ? 19.281 -9.859 -8.828 1 97.69 333 TYR B C 1
ATOM 5380 O O . TYR B 1 333 ? 18.438 -9.078 -8.367 1 97.69 333 TYR B O 1
ATOM 5388 N N . THR B 1 334 ? 19.609 -10.938 -8.172 1 98.44 334 THR B N 1
ATOM 5389 C CA . THR B 1 334 ? 19.141 -11.312 -6.836 1 98.44 334 THR B CA 1
ATOM 5390 C C . THR B 1 334 ? 20.312 -11.734 -5.961 1 98.44 334 THR B C 1
ATOM 5392 O O . THR B 1 334 ? 21.484 -11.594 -6.352 1 98.44 334 THR B O 1
ATOM 5395 N N . ILE B 1 335 ? 19.984 -12.266 -4.793 1 98.5 335 ILE B N 1
ATOM 5396 C CA . ILE B 1 335 ? 20.984 -12.742 -3.84 1 98.5 335 ILE B CA 1
ATOM 5397 C C . ILE B 1 335 ? 21.766 -13.914 -4.445 1 98.5 335 ILE B C 1
ATOM 5399 O O . ILE B 1 335 ? 22.938 -14.133 -4.117 1 98.5 335 ILE B O 1
ATOM 5403 N N . LEU B 1 336 ? 21.156 -14.664 -5.387 1 98.44 336 LEU B N 1
ATOM 5404 C CA . LEU B 1 336 ? 21.797 -15.805 -6.016 1 98.44 336 LEU B CA 1
ATOM 5405 C C . LEU B 1 336 ? 22.922 -15.352 -6.941 1 98.44 336 LEU B C 1
ATOM 5407 O O . LEU B 1 336 ? 23.984 -15.992 -7.004 1 98.44 336 LEU B O 1
ATOM 5411 N N . GLU B 1 337 ? 22.734 -14.297 -7.727 1 97.44 337 GLU B N 1
ATOM 5412 C CA . GLU B 1 337 ? 23.766 -13.742 -8.602 1 97.44 337 GLU B CA 1
ATOM 5413 C C . GLU B 1 337 ? 24.875 -13.07 -7.793 1 97.44 337 GLU B C 1
ATOM 5415 O O . GLU B 1 337 ? 26.047 -13.125 -8.172 1 97.44 337 GLU B O 1
ATOM 5420 N N . ASP B 1 338 ? 24.438 -12.391 -6.746 1 97.31 338 ASP B N 1
ATOM 5421 C CA . ASP B 1 338 ? 25.391 -11.594 -5.973 1 97.31 338 ASP B CA 1
ATOM 5422 C C . ASP B 1 338 ? 26.375 -12.492 -5.223 1 97.31 338 ASP B C 1
ATOM 5424 O O . ASP B 1 338 ? 27.578 -12.281 -5.281 1 97.31 338 ASP B O 1
ATOM 5428 N N . VAL B 1 339 ? 25.859 -13.492 -4.516 1 97.31 339 VAL B N 1
ATOM 5429 C CA . VAL B 1 339 ? 26.672 -14.352 -3.666 1 97.31 339 VAL B CA 1
ATOM 5430 C C . VAL B 1 339 ? 27.172 -15.555 -4.469 1 97.31 339 VAL B C 1
ATOM 5432 O O . VAL B 1 339 ? 28.25 -16.094 -4.188 1 97.31 339 VAL B O 1
ATOM 5435 N N . ASP B 1 340 ? 26.406 -15.992 -5.477 1 97.19 340 ASP B N 1
ATOM 5436 C CA . ASP B 1 340 ? 26.719 -17.141 -6.32 1 97.19 340 ASP B CA 1
ATOM 5437 C C . ASP B 1 340 ? 27.125 -18.344 -5.48 1 97.19 340 ASP B C 1
ATOM 5439 O O . ASP B 1 340 ? 28.203 -18.906 -5.652 1 97.19 340 ASP B O 1
ATOM 5443 N N . PRO B 1 341 ? 26.219 -18.812 -4.652 1 98 341 PRO B N 1
ATOM 5444 C CA . PRO B 1 341 ? 26.547 -19.891 -3.721 1 98 341 PRO B CA 1
ATOM 5445 C C . PRO B 1 341 ? 26.969 -21.172 -4.438 1 98 341 PRO B C 1
ATOM 5447 O O . PRO B 1 341 ? 26.406 -21.516 -5.477 1 98 341 PRO B O 1
ATOM 5450 N N . SER B 1 342 ? 27.922 -21.891 -3.814 1 97.81 342 SER B N 1
ATOM 5451 C CA . SER B 1 342 ? 28.312 -23.219 -4.301 1 97.81 342 SER B CA 1
ATOM 5452 C C . SER B 1 342 ? 27.312 -24.281 -3.867 1 97.81 342 SER B C 1
ATOM 5454 O O . SER B 1 342 ? 26.422 -24.016 -3.064 1 97.81 342 SER B O 1
ATOM 5456 N N . LYS B 1 343 ? 27.453 -25.438 -4.43 1 97.75 343 LYS B N 1
ATOM 5457 C CA . LYS B 1 343 ? 26.625 -26.562 -4.02 1 97.75 343 LYS B CA 1
ATOM 5458 C C . LYS B 1 343 ? 26.766 -26.828 -2.523 1 97.75 343 LYS B C 1
ATOM 5460 O O . LYS B 1 343 ? 25.766 -27.094 -1.839 1 97.75 343 LYS B O 1
ATOM 5465 N N . GLU B 1 344 ? 27.984 -26.75 -2.045 1 98 344 GLU B N 1
ATOM 5466 C CA . GLU B 1 344 ? 28.25 -26.984 -0.632 1 98 344 GLU B CA 1
ATOM 5467 C C . GLU B 1 344 ? 27.562 -25.938 0.246 1 98 344 GLU B C 1
ATOM 5469 O O . GLU B 1 344 ? 27.047 -26.266 1.32 1 98 344 GLU B O 1
ATOM 5474 N N . GLU B 1 345 ? 27.516 -24.75 -0.192 1 97.88 345 GLU B N 1
ATOM 5475 C CA . GLU B 1 345 ? 26.844 -23.688 0.56 1 97.88 345 GLU B CA 1
ATOM 5476 C C . GLU B 1 345 ? 25.328 -23.922 0.614 1 97.88 345 GLU B C 1
ATOM 5478 O O . GLU B 1 345 ? 24.703 -23.688 1.645 1 97.88 345 GLU B O 1
ATOM 5483 N N . PHE B 1 346 ? 24.812 -24.344 -0.477 1 98.44 346 PHE B N 1
ATOM 5484 C CA . PHE B 1 346 ? 23.391 -24.656 -0.496 1 98.44 346 PHE B CA 1
ATOM 5485 C C . PHE B 1 346 ? 23.078 -25.812 0.447 1 98.44 346 PHE B C 1
ATOM 5487 O O . PHE B 1 346 ? 22.047 -25.812 1.121 1 98.44 346 PHE B O 1
ATOM 5494 N N . GLU B 1 347 ? 23.953 -26.828 0.424 1 98.19 347 GLU B N 1
ATOM 5495 C CA . GLU B 1 347 ? 23.766 -27.938 1.346 1 98.19 347 GLU B CA 1
ATOM 5496 C C . GLU B 1 347 ? 23.75 -27.469 2.795 1 98.19 347 GLU B C 1
ATOM 5498 O O . GLU B 1 347 ? 22.922 -27.906 3.592 1 98.19 347 GLU B O 1
ATOM 5503 N N . LEU B 1 348 ? 24.625 -26.578 3.055 1 98 348 LEU B N 1
ATOM 5504 C CA . LEU B 1 348 ? 24.703 -26.031 4.406 1 98 348 LEU B CA 1
ATOM 5505 C C . LEU B 1 348 ? 23.438 -25.25 4.754 1 98 348 LEU B C 1
ATOM 5507 O O . LEU B 1 348 ? 22.938 -25.359 5.875 1 98 348 LEU B O 1
ATOM 5511 N N . VAL B 1 349 ? 22.938 -24.438 3.822 1 98.12 349 VAL B N 1
ATOM 5512 C CA . VAL B 1 349 ? 21.734 -23.656 4.031 1 98.12 349 VAL B CA 1
ATOM 5513 C C . VAL B 1 349 ? 20.562 -24.578 4.328 1 98.12 349 VAL B C 1
ATOM 5515 O O . VAL B 1 349 ? 19.75 -24.312 5.227 1 98.12 349 VAL B O 1
ATOM 5518 N N . LEU B 1 350 ? 20.453 -25.656 3.561 1 98.5 350 LEU B N 1
ATOM 5519 C CA . LEU B 1 350 ? 19.359 -26.594 3.725 1 98.5 350 LEU B CA 1
ATOM 5520 C C . LEU B 1 350 ? 19.438 -27.297 5.082 1 98.5 350 LEU B C 1
ATOM 5522 O O . LEU B 1 350 ? 18.406 -27.531 5.723 1 98.5 350 LEU B O 1
ATOM 5526 N N . GLU B 1 351 ? 20.625 -27.578 5.523 1 98 351 GLU B N 1
ATOM 5527 C CA . GLU B 1 351 ? 20.844 -28.203 6.824 1 98 351 GLU B CA 1
ATOM 5528 C C . GLU B 1 351 ? 20.516 -27.25 7.965 1 98 351 GLU B C 1
ATOM 5530 O O . GLU B 1 351 ? 19.766 -27.594 8.883 1 98 351 GLU B O 1
ATOM 5535 N N . LYS B 1 352 ? 21.031 -26.078 7.887 1 98.19 352 LYS B N 1
ATOM 5536 C CA . LYS B 1 352 ? 20.891 -25.094 8.961 1 98.19 352 LYS B CA 1
ATOM 5537 C C . LYS B 1 352 ? 19.438 -24.641 9.102 1 98.19 352 LYS B C 1
ATOM 5539 O O . LYS B 1 352 ? 18.969 -24.391 10.219 1 98.19 352 LYS B O 1
ATOM 5544 N N . THR B 1 353 ? 18.703 -24.531 7.98 1 98.5 353 THR B N 1
ATOM 5545 C CA . THR B 1 353 ? 17.328 -24.047 8.016 1 98.5 353 THR B CA 1
ATOM 5546 C C . THR B 1 353 ? 16.359 -25.203 8.281 1 98.5 353 THR B C 1
ATOM 5548 O O . THR B 1 353 ? 15.203 -24.984 8.617 1 98.5 353 THR B O 1
ATOM 5551 N N . GLY B 1 354 ? 16.844 -26.422 8.039 1 98.25 354 GLY B N 1
ATOM 5552 C CA . GLY B 1 354 ? 16 -27.594 8.219 1 98.25 354 GLY B CA 1
ATOM 5553 C C . GLY B 1 354 ? 15.008 -27.781 7.086 1 98.25 354 GLY B C 1
ATOM 5554 O O . GLY B 1 354 ? 14.055 -28.562 7.207 1 98.25 354 GLY B O 1
ATOM 5555 N N . VAL B 1 355 ? 15.188 -27.078 6.016 1 98 355 VAL B N 1
ATOM 5556 C CA . VAL B 1 355 ? 14.281 -27.141 4.879 1 98 355 VAL B CA 1
ATOM 5557 C C . VAL B 1 355 ? 14.375 -28.516 4.215 1 98 355 VAL B C 1
ATOM 5559 O O . VAL B 1 355 ? 13.383 -29.047 3.723 1 98 355 VAL B O 1
ATOM 5562 N N . ALA B 1 356 ? 15.602 -28.953 4.094 1 94.31 356 ALA B N 1
ATOM 5563 C CA . ALA B 1 356 ? 15.797 -30.266 3.475 1 94.31 356 ALA B CA 1
ATOM 5564 C C . ALA B 1 356 ? 16.969 -31 4.113 1 94.31 356 ALA B C 1
ATOM 5566 O O . ALA B 1 356 ? 17.906 -30.375 4.625 1 94.31 356 ALA B O 1
#

Organism: NCBI:txid113653

Secondary structure (DSSP, 8-state):
-HHHHHHHEEEEEEESEEEEETTGGGGHHHHHHHTT---EEEEE-HHHIIIIIHHHHHHTTTTEEEEEE--S-SHHHHHHHHHHHTT----EEEEEESHHHHHHHHHHHHHHT-EEEEEES---SGGGT-SEEEEEETTEEEEEE-PPPSEEEEEHHHHHHS-HHHHHHHHHHHHTHHHHHHHHHHHHHHH-----HHHHHHHHHHHHHHHH-TT--TTSHHHHHHHHHHHHHHHHHHHHHTSSTTT-SHHHHHHHHHHHTT---S-HHHHHHHHHHHHHHHHHHHHS---HHHHHHHHHHTT---SSGGGT--HHHHHHHHHHHTTSSTTS--HHHHH---HHHHHHHHHHHT--/-HHHHHHHEEEEEEESEEEEETTGGGGHHHHHHHTT---EEEEE-HHHIIIIIHHHHHHTGGGEEEEEE--S-SHHHHHHHHHHHTT----EEEEEESHHHHHHHHHHHHHHT-EEEEEES---SGGGT-SEEEEEETTEEEEEE-PPPSEEEEEHHHHHHS-HHHHHHHHHHHHTHHHHHHHHHHHHHHH-----HHHHHHHHHHHHHHHH-TT--TTSHHHHHHHHHHHHHHHHHHHHHTSSTTT-SHHHHHHHHHHHTT---S-HHHHHHHHHHHHHHHHHHHHS---HHHHHHHHHHTT---SSGGGT--HHHHHHHHHHHTTSSTTS--HHHHH---HHHHHHHHHHHT--

Solvent-accessible surface area (backbone atoms only — not comparable to full-atom values): 34553 Å² total; per-residue (Å²): 112,66,67,51,46,63,68,39,30,31,75,26,60,35,52,56,38,49,41,80,36,69,60,26,62,76,45,52,60,56,52,36,60,74,67,70,53,66,27,28,36,38,33,18,23,70,69,39,24,72,74,50,38,50,63,52,43,62,75,42,47,90,32,49,74,48,75,45,75,48,90,60,28,35,69,66,53,43,51,51,53,52,60,72,44,63,86,62,80,62,49,29,30,37,14,33,14,41,67,46,30,38,26,41,36,38,48,44,14,42,74,67,67,34,38,26,36,32,30,44,42,43,49,36,42,36,57,68,38,21,26,51,22,68,31,52,58,95,64,27,74,42,79,42,84,38,55,47,34,21,25,30,29,39,19,45,54,53,40,69,69,31,68,64,66,34,47,29,14,18,49,21,35,34,47,24,9,50,43,4,34,52,15,43,52,47,24,29,74,74,69,66,40,90,76,55,47,66,32,36,43,44,15,29,39,39,24,51,28,62,61,48,42,75,86,60,43,71,85,39,66,70,48,33,48,50,52,53,48,29,25,40,32,32,9,42,22,22,33,54,70,73,41,57,45,32,58,42,29,51,19,44,34,31,38,51,25,22,26,57,74,70,59,54,53,60,52,70,9,35,37,18,28,36,26,24,32,56,49,21,39,52,39,24,72,75,69,69,43,69,54,27,63,59,52,42,50,45,36,49,64,62,68,25,54,58,35,36,61,74,39,74,40,51,56,66,57,51,51,51,16,53,61,45,24,58,69,47,67,64,85,62,52,22,63,48,68,73,68,52,72,52,73,68,51,49,52,48,50,27,55,75,70,57,28,75,114,68,67,50,46,65,67,38,31,31,76,25,61,36,51,56,37,48,38,79,36,71,60,27,62,75,44,52,60,57,52,34,59,73,67,71,52,67,26,28,36,39,35,18,24,70,68,40,24,72,74,51,37,49,65,52,44,63,77,41,47,91,32,50,76,48,76,46,77,47,88,60,28,35,69,66,54,44,51,51,51,52,59,73,45,63,86,62,80,61,48,29,28,37,14,32,14,42,68,45,29,36,24,41,35,37,48,43,14,42,73,68,66,35,39,24,35,30,31,44,40,42,49,35,43,37,56,70,38,21,27,51,24,67,31,51,55,94,63,28,74,44,78,43,82,37,55,46,34,21,26,29,30,40,19,47,55,52,40,69,70,30,68,60,67,35,47,29,13,18,50,22,36,35,48,23,9,52,43,4,34,52,15,43,52,48,24,27,73,74,69,65,41,92,75,56,47,66,32,36,44,43,15,31,40,38,25,50,28,62,60,48,42,74,88,60,42,70,86,40,67,70,48,33,49,50,51,52,49,29,26,39,32,32,8,43,21,22,34,54,70,74,42,57,47,30,58,42,28,50,20,43,35,30,37,50,25,23,26,55,73,70,58,55,51,58,52,70,8,36,36,20,27,36,25,25,32,55,51,21,39,52,38,23,73,76,68,71,43,68,54,27,63,59,52,43,50,44,35,49,64,62,69,26,53,57,34,36,63,75,40,74,39,49,58,65,58,51,52,51,15,52,62,45,25,57,68,46,67,66,84,63,53,22,63,48,69,72,67,53,71,51,72,70,52,50,52,48,49,25,53,76,69,57,28,75

Sequence (712 aa):
MRRYRRKYLKLAELPSLVEISENARKNVEKVIMEFDLSSVILISGRTSYEMVGQKIHEKISDYVVDVFYVEKARMEEVRRIEFNLGYTDVDSVIGIGGGKVLDVGKVLASELNVAYISIPTVASHDGIASPVASFKEENRPISISTNPPTAVLADLTILRKSPVRYLRSGYGDLISNITAVKDWILAKEKVDEEYNEVAASMAVMPANLMLTTANLDIGNIKHLEMLIRGLILSGVSISLVGSSRPASGAEHKFSHALDYLGHGNGLHGEQVGIGAIIMEYLHQKHYGIGDWERIKQSLEKVQAPTTAKEIGLTREQVLEALMFAKKIRRKRYTILEDVDPSKEEFELVLEKTGVAMRRYRRKYLKLAELPSLVEISENARKNVEKVIMEFDLSSVILISGRTSYEMVGQKIHEKISDYVVDVFYVEKARMEEVRRIEFNLGYTDVDSVIGIGGGKVLDVGKVLASELNVAYISIPTVASHDGIASPVASFKEENRPISISTNPPTAVLADLTILRKSPVRYLRSGYGDLISNITAVKDWILAKEKVDEEYNEVAASMAVMPANLMLTTANLDIGNIKHLEMLIRGLILSGVSISLVGSSRPASGAEHKFSHALDYLGHGNGLHGEQVGIGAIIMEYLHQKHYGIGDWERIKQSLEKVQAPTTAKEIGLTREQVLEALMFAKKIRRKRYTILEDVDPSKEEFELVLEKTGVA